Protein AF-A0A0U4ELA3-F1 (afdb_monomer_lite)

Foldseek 3Di:
DDDDDYDDDDDDDDDDDDPDDDDDDDDDDDPVVPQQCQQVVLLVVLLVVAQQADPVRDGDDPVSSVVLSVLVVVLVCCCVPVVVNPDSHPLPDALVSLLVSLVVCVVVVNQLVVNQVSLVSVQSSCVSSVNHPRRDQSCVSVVPDPVVSSDDDLFDPAAQALVSLVHDLVVLLVVLCVLPVLLSLLSLCCQLQVDDLLLQQLDQLLVQDPPQWRWRALVSDDDPSQIATQGPPDPSSVVSSVVSNVVGPNVDGSFDQADPVRHGDDSVRRSVVSQVSCVVSQADCVRRVHHSSNSSLNNLQVLCVVQQHHFVSNVGACPSDPVVSLQVSLCSSCRSNPHRDSCSSSSRRPDHHHPPPDPPPDAAEDEDPPDDPVVQVVVVVVVVVVVVVVPDDDDPPDWYWYDYDDPDDDDAIDIPVDDRPVVVVVVVVLVCLQSVLVVVVVVQVVDPHDPLVVVCVVVVHDSVVNVVSNVSNVVSVVVVVVVVVVVVPDPPPVPPPPPPDDD

Secondary structure (DSSP, 8-state):
-------------------------PPPPPGGGTTSSHHHHHHHHHHHHHTTB-TTSSBPPHHHHHHHHHHHHHHHHIIIIIS----SSGGG--HHHHHHHHHHHHHTT--HHHHHHHHHHHHHHHHHTT-TT-S--HHHH-TTS-TTTT----S-SS--SSGGGT--HHHHHHHHHHH-HHHHHHHHHHHHS---HHHHHH--HHHHB-SSBB-B-GGG--TTS--B--B--SHHHHHHHHHHHHTS-TT--SS-SB-TTSSBPPHHHHHHHHHHHHHHTT-STTTTS--TTTHHHHHHHHHHHTTT---GGGT--SSSS-HHHHHHHHHHHHHHTT-S-GGGTHHHH---PPP---------EE---S--HHHHHHHHHHHHHHHHTTS---TT-PPPEEEE--TTS--PPEETTS-BTTHHHHHHHHHHHHHHHHHHHHHHTTSSS--HHHHHHHHT--HHHHHHHHHHHHHHHHHHHHHHHHSS--SSHHHHTTS----

Radius of gyration: 32.86 Å; chains: 1; bounding box: 96×108×58 Å

InterPro domains:
  IPR002104 Integrase, catalytic domain [PS51898] (157-365)
  IPR011010 DNA breaking-rejoining enzyme, catalytic core [SSF56349] (88-357)
  IPR013762 Integrase-like, catalytic domain superfamily [G3DSA:1.10.443.10] (168-373)
  IPR024456 Integrase catalytic domain, putative [PF12835] (173-301)

pLDDT: mean 73.86, std 25.5, range [23.31, 98.56]

Sequence (503 aa):
MPLQLKGQAIMDRANQRDVGVGAGKQRGLSQSGLEGDGWRNQLQALIDAHAGVRVNGKVASFRTRDVAATEVFAAFNTLRESLGFKLQSPRNLSEKHIQALVNHWYRNGRAVSTIRQNLSILRKFSGWIGKRGMVKSLPVYLPGVDPKDLRTSAIAERSRSWSENGVNVEAKIAEADALDEKLGLMLRMAVIFGLRRKELVLLKPWKADHGDALMIYANGGPKGGRPRAIPITTELQRATLDFVKARTPKTHHLGWYVTRLGKPTSLEYNVKEYLRWLEQLGITRKVAGVTGHGLRAEYAENEALLRGLIPATLGGSADQMLKEDIAVVQAQVSENMGHSRLAVTNSYYGSFKRLRREKLTSSATIRAKDTSRAEAEEQVHNFADSADGNGSAWSNGDPVRVAASIKNGPLGLLAIDGVQVDQSAQLASNSDEVQFPRLLAEIAATQESLDLSKLAQAMDLTIDEVNSLFERAREAWEAKKQGAARTEADPENWAEQKWKNPA

Structure (mmCIF, N/CA/C/O backbone):
data_AF-A0A0U4ELA3-F1
#
_entry.id   AF-A0A0U4ELA3-F1
#
loop_
_atom_site.group_PDB
_atom_site.id
_atom_site.type_symbol
_atom_site.label_atom_id
_atom_site.label_alt_id
_atom_site.label_comp_id
_atom_site.label_asym_id
_atom_site.label_entity_id
_atom_site.label_seq_id
_atom_site.pdbx_PDB_ins_code
_atom_site.Cartn_x
_atom_site.Cartn_y
_atom_site.Cartn_z
_atom_site.occupancy
_atom_site.B_iso_or_equiv
_atom_site.auth_seq_id
_atom_site.auth_comp_id
_atom_site.auth_asym_id
_atom_site.auth_atom_id
_atom_site.pdbx_PDB_model_num
ATOM 1 N N . MET A 1 1 ? 55.709 33.657 20.453 1.00 23.62 1 MET A N 1
ATOM 2 C CA . MET A 1 1 ? 55.464 34.849 21.304 1.00 23.62 1 MET A CA 1
ATOM 3 C C . MET A 1 1 ? 55.185 36.041 20.390 1.00 23.62 1 MET A C 1
ATOM 5 O O . MET A 1 1 ? 55.763 36.030 19.310 1.00 23.62 1 MET A O 1
ATOM 9 N N . PRO A 1 2 ? 54.418 37.068 20.809 1.00 45.34 2 PRO A N 1
ATOM 10 C CA . PRO A 1 2 ? 52.976 37.085 21.148 1.00 45.34 2 PRO A CA 1
ATOM 11 C C . PRO A 1 2 ? 52.232 38.110 20.226 1.00 45.34 2 PRO A C 1
ATOM 13 O O . PRO A 1 2 ? 52.842 38.587 19.280 1.00 45.34 2 PRO A O 1
ATOM 16 N N . LEU A 1 3 ? 50.962 38.534 20.347 1.00 24.39 3 LEU A N 1
ATOM 17 C CA . LEU A 1 3 ? 49.807 38.295 21.245 1.00 24.39 3 LEU A CA 1
ATOM 18 C C . LEU A 1 3 ? 48.696 37.506 20.451 1.00 24.39 3 LEU A C 1
ATOM 20 O O . LEU A 1 3 ? 49.068 36.812 19.512 1.00 24.39 3 LEU A O 1
ATOM 24 N N . GLN A 1 4 ? 47.384 37.357 20.743 1.00 27.83 4 GLN A N 1
ATOM 25 C CA . GLN A 1 4 ? 46.373 38.021 21.608 1.00 27.83 4 GLN A CA 1
ATOM 26 C C . GLN A 1 4 ? 45.893 39.422 21.098 1.00 27.83 4 GLN A C 1
ATOM 28 O O . GLN A 1 4 ? 46.660 40.090 20.420 1.00 27.83 4 GLN A O 1
ATOM 33 N N . LEU A 1 5 ? 44.658 39.943 21.289 1.00 30.69 5 LEU A N 1
ATOM 34 C CA . LEU A 1 5 ? 43.427 39.561 22.033 1.00 30.69 5 LEU A CA 1
ATOM 35 C C . LEU A 1 5 ? 42.141 40.164 21.377 1.00 30.69 5 LEU A C 1
ATOM 37 O O . LEU A 1 5 ? 42.199 41.302 20.936 1.00 30.69 5 LEU A O 1
ATOM 41 N N . LYS A 1 6 ? 40.980 39.480 21.526 1.00 28.00 6 LYS A N 1
ATOM 42 C CA . LYS A 1 6 ? 39.566 39.992 21.559 1.00 28.00 6 LYS A CA 1
ATOM 43 C C . LYS A 1 6 ? 38.984 40.743 20.324 1.00 28.00 6 LYS A C 1
ATOM 45 O O . LYS A 1 6 ? 39.694 41.414 19.598 1.00 28.00 6 LYS A O 1
ATOM 50 N N . GLY A 1 7 ? 37.667 40.702 20.064 1.00 24.14 7 GLY A N 1
ATOM 51 C CA . GLY A 1 7 ? 36.586 39.930 20.711 1.00 24.14 7 GLY A CA 1
ATOM 52 C C . GLY A 1 7 ? 35.166 40.281 20.204 1.00 24.14 7 GLY A C 1
ATOM 53 O O . GLY A 1 7 ? 35.005 41.239 19.464 1.00 24.14 7 GLY A O 1
ATOM 54 N N . GLN A 1 8 ? 34.167 39.496 20.637 1.00 25.52 8 GLN A N 1
ATOM 55 C CA . GLN A 1 8 ? 32.702 39.722 20.607 1.00 25.52 8 GLN A CA 1
ATOM 56 C C . GLN A 1 8 ? 32.012 40.315 19.349 1.00 25.52 8 GLN A C 1
ATOM 58 O O . GLN A 1 8 ? 32.057 41.519 19.131 1.00 25.52 8 GLN A O 1
ATOM 63 N N . ALA A 1 9 ? 31.213 39.484 18.647 1.00 24.66 9 ALA A N 1
ATOM 64 C CA . ALA A 1 9 ? 29.759 39.677 18.400 1.00 24.66 9 ALA A CA 1
ATOM 65 C C . ALA A 1 9 ? 29.244 38.920 17.147 1.00 24.66 9 ALA A C 1
ATOM 67 O O . ALA A 1 9 ? 29.121 39.502 16.073 1.00 24.66 9 ALA A O 1
ATOM 68 N N . ILE A 1 10 ? 28.873 37.635 17.281 1.00 27.88 10 ILE A N 1
ATOM 69 C CA . ILE A 1 10 ? 28.032 36.931 16.287 1.00 27.88 10 ILE A CA 1
ATOM 70 C C . ILE A 1 10 ? 26.923 36.147 17.007 1.00 27.88 10 ILE A C 1
ATOM 72 O O . ILE A 1 10 ? 27.040 34.956 17.284 1.00 27.88 10 ILE A O 1
ATOM 76 N N . MET A 1 11 ? 25.842 36.863 17.298 1.00 28.69 11 MET A N 1
ATOM 77 C CA . MET A 1 11 ? 24.470 36.371 17.464 1.00 28.69 11 MET A CA 1
ATOM 78 C C . MET A 1 11 ? 23.555 37.377 16.735 1.00 28.69 11 MET A C 1
ATOM 80 O O . MET A 1 11 ? 24.008 38.461 16.372 1.00 28.69 11 MET A O 1
ATOM 84 N N . ASP A 1 12 ? 22.297 37.011 16.492 1.00 29.25 12 ASP A N 1
ATOM 85 C CA . ASP A 1 12 ? 21.257 37.862 15.888 1.00 29.25 12 ASP A CA 1
ATOM 86 C C . ASP A 1 12 ? 21.533 38.444 14.487 1.00 29.25 12 ASP A C 1
ATOM 88 O O . ASP A 1 12 ? 21.719 39.647 14.306 1.00 29.25 12 ASP A O 1
ATOM 92 N N . ARG A 1 13 ? 21.402 37.592 13.453 1.00 28.23 13 ARG A N 1
ATOM 93 C CA . ARG A 1 13 ? 20.889 37.997 12.118 1.00 28.23 13 ARG A CA 1
ATOM 94 C C . ARG A 1 13 ? 20.422 36.808 11.261 1.00 28.23 13 ARG A C 1
ATOM 96 O O . ARG A 1 13 ? 20.988 36.509 10.216 1.00 28.23 13 ARG A O 1
ATOM 103 N N . ALA A 1 14 ? 19.363 36.123 11.705 1.00 26.38 14 ALA A N 1
ATOM 104 C CA . ALA A 1 14 ? 18.801 34.968 10.987 1.00 26.38 14 ALA A CA 1
ATOM 105 C C . ALA A 1 14 ? 17.263 34.821 11.084 1.00 26.38 14 ALA A C 1
ATOM 107 O O . ALA A 1 14 ? 16.757 33.703 11.089 1.00 26.38 14 ALA A O 1
ATOM 108 N N . ASN A 1 15 ? 16.499 35.922 11.158 1.00 26.95 15 ASN A N 1
ATOM 109 C CA . ASN A 1 15 ? 15.029 35.847 11.113 1.00 26.95 15 ASN A CA 1
ATOM 110 C C . ASN A 1 15 ? 14.356 37.075 10.465 1.00 26.95 15 ASN A C 1
ATOM 112 O O . ASN A 1 15 ? 13.690 37.855 11.139 1.00 26.95 15 ASN A O 1
ATOM 116 N N . GLN A 1 16 ? 14.544 37.254 9.152 1.00 29.70 16 GLN A N 1
ATOM 117 C CA . GLN A 1 16 ? 13.738 38.162 8.320 1.00 29.70 16 GLN A CA 1
ATOM 118 C C . GLN A 1 16 ? 13.895 37.807 6.831 1.00 29.70 16 GLN A C 1
ATOM 120 O O . GLN A 1 16 ? 14.953 38.063 6.258 1.00 29.70 16 GLN A O 1
ATOM 125 N N . ARG A 1 17 ? 12.846 37.222 6.224 1.00 26.58 17 ARG A N 1
ATOM 126 C CA . ARG A 1 17 ? 12.438 37.376 4.806 1.00 26.58 17 ARG A CA 1
ATOM 127 C C . ARG A 1 17 ? 11.135 36.614 4.505 1.00 26.58 17 ARG A C 1
ATOM 129 O O . ARG A 1 17 ? 11.029 35.421 4.763 1.00 26.58 17 ARG A O 1
ATOM 136 N N . ASP A 1 18 ? 10.182 37.352 3.945 1.00 25.94 18 ASP A N 1
ATOM 137 C CA . ASP A 1 18 ? 9.180 36.946 2.949 1.00 25.94 18 ASP A CA 1
ATOM 138 C C . ASP A 1 18 ? 8.274 35.728 3.224 1.00 25.94 18 ASP A C 1
ATOM 140 O O . ASP A 1 18 ? 8.450 34.637 2.683 1.00 25.94 18 ASP A O 1
ATOM 144 N N . VAL A 1 19 ? 7.169 35.980 3.938 1.00 26.22 19 VAL A N 1
ATOM 145 C CA . VAL A 1 19 ? 5.961 35.128 3.925 1.00 26.22 19 VAL A CA 1
ATOM 146 C C . VAL A 1 19 ? 4.912 35.747 2.988 1.00 26.22 19 VAL A C 1
ATOM 148 O O . VAL A 1 19 ? 3.907 36.314 3.413 1.00 26.22 19 VAL A O 1
ATOM 151 N N . GLY A 1 20 ? 5.165 35.667 1.679 1.00 23.31 20 GLY A N 1
ATOM 152 C CA . GLY A 1 20 ? 4.272 36.188 0.636 1.00 23.31 20 GLY A CA 1
ATOM 153 C C . GLY A 1 20 ? 3.060 35.287 0.368 1.00 23.31 20 GLY A C 1
ATOM 154 O O . GLY A 1 20 ? 3.051 34.541 -0.610 1.00 23.31 20 GLY A O 1
ATOM 155 N N . VAL A 1 21 ? 2.027 35.346 1.214 1.00 30.42 21 VAL A N 1
ATOM 156 C CA . VAL A 1 21 ? 0.755 34.628 0.990 1.00 30.42 21 VAL A CA 1
ATOM 157 C C . VAL A 1 21 ? -0.219 35.505 0.199 1.00 30.42 21 VAL A C 1
ATOM 159 O O . VAL A 1 21 ? -0.601 36.585 0.640 1.00 30.42 21 VAL A O 1
ATOM 162 N N . GLY A 1 22 ? -0.640 35.032 -0.978 1.00 25.27 22 GLY A N 1
ATOM 163 C CA . GLY A 1 22 ? -1.545 35.768 -1.865 1.00 25.27 22 GLY A CA 1
ATOM 164 C C . GLY A 1 22 ? -2.943 35.982 -1.272 1.00 25.27 22 GLY A C 1
ATOM 165 O O . GLY A 1 22 ? -3.564 35.048 -0.763 1.00 25.27 22 GLY A O 1
ATOM 166 N N . ALA A 1 23 ? -3.459 37.210 -1.378 1.00 29.41 23 ALA A N 1
ATOM 167 C CA . ALA A 1 23 ? -4.746 37.614 -0.813 1.00 29.41 23 ALA A CA 1
ATOM 168 C C . ALA A 1 23 ? -5.948 36.974 -1.543 1.00 29.41 23 ALA A C 1
ATOM 170 O O . ALA A 1 23 ? -6.477 37.503 -2.523 1.00 29.41 23 ALA A O 1
ATOM 171 N N . GLY A 1 24 ? -6.410 35.828 -1.035 1.00 27.56 24 GLY A N 1
ATOM 172 C CA . GLY A 1 24 ? -7.645 35.175 -1.468 1.00 27.56 24 GLY A CA 1
ATOM 173 C C . GLY A 1 24 ? -8.885 35.986 -1.078 1.00 27.56 24 GLY A C 1
ATOM 174 O O . GLY A 1 24 ? -9.320 35.943 0.068 1.00 27.56 24 GLY A O 1
ATOM 175 N N . LYS A 1 25 ? -9.443 36.712 -2.053 1.00 27.78 25 LYS A N 1
ATOM 176 C CA . LYS A 1 25 ? -10.607 37.617 -1.975 1.00 27.78 25 LYS A CA 1
ATOM 177 C C . LYS A 1 25 ? -11.752 37.091 -1.083 1.00 27.78 25 LYS A C 1
ATOM 179 O O . LYS A 1 25 ? -12.602 36.330 -1.544 1.00 27.78 25 LYS A O 1
ATOM 184 N N . GLN A 1 26 ? -11.810 37.542 0.173 1.00 28.80 26 GLN A N 1
ATOM 185 C CA . GLN A 1 26 ? -12.944 37.273 1.063 1.00 28.80 26 GLN A CA 1
ATOM 186 C C . GLN A 1 26 ? -14.201 37.976 0.527 1.00 28.80 26 GLN A C 1
ATOM 188 O O . GLN A 1 26 ? -14.213 39.193 0.346 1.00 28.80 26 GLN A O 1
ATOM 193 N N . ARG A 1 27 ? -15.272 37.213 0.283 1.00 32.44 27 ARG A N 1
ATOM 194 C CA . ARG A 1 27 ? -16.631 37.764 0.182 1.00 32.44 27 ARG A CA 1
ATOM 195 C C . ARG A 1 27 ? -17.207 37.840 1.594 1.00 32.44 27 ARG A C 1
ATOM 197 O O . ARG A 1 27 ? -17.069 36.880 2.348 1.00 32.44 27 ARG A O 1
ATOM 204 N N . GLY A 1 28 ? -17.829 38.965 1.941 1.00 33.06 28 GLY A N 1
ATOM 205 C CA . GLY A 1 28 ? -18.425 39.157 3.263 1.00 33.06 28 GLY A CA 1
ATOM 206 C C . GLY A 1 28 ? -19.523 38.130 3.542 1.00 33.06 28 GLY A C 1
ATOM 207 O O . GLY A 1 28 ? -20.433 37.961 2.732 1.00 33.06 28 GLY A O 1
ATOM 208 N N . LEU A 1 29 ? -19.432 37.460 4.690 1.00 30.80 29 LEU A N 1
ATOM 209 C CA . LEU A 1 29 ? -20.498 36.637 5.258 1.00 30.80 29 LEU A CA 1
ATOM 210 C C . LEU A 1 29 ? -21.207 37.445 6.349 1.00 30.80 29 LEU A C 1
ATOM 212 O O . LEU A 1 29 ? -20.555 38.143 7.127 1.00 30.80 29 LEU A O 1
ATOM 216 N N . SER A 1 30 ? -22.537 37.369 6.402 1.00 33.09 30 SER A N 1
ATOM 217 C CA . SER A 1 30 ? -23.333 38.066 7.416 1.00 33.09 30 SER A CA 1
ATOM 218 C C . SER A 1 30 ? -23.048 37.530 8.822 1.00 33.09 30 SER A C 1
ATOM 220 O O . SER A 1 30 ? -22.783 36.340 9.009 1.00 33.09 30 SER A O 1
ATOM 222 N N . GLN A 1 31 ? -23.163 38.399 9.831 1.00 35.50 31 GLN A N 1
ATOM 223 C CA . GLN A 1 31 ? -22.861 38.068 11.233 1.00 35.50 31 GLN A CA 1
ATOM 224 C C . GLN A 1 31 ? -23.683 36.883 11.782 1.00 35.50 31 GLN A C 1
ATOM 226 O O . GLN A 1 31 ? -23.223 36.193 12.687 1.00 35.50 31 GLN A O 1
ATOM 231 N N . SER A 1 32 ? -24.834 36.575 11.173 1.00 35.34 32 SER A N 1
ATOM 232 C CA . SER A 1 32 ? -25.663 35.397 11.469 1.00 35.34 32 SER A CA 1
ATOM 233 C C . SER A 1 32 ? -24.991 34.035 11.222 1.00 35.34 32 SER A C 1
ATOM 235 O O . SER A 1 32 ? -25.508 33.020 11.678 1.00 35.34 32 SER A O 1
ATOM 237 N N . GLY A 1 33 ? -23.852 33.971 10.520 1.00 33.91 33 GLY A N 1
ATOM 238 C CA . GLY A 1 33 ? -23.140 32.710 10.266 1.00 33.91 33 GLY A CA 1
ATOM 239 C C . GLY A 1 33 ? -22.230 32.224 11.404 1.00 33.91 33 GLY A C 1
ATOM 240 O O . GLY A 1 33 ? -21.846 31.055 11.422 1.00 33.91 33 GLY A O 1
ATOM 241 N N . LEU A 1 34 ? -21.854 33.093 12.350 1.00 36.28 34 LEU A N 1
ATOM 242 C CA . LEU A 1 34 ? -20.717 32.838 13.251 1.00 36.28 34 LEU A CA 1
ATOM 243 C C . LEU A 1 34 ? -21.004 31.845 14.392 1.00 36.28 34 LEU A C 1
ATOM 245 O O . LEU A 1 34 ? -20.076 31.211 14.896 1.00 36.28 34 LEU A O 1
ATOM 249 N N . GLU A 1 35 ? -22.267 31.654 14.776 1.00 41.97 35 GLU A N 1
ATOM 250 C CA . GLU A 1 35 ? -22.640 30.762 15.888 1.00 41.97 35 GLU A CA 1
ATOM 251 C C . GLU A 1 35 ? -22.625 29.265 15.510 1.00 41.97 35 GLU A C 1
ATOM 253 O O . GLU A 1 35 ? -22.517 28.398 16.380 1.00 41.97 35 GLU A O 1
ATOM 258 N N . GLY A 1 36 ? -22.697 28.932 14.214 1.00 49.91 36 GLY A N 1
ATOM 259 C CA . GLY A 1 36 ? -22.832 27.546 13.744 1.00 49.91 36 GLY A CA 1
ATOM 260 C C . GLY A 1 36 ? -21.559 26.693 13.847 1.00 49.91 36 GLY A C 1
ATOM 261 O O . GLY A 1 36 ? -21.635 25.497 14.149 1.00 49.91 36 GLY A O 1
ATOM 262 N N . ASP A 1 37 ? -20.388 27.300 13.626 1.00 63.06 37 ASP A N 1
ATOM 263 C CA . ASP A 1 37 ? -19.118 26.588 13.401 1.00 63.06 37 ASP A CA 1
ATOM 264 C C . ASP A 1 37 ? -18.133 26.623 14.584 1.00 63.06 37 ASP A C 1
ATOM 266 O O . ASP A 1 37 ? -17.031 26.074 14.495 1.00 63.06 37 ASP A O 1
ATOM 270 N N . GLY A 1 38 ? -18.532 27.162 15.743 1.00 86.25 38 GLY A N 1
ATOM 271 C CA . GLY A 1 38 ? -17.688 27.183 16.949 1.00 86.25 38 GLY A CA 1
ATOM 272 C C . GLY A 1 38 ? -17.139 25.801 17.347 1.00 86.25 38 GLY A C 1
ATOM 273 O O . GLY A 1 38 ? -15.988 25.680 17.775 1.00 86.25 38 GLY A O 1
ATOM 274 N N . TRP A 1 39 ? -17.911 24.732 17.119 1.00 89.94 39 TRP A N 1
ATOM 275 C CA . TRP A 1 39 ? -17.464 23.355 17.350 1.00 89.94 39 TRP A CA 1
ATOM 276 C C . TRP A 1 39 ? -16.421 22.875 16.321 1.00 89.94 39 TRP A C 1
ATOM 278 O O . TRP A 1 39 ? -15.528 22.112 16.696 1.00 89.94 39 TRP A O 1
ATOM 288 N N . ARG A 1 40 ? -16.490 23.325 15.053 1.00 93.19 40 ARG A N 1
ATOM 289 C CA . ARG A 1 40 ? -15.504 22.992 14.005 1.00 93.19 40 ARG A CA 1
ATOM 290 C C . ARG A 1 40 ? -14.158 23.632 14.322 1.00 93.19 40 ARG A C 1
ATOM 292 O O . ARG A 1 40 ? -13.137 22.952 14.270 1.00 93.19 40 ARG A O 1
ATOM 299 N N . ASN A 1 41 ? -14.171 24.896 14.740 1.00 93.50 41 ASN A N 1
ATOM 300 C CA . ASN A 1 41 ? -12.967 25.634 15.125 1.00 93.50 41 ASN A CA 1
ATOM 301 C C . ASN A 1 41 ? -12.299 25.015 16.366 1.00 93.50 41 ASN A C 1
ATOM 303 O O . ASN A 1 41 ? -11.093 24.767 16.361 1.00 93.50 41 ASN A O 1
ATOM 307 N N . GLN A 1 42 ? -13.083 24.651 17.392 1.00 94.50 42 GLN A N 1
ATOM 308 C CA . GLN A 1 42 ? -12.576 23.884 18.541 1.00 94.50 42 GLN A CA 1
ATOM 309 C C . GLN A 1 42 ? -12.001 22.517 18.133 1.00 94.50 42 GLN A C 1
ATOM 311 O O . GLN A 1 42 ? -11.016 22.065 18.718 1.00 94.50 42 GLN A O 1
ATOM 316 N N . LEU A 1 43 ? -12.601 21.843 17.144 1.00 94.56 43 LEU A N 1
ATOM 317 C CA . LEU A 1 43 ? -12.123 20.545 16.672 1.00 94.56 43 LEU A CA 1
ATOM 318 C C . LEU A 1 43 ? -10.804 20.674 15.899 1.00 94.56 43 LEU A C 1
ATOM 320 O O . LEU A 1 43 ? -9.882 19.900 16.155 1.00 94.56 43 LEU A O 1
ATOM 324 N N . GLN A 1 44 ? -10.683 21.671 15.021 1.00 94.56 44 GLN A N 1
ATOM 325 C CA . GLN A 1 44 ? -9.443 21.949 14.297 1.00 94.56 44 GLN A CA 1
ATOM 326 C C . GLN A 1 44 ? -8.299 22.286 15.266 1.00 94.56 44 GLN A C 1
ATOM 328 O O . GLN A 1 44 ? -7.227 21.694 15.169 1.00 94.56 44 GLN A O 1
ATOM 333 N N . ALA A 1 45 ? -8.548 23.132 16.272 1.00 94.25 45 ALA A N 1
ATOM 334 C CA . ALA A 1 45 ? -7.557 23.456 17.300 1.00 94.25 45 ALA A CA 1
ATOM 335 C C . ALA A 1 45 ? -7.069 22.211 18.076 1.00 94.25 45 ALA A C 1
ATOM 337 O O . ALA A 1 45 ? -5.871 22.054 18.308 1.00 94.25 45 ALA A O 1
ATOM 338 N N . LEU A 1 46 ? -7.973 21.282 18.425 1.00 94.69 46 LEU A N 1
ATOM 339 C CA . LEU A 1 46 ? -7.611 19.996 19.043 1.00 94.69 46 LEU A CA 1
ATOM 340 C C . LEU A 1 46 ? -6.800 19.089 18.103 1.00 94.69 46 LEU A C 1
ATOM 342 O O . LEU A 1 46 ? -5.922 18.356 18.559 1.00 94.69 46 LEU A O 1
ATOM 346 N N . ILE A 1 47 ? -7.092 19.116 16.801 1.00 93.62 47 ILE A N 1
ATOM 347 C CA . ILE A 1 47 ? -6.352 18.358 15.788 1.00 93.62 47 ILE A CA 1
ATOM 348 C C . ILE A 1 47 ? -4.935 18.918 15.638 1.00 93.62 47 ILE A C 1
ATOM 350 O O . ILE A 1 47 ? -3.982 18.144 15.685 1.00 93.62 47 ILE A O 1
ATOM 354 N N . ASP A 1 48 ? -4.757 20.231 15.515 1.00 92.25 48 ASP A N 1
ATOM 355 C CA . ASP A 1 48 ? -3.424 20.809 15.322 1.00 92.25 48 ASP A CA 1
ATOM 356 C C . ASP A 1 48 ? -2.547 20.739 16.575 1.00 92.25 48 ASP A C 1
ATOM 358 O O . ASP A 1 48 ? -1.358 20.433 16.460 1.00 92.25 48 ASP A O 1
ATOM 362 N N . ALA A 1 49 ? -3.131 20.885 17.769 1.00 92.44 49 ALA A N 1
ATOM 363 C CA . ALA A 1 49 ? -2.412 20.732 19.034 1.00 92.44 49 ALA A CA 1
ATOM 364 C C . ALA A 1 49 ? -1.911 19.297 19.303 1.00 92.44 49 ALA A C 1
ATOM 366 O O . ALA A 1 49 ? -0.956 19.114 20.061 1.00 92.44 49 ALA A O 1
ATOM 367 N N . HIS A 1 50 ? -2.545 18.262 18.730 1.00 92.44 50 HIS A N 1
ATOM 368 C CA . HIS A 1 50 ? -2.307 16.874 19.157 1.00 92.44 50 HIS A CA 1
ATOM 369 C C . HIS A 1 50 ? -2.050 15.851 18.040 1.00 92.44 50 HIS A C 1
ATOM 371 O O . HIS A 1 50 ? -1.336 14.873 18.270 1.00 92.44 50 HIS A O 1
ATOM 377 N N . ALA A 1 51 ? -2.570 16.036 16.823 1.00 89.56 51 ALA A N 1
ATOM 378 C CA . ALA A 1 51 ? -2.415 15.054 15.744 1.00 89.56 51 ALA A CA 1
ATOM 379 C C . ALA A 1 51 ? -0.969 14.943 15.230 1.00 89.56 51 ALA A C 1
ATOM 381 O O . ALA A 1 51 ? -0.616 13.928 14.626 1.00 89.56 51 ALA A O 1
ATOM 382 N N . GLY A 1 52 ? -0.132 15.960 15.474 1.00 88.06 52 GLY A N 1
ATOM 383 C CA . GLY A 1 52 ? 1.290 15.975 15.120 1.00 88.06 52 GLY A CA 1
ATOM 384 C C . GLY A 1 52 ? 2.160 14.971 15.891 1.00 88.06 52 GLY A C 1
ATOM 385 O O . GLY A 1 52 ? 3.252 14.645 15.424 1.00 88.06 52 GLY A O 1
ATOM 386 N N . VAL A 1 53 ? 1.684 1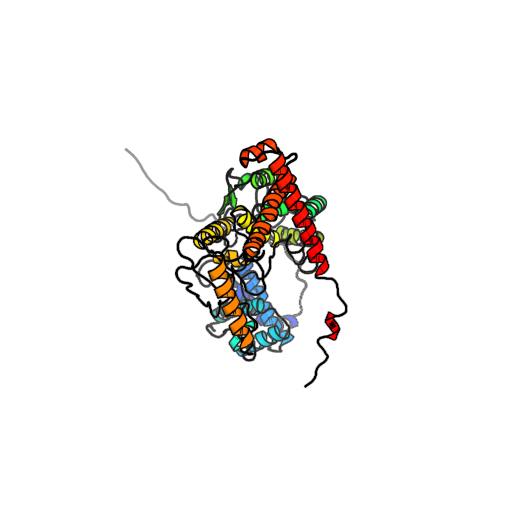4.429 17.018 1.00 86.19 53 VAL A N 1
ATOM 387 C CA . VAL A 1 53 ? 2.446 13.516 17.888 1.00 86.19 53 VAL A CA 1
ATOM 388 C C . VAL A 1 53 ? 1.786 12.134 17.924 1.00 86.19 53 VAL A C 1
ATOM 390 O O . VAL A 1 53 ? 0.571 11.996 18.071 1.00 86.19 53 VAL A O 1
ATOM 393 N N . ARG A 1 54 ? 2.581 11.068 17.771 1.00 83.31 54 ARG A N 1
ATOM 394 C CA . ARG A 1 54 ? 2.101 9.681 17.905 1.00 83.31 54 ARG A CA 1
ATOM 395 C C . ARG A 1 54 ? 2.083 9.241 19.368 1.00 83.31 54 ARG A C 1
ATOM 397 O O . ARG A 1 54 ? 2.807 9.766 20.202 1.00 83.31 54 ARG A O 1
ATOM 404 N N . VAL A 1 55 ? 1.350 8.161 19.643 1.00 78.12 55 VAL A N 1
ATOM 405 C CA . VAL A 1 55 ? 1.300 7.500 20.964 1.00 78.12 55 VAL A CA 1
ATOM 406 C C . VAL A 1 55 ? 2.695 7.097 21.483 1.00 78.12 55 VAL A C 1
ATOM 408 O O . VAL A 1 55 ? 2.901 7.057 22.686 1.00 78.12 55 VAL A O 1
ATOM 411 N N . ASN A 1 56 ? 3.667 6.853 20.595 1.00 80.06 56 ASN A N 1
ATOM 412 C CA . ASN A 1 56 ? 5.061 6.555 20.944 1.00 80.06 56 ASN A CA 1
ATOM 413 C C . ASN A 1 56 ? 6.004 7.777 20.861 1.00 80.06 56 ASN A C 1
ATOM 415 O O . ASN A 1 56 ? 7.173 7.619 20.512 1.00 80.06 56 ASN A O 1
ATOM 419 N N . GLY A 1 57 ? 5.491 8.995 21.067 1.00 82.62 57 GLY A N 1
ATOM 420 C CA . GLY A 1 57 ? 6.245 10.260 21.072 1.00 82.62 57 GLY A CA 1
ATOM 421 C C . GLY A 1 57 ? 6.764 10.742 19.709 1.00 82.62 57 GLY A C 1
ATOM 422 O O . GLY A 1 57 ? 6.955 11.936 19.508 1.00 82.62 57 GLY A O 1
ATOM 423 N N . LYS A 1 58 ? 6.962 9.845 18.734 1.00 84.94 58 LYS A N 1
ATOM 424 C CA . LYS A 1 58 ? 7.507 10.195 17.412 1.00 84.94 58 LYS A CA 1
ATOM 425 C C . LYS A 1 58 ? 6.531 11.052 16.597 1.00 84.94 58 LYS A C 1
ATOM 427 O O . LYS A 1 58 ? 5.318 10.859 16.657 1.00 84.94 58 LYS A O 1
ATOM 432 N N . VAL A 1 59 ? 7.068 11.934 15.754 1.00 85.75 59 VAL A N 1
ATOM 433 C CA . VAL A 1 59 ? 6.286 12.831 14.886 1.00 85.75 59 VAL A CA 1
ATOM 434 C C . VAL A 1 59 ? 5.370 12.044 13.933 1.00 85.75 59 VAL A C 1
ATOM 436 O O . VAL A 1 59 ? 5.763 11.056 13.292 1.00 85.75 59 VAL A O 1
ATOM 439 N N . ALA A 1 60 ? 4.110 12.459 13.841 1.00 84.56 60 ALA A N 1
ATOM 440 C CA . ALA A 1 60 ? 3.141 11.953 12.878 1.00 84.56 60 ALA A CA 1
ATOM 441 C C . ALA A 1 60 ? 3.449 12.505 11.476 1.00 84.56 60 ALA A C 1
ATOM 443 O O . ALA A 1 60 ? 3.718 13.690 11.311 1.00 84.56 60 ALA A O 1
ATOM 444 N N . SER A 1 61 ? 3.400 11.661 10.438 1.00 83.06 61 SER A N 1
ATOM 445 C CA . SER A 1 61 ? 3.477 12.175 9.061 1.00 83.06 61 SER A CA 1
ATOM 446 C C . SER A 1 61 ? 2.227 12.992 8.731 1.00 83.06 61 SER A C 1
ATOM 448 O O . SER A 1 61 ? 1.171 12.702 9.292 1.00 83.06 61 SER A O 1
ATOM 450 N N . PHE A 1 62 ? 2.312 13.929 7.778 1.00 84.25 62 PHE A N 1
ATOM 451 C CA . PHE A 1 62 ? 1.162 14.721 7.310 1.00 84.25 62 PHE A CA 1
ATOM 452 C C . PHE A 1 62 ? -0.064 13.836 7.034 1.00 84.25 62 PHE A C 1
ATOM 454 O O . PHE A 1 62 ? -1.022 13.915 7.786 1.00 84.25 62 PHE A O 1
ATOM 461 N N . ARG A 1 63 ? 0.055 12.806 6.179 1.00 83.44 63 ARG A N 1
ATOM 462 C CA . ARG A 1 63 ? -1.005 11.793 5.952 1.00 83.44 63 ARG A CA 1
ATOM 463 C C . ARG A 1 63 ? -1.622 11.179 7.225 1.00 83.44 63 ARG A C 1
ATOM 465 O O . ARG A 1 63 ? -2.775 10.761 7.200 1.00 83.44 63 ARG A O 1
ATOM 472 N N . THR A 1 64 ? -0.873 11.069 8.323 1.00 85.31 64 THR A N 1
ATOM 473 C CA . THR A 1 64 ? -1.389 10.580 9.618 1.00 85.31 64 THR A CA 1
ATOM 474 C C . THR A 1 64 ? -2.197 11.647 10.366 1.00 85.31 64 THR A C 1
ATOM 476 O O . THR A 1 64 ? -3.157 11.284 11.047 1.00 85.31 64 THR A O 1
ATOM 479 N N . ARG A 1 65 ? -1.832 12.932 10.231 1.00 88.81 65 ARG A N 1
ATOM 480 C CA . ARG A 1 65 ? -2.634 14.087 10.670 1.00 88.81 65 ARG A CA 1
ATOM 481 C C . ARG A 1 65 ? -3.897 14.191 9.821 1.00 88.81 65 ARG A C 1
ATOM 483 O O . ARG A 1 65 ? -4.981 14.141 10.384 1.00 88.81 65 ARG A O 1
ATOM 490 N N . ASP A 1 66 ? -3.755 14.206 8.496 1.00 87.81 66 ASP A N 1
ATOM 491 C CA . ASP A 1 66 ? -4.848 14.361 7.528 1.00 87.81 66 ASP A CA 1
ATOM 492 C C . ASP A 1 66 ? -5.942 13.306 7.756 1.00 87.81 66 ASP A C 1
ATOM 494 O O . ASP A 1 66 ? -7.095 13.643 7.992 1.00 87.81 66 ASP A O 1
ATOM 498 N N . VAL A 1 67 ? -5.576 12.017 7.812 1.00 88.06 67 VAL A N 1
ATOM 499 C CA . VAL A 1 67 ? -6.529 10.918 8.073 1.00 88.06 67 VAL A CA 1
ATOM 500 C C . VAL A 1 67 ? -7.158 11.012 9.469 1.00 88.06 67 VAL A C 1
ATOM 502 O O . VAL A 1 67 ? -8.309 10.619 9.645 1.00 88.06 67 VAL A O 1
ATOM 505 N N . ALA A 1 68 ? -6.440 11.528 10.473 1.00 89.44 68 ALA A N 1
ATOM 506 C CA . ALA A 1 68 ? -7.032 11.767 11.788 1.00 89.44 68 ALA A CA 1
ATOM 507 C C . ALA A 1 68 ? -8.023 12.942 11.762 1.00 89.44 68 ALA A C 1
ATOM 509 O O . ALA A 1 68 ? -9.060 12.852 12.408 1.00 89.44 68 ALA A O 1
ATOM 510 N N . ALA A 1 69 ? -7.740 14.000 10.999 1.00 92.69 69 ALA A N 1
ATOM 511 C CA . ALA A 1 69 ? -8.651 15.120 10.812 1.00 92.69 69 ALA A CA 1
ATOM 512 C C . ALA A 1 69 ? -9.917 14.677 10.065 1.00 92.69 69 ALA A C 1
ATOM 514 O O . ALA A 1 69 ? -11.013 14.802 10.606 1.00 92.69 69 ALA A O 1
ATOM 515 N N . THR A 1 70 ? -9.769 14.082 8.876 1.00 94.25 70 THR A N 1
ATOM 516 C CA . THR A 1 70 ? -10.886 13.650 8.022 1.00 94.25 70 THR A CA 1
ATOM 517 C C . THR A 1 70 ? -11.850 12.717 8.753 1.00 94.25 70 THR A C 1
ATOM 519 O O . THR A 1 70 ? -13.048 12.981 8.759 1.00 94.25 70 THR A O 1
ATOM 522 N N . GLU A 1 71 ? -11.363 11.657 9.409 1.00 94.75 71 GLU A N 1
ATOM 523 C CA . GLU A 1 71 ? -12.256 10.687 10.064 1.00 94.75 71 GLU A CA 1
ATOM 524 C C . GLU A 1 71 ? -12.897 11.230 11.353 1.00 94.75 71 GLU A C 1
ATOM 526 O O . GLU A 1 71 ? -14.007 10.820 11.691 1.00 94.75 71 GLU A O 1
ATOM 531 N N . VAL A 1 72 ? -12.257 12.167 12.072 1.00 95.94 72 VAL A N 1
ATOM 532 C CA . VAL A 1 72 ? -12.891 12.802 13.244 1.00 95.94 72 VAL A CA 1
ATOM 533 C C . VAL A 1 72 ? -13.916 13.851 12.809 1.00 95.94 72 VAL A C 1
ATOM 535 O O . VAL A 1 72 ? -15.024 13.842 13.339 1.00 95.94 72 VAL A O 1
ATOM 538 N N . PHE A 1 73 ? -13.621 14.694 11.812 1.00 96.69 73 PHE A N 1
ATOM 539 C CA . PHE A 1 73 ? -14.623 15.603 11.240 1.00 96.69 73 PHE A CA 1
ATOM 540 C C . PHE A 1 73 ? -15.813 14.835 10.656 1.00 96.69 73 PHE A C 1
ATOM 542 O O . PHE A 1 73 ? -16.952 15.183 10.956 1.00 96.69 73 PHE A O 1
ATOM 549 N N . ALA A 1 74 ? -15.575 13.747 9.916 1.00 96.31 74 ALA A N 1
ATOM 550 C CA . ALA A 1 74 ? -16.641 12.881 9.417 1.00 96.31 74 ALA A CA 1
ATOM 551 C C . ALA A 1 74 ? -17.486 12.297 10.562 1.00 96.31 74 ALA A C 1
ATOM 553 O O . ALA A 1 74 ? -18.710 12.352 10.501 1.00 96.31 74 ALA A O 1
ATOM 554 N N . ALA A 1 75 ? -16.861 11.809 11.640 1.00 96.88 75 ALA A N 1
ATOM 555 C CA . ALA A 1 75 ? -17.578 11.302 12.811 1.00 96.88 75 ALA A CA 1
ATOM 556 C C . ALA A 1 75 ? -18.435 12.377 13.511 1.00 96.88 75 ALA A C 1
ATOM 558 O O . ALA A 1 75 ? -19.557 12.087 13.926 1.00 96.88 75 ALA A O 1
ATOM 559 N N . PHE A 1 76 ? -17.953 13.618 13.631 1.00 96.62 76 PHE A N 1
ATOM 560 C CA . PHE A 1 76 ? -18.741 14.709 14.219 1.00 96.62 76 PHE A CA 1
ATOM 561 C C . PHE A 1 76 ? -19.855 15.221 13.294 1.00 96.62 76 PHE A C 1
ATOM 563 O O . PHE A 1 76 ? -20.948 15.497 13.791 1.00 96.62 76 PHE A O 1
ATOM 570 N N . ASN A 1 77 ? -19.624 15.280 11.978 1.00 95.69 77 ASN A N 1
ATOM 571 C CA . ASN A 1 77 ? -20.672 15.533 10.986 1.00 95.69 77 ASN A CA 1
ATOM 572 C C . ASN A 1 77 ? -21.770 14.462 11.105 1.00 95.69 77 ASN A C 1
ATOM 574 O O . ASN A 1 77 ? -22.911 14.804 11.386 1.00 95.69 77 ASN A O 1
ATOM 578 N N . THR A 1 78 ? -21.432 13.164 11.040 1.00 96.81 78 THR A N 1
ATOM 579 C CA . THR A 1 78 ? -22.401 12.061 11.218 1.00 96.81 78 THR A CA 1
ATOM 580 C C . THR A 1 78 ? -23.180 12.172 12.536 1.00 96.81 78 THR A C 1
ATOM 582 O O . THR A 1 78 ? -24.389 11.950 12.550 1.00 96.81 78 THR A O 1
ATOM 585 N N . LEU A 1 79 ? -22.526 12.550 13.642 1.00 97.38 79 LEU A N 1
ATOM 586 C CA . LEU A 1 79 ? -23.203 12.760 14.927 1.00 97.38 79 LEU A CA 1
ATOM 587 C C . LEU A 1 79 ? -24.232 13.897 14.885 1.00 97.38 79 LEU A C 1
ATOM 589 O O . LEU A 1 79 ? -25.341 13.711 15.382 1.00 97.38 79 LEU A O 1
ATOM 593 N N . ARG A 1 80 ? -23.883 15.055 14.311 1.00 94.75 80 ARG A N 1
ATOM 594 C CA . ARG A 1 80 ? -24.759 16.240 14.270 1.00 94.75 80 ARG A CA 1
ATOM 595 C C . ARG A 1 80 ? -25.841 16.136 13.193 1.00 94.75 80 ARG A C 1
ATOM 597 O O . ARG A 1 80 ? -27.002 16.409 13.479 1.00 94.75 80 ARG A O 1
ATOM 604 N N . GLU A 1 81 ? -25.451 15.750 11.984 1.00 93.62 81 GLU A N 1
ATOM 605 C CA . GLU A 1 81 ? -26.246 15.822 10.752 1.00 93.62 81 GLU A CA 1
ATOM 606 C C . GLU A 1 81 ? -27.092 14.554 10.544 1.00 93.62 81 GLU A C 1
ATOM 608 O O . GLU A 1 81 ? -28.258 14.651 10.179 1.00 93.62 81 GLU A O 1
ATOM 613 N N . SER A 1 82 ? -26.541 13.363 10.821 1.00 94.44 82 SER A N 1
ATOM 614 C CA . SER A 1 82 ? -27.218 12.074 10.570 1.00 94.44 82 SER A CA 1
ATOM 615 C C . SER A 1 82 ? -27.821 11.416 11.816 1.00 94.44 82 SER A C 1
ATOM 617 O O . SER A 1 82 ? -28.567 10.448 11.690 1.00 94.44 82 SER A O 1
ATOM 619 N N . LEU A 1 83 ? -27.458 11.880 13.018 1.00 96.25 83 LEU A N 1
ATOM 620 C CA . LEU A 1 83 ? -27.846 11.272 14.301 1.00 96.25 83 LEU A CA 1
ATOM 621 C C . LEU A 1 83 ? -28.385 12.284 15.332 1.00 96.25 83 LEU A C 1
ATOM 623 O O . LEU A 1 83 ? -28.651 11.909 16.471 1.00 96.25 83 LEU A O 1
ATOM 627 N N . GLY A 1 84 ? -28.545 13.559 14.961 1.00 94.12 84 GLY A N 1
ATOM 628 C CA . GLY A 1 84 ? -29.197 14.589 15.783 1.00 94.12 84 GLY A CA 1
ATOM 629 C C . GLY A 1 84 ? -28.448 15.045 17.047 1.00 94.12 84 GLY A C 1
ATOM 630 O O . GLY A 1 84 ? -28.947 15.907 17.774 1.00 94.12 84 GLY A O 1
ATOM 631 N N . PHE A 1 85 ? -27.247 14.532 17.333 1.00 93.62 85 PHE A N 1
ATOM 632 C CA . PHE A 1 85 ? -26.459 14.916 18.507 1.00 93.62 85 PHE A CA 1
ATOM 633 C C . PHE A 1 85 ? -25.828 16.303 18.314 1.00 93.62 85 PHE A C 1
ATOM 635 O O . PHE A 1 85 ? -24.695 16.426 17.847 1.00 93.62 85 PHE A O 1
ATOM 642 N N . LYS A 1 86 ? -26.548 17.360 18.717 1.00 88.50 86 LYS A N 1
ATOM 643 C CA . LYS A 1 86 ? -26.126 18.778 18.678 1.00 88.50 86 LYS A CA 1
ATOM 644 C C . LYS A 1 86 ? -24.972 19.092 19.656 1.00 88.50 86 LYS A C 1
ATOM 646 O O . LYS A 1 86 ? -25.129 19.810 20.640 1.00 88.50 86 LYS A O 1
ATOM 651 N N . LEU A 1 87 ? -23.790 18.524 19.406 1.00 88.38 87 LEU A N 1
ATOM 652 C CA . LEU A 1 87 ? -22.596 18.675 20.245 1.00 88.38 87 LEU A CA 1
ATOM 653 C C . LEU A 1 87 ? -21.965 20.062 20.080 1.00 88.38 87 LEU A C 1
ATOM 655 O O . LEU A 1 87 ? -21.270 20.310 19.097 1.00 88.38 87 LEU A O 1
ATOM 659 N N . GLN A 1 88 ? -22.191 20.944 21.057 1.00 87.38 88 GLN A N 1
ATOM 660 C CA . GLN A 1 88 ? -21.686 22.327 21.042 1.00 87.38 88 GLN A CA 1
ATOM 661 C C . GLN A 1 88 ? -20.169 22.440 21.271 1.00 87.38 88 GLN A C 1
ATOM 663 O O . GLN A 1 88 ? -19.549 23.401 20.827 1.00 87.38 88 GLN A O 1
ATOM 668 N N . SER A 1 89 ? -19.550 21.442 21.909 1.00 92.88 89 SER A N 1
ATOM 669 C CA . SER A 1 89 ? -18.092 21.304 21.982 1.00 92.88 89 SER A CA 1
ATOM 670 C C . SER A 1 89 ? -17.671 19.876 21.630 1.00 92.88 89 SER A C 1
ATOM 672 O O . SER A 1 89 ? -18.313 18.927 22.097 1.00 92.88 89 SER A O 1
ATOM 674 N N . PRO A 1 90 ? -16.551 19.673 20.911 1.00 94.31 90 PRO A N 1
ATOM 675 C CA . PRO A 1 90 ? -15.962 18.350 20.714 1.00 94.31 90 PRO A CA 1
ATOM 676 C C . PRO A 1 90 ? -15.587 17.643 22.027 1.00 94.31 90 PRO A C 1
ATOM 678 O O . PRO A 1 90 ? -15.563 16.412 22.085 1.00 94.31 90 PRO A O 1
ATOM 681 N N . ARG A 1 91 ? -15.362 18.397 23.115 1.00 95.81 91 ARG A N 1
ATOM 682 C CA . ARG A 1 91 ? -15.131 17.838 24.459 1.00 95.81 91 ARG A CA 1
ATOM 683 C C . ARG A 1 91 ? -16.367 17.133 25.034 1.00 95.81 91 ARG A C 1
ATOM 685 O O . ARG A 1 91 ? -16.216 16.284 25.913 1.00 95.81 91 ARG A O 1
ATOM 692 N N . ASN A 1 92 ? -17.563 17.385 24.496 1.00 95.31 92 ASN A N 1
ATOM 693 C CA . ASN A 1 92 ? -18.814 16.739 24.915 1.00 95.31 92 ASN A CA 1
ATOM 694 C C . ASN A 1 92 ? -19.003 15.339 24.294 1.00 95.31 92 ASN A C 1
ATOM 696 O O . ASN A 1 92 ? -20.019 14.683 24.534 1.00 95.31 92 ASN A O 1
ATOM 700 N N . LEU A 1 93 ? -18.021 14.832 23.533 1.00 97.38 93 LEU A N 1
ATOM 701 C CA . LEU A 1 93 ? -17.990 13.427 23.126 1.00 97.38 93 LEU A CA 1
ATOM 702 C C . LEU A 1 93 ? -18.041 12.507 24.367 1.00 97.38 93 LEU A C 1
ATOM 704 O O . LEU A 1 93 ? -17.456 12.800 25.414 1.00 97.38 93 LEU A O 1
ATOM 708 N N . SER A 1 94 ? -18.800 11.419 24.261 1.00 96.94 94 SER A N 1
ATOM 709 C CA . SER A 1 94 ? -19.096 10.480 25.349 1.00 96.94 94 SER A CA 1
ATOM 710 C C . SER A 1 94 ? -19.377 9.096 24.761 1.00 96.94 94 SER A C 1
ATOM 712 O O . SER A 1 94 ? -19.595 8.984 23.552 1.00 96.94 94 SER A O 1
ATOM 714 N N . GLU A 1 95 ? -19.388 8.042 25.579 1.00 97.44 95 GLU A N 1
ATOM 715 C CA . GLU A 1 95 ? -19.513 6.669 25.073 1.00 97.44 95 GLU A CA 1
ATOM 716 C C . GLU A 1 95 ? -20.805 6.431 24.268 1.00 97.44 95 GLU A C 1
ATOM 718 O O . GLU A 1 95 ? -20.744 5.812 23.207 1.00 97.44 95 GLU A O 1
ATOM 723 N N . LYS A 1 96 ? -21.947 7.014 24.672 1.00 97.69 96 LYS A N 1
ATOM 724 C CA . LYS A 1 96 ? -23.211 6.905 23.914 1.00 97.69 96 LYS A CA 1
ATOM 725 C C . LYS A 1 96 ? -23.108 7.435 22.475 1.00 97.69 96 LYS A C 1
ATOM 727 O O . LYS A 1 96 ? -23.767 6.917 21.580 1.00 97.69 96 LYS A O 1
ATOM 732 N N . HIS A 1 97 ? -22.237 8.417 22.225 1.00 98.25 97 HIS A N 1
ATOM 733 C CA . HIS A 1 97 ? -21.976 8.939 20.879 1.00 98.25 97 HIS A CA 1
ATOM 734 C C . HIS A 1 97 ? -21.122 7.957 20.052 1.00 98.25 97 HIS A C 1
ATOM 736 O O . HIS A 1 97 ? -21.328 7.823 18.849 1.00 98.25 97 HIS A O 1
ATOM 742 N N . ILE A 1 98 ? -20.211 7.215 20.693 1.00 98.44 98 ILE A N 1
ATOM 743 C CA . ILE A 1 98 ? -19.442 6.136 20.048 1.00 98.44 98 ILE A CA 1
ATOM 744 C C . ILE A 1 98 ? -20.365 4.965 19.685 1.00 98.44 98 ILE A C 1
ATOM 746 O O . ILE A 1 98 ? -20.323 4.486 18.555 1.00 98.44 98 ILE A O 1
ATOM 750 N N . GLN A 1 99 ? -21.239 4.555 20.609 1.00 98.44 99 GLN A N 1
ATOM 751 C CA . GLN A 1 99 ? -22.251 3.518 20.384 1.00 98.44 99 GLN A CA 1
ATOM 752 C C . GLN A 1 99 ? -23.174 3.873 19.206 1.00 98.44 99 GLN A C 1
ATOM 754 O O . GLN A 1 99 ? -23.416 3.036 18.336 1.00 98.44 99 GLN A O 1
ATOM 759 N N . ALA A 1 100 ? -23.654 5.121 19.144 1.00 98.25 100 ALA A N 1
ATOM 760 C CA . ALA A 1 100 ? -24.488 5.600 18.044 1.00 98.25 100 ALA A CA 1
ATOM 761 C C . ALA A 1 100 ? -23.743 5.598 16.695 1.00 98.25 100 ALA A C 1
ATOM 763 O O . ALA A 1 100 ? -24.297 5.135 15.699 1.00 98.25 100 ALA A O 1
ATOM 764 N N . LEU A 1 101 ? -22.479 6.042 16.665 1.00 98.50 101 LEU A N 1
ATOM 765 C CA . LEU A 1 101 ? -21.640 5.998 15.461 1.00 98.50 101 LEU A CA 1
ATOM 766 C C . LEU A 1 101 ? -21.387 4.573 14.967 1.00 98.50 101 LEU A C 1
ATOM 768 O O . LEU A 1 101 ? -21.523 4.320 13.773 1.00 98.50 101 LEU A O 1
ATOM 772 N N . VAL A 1 102 ? -21.052 3.637 15.860 1.00 98.38 102 VAL A N 1
ATOM 773 C CA . VAL A 1 102 ? -20.836 2.232 15.483 1.00 98.38 102 VAL A CA 1
ATOM 774 C C . VAL A 1 102 ? -22.119 1.617 14.929 1.00 98.38 102 VAL A C 1
ATOM 776 O O . VAL A 1 102 ? -22.071 1.009 13.862 1.00 98.38 102 VAL A O 1
ATOM 779 N N . ASN A 1 103 ? -23.264 1.838 15.582 1.00 97.75 103 ASN A N 1
ATOM 780 C CA . ASN A 1 103 ? -24.557 1.339 15.108 1.00 97.75 103 ASN A CA 1
ATOM 781 C C . ASN A 1 103 ? -24.920 1.911 13.733 1.00 97.75 103 ASN A C 1
ATOM 783 O O . ASN A 1 103 ? -25.347 1.168 12.855 1.00 97.75 103 ASN A O 1
ATOM 787 N N . HIS A 1 104 ? -24.717 3.214 13.524 1.00 98.00 104 HIS A N 1
ATOM 788 C CA . HIS A 1 104 ? -24.945 3.876 12.240 1.00 98.00 104 HIS A CA 1
ATOM 789 C C . HIS A 1 104 ? -24.025 3.328 11.141 1.00 98.00 104 HIS A C 1
ATOM 791 O O . HIS A 1 104 ? -24.493 2.963 10.066 1.00 98.00 104 HIS A O 1
ATOM 797 N N . TRP A 1 105 ? -22.718 3.228 11.402 1.00 97.94 105 TRP A N 1
ATOM 798 C CA . TRP A 1 105 ? -21.755 2.703 10.433 1.00 97.94 105 TRP A CA 1
ATOM 799 C C . TRP A 1 105 ? -22.025 1.238 10.076 1.00 97.94 105 TRP A C 1
ATOM 801 O O . TRP A 1 105 ? -21.942 0.890 8.902 1.00 97.94 105 TRP A O 1
ATOM 811 N N . TYR A 1 106 ? -22.365 0.401 11.060 1.00 96.50 106 TYR A N 1
ATOM 812 C CA . TYR A 1 106 ? -22.663 -1.014 10.843 1.00 96.50 106 TYR A CA 1
ATOM 813 C C . TYR A 1 106 ? -23.952 -1.209 10.032 1.00 96.50 106 TYR A C 1
ATOM 815 O O . TYR A 1 106 ? -23.936 -1.915 9.028 1.00 96.50 106 TYR A O 1
ATOM 823 N N . ARG A 1 107 ? -25.040 -0.508 10.394 1.00 96.19 107 ARG A N 1
ATOM 824 C CA . ARG A 1 107 ? -26.311 -0.523 9.641 1.00 96.19 107 ARG A CA 1
ATOM 825 C C . ARG A 1 107 ? -26.143 -0.038 8.198 1.00 96.19 107 ARG A C 1
ATOM 827 O O . ARG A 1 107 ? -26.741 -0.608 7.299 1.00 96.19 107 ARG A O 1
ATOM 834 N N . ASN A 1 108 ? -25.275 0.949 7.972 1.00 96.12 108 ASN A N 1
ATOM 835 C CA . ASN A 1 108 ? -24.950 1.471 6.641 1.00 96.12 108 ASN A CA 1
ATOM 836 C C . ASN A 1 108 ? -23.830 0.679 5.928 1.00 96.12 108 ASN A C 1
ATOM 838 O O . ASN A 1 108 ? -23.112 1.238 5.097 1.00 96.12 108 ASN A O 1
ATOM 842 N N . GLY A 1 109 ? -23.626 -0.599 6.274 1.00 95.00 109 GLY A N 1
ATOM 843 C CA . GLY A 1 109 ? -22.730 -1.517 5.561 1.00 95.00 109 GLY A CA 1
ATOM 844 C C . GLY A 1 109 ? -21.243 -1.136 5.564 1.00 95.00 109 GLY A C 1
ATOM 845 O O . GLY A 1 109 ? -20.472 -1.644 4.746 1.00 95.00 109 GLY A O 1
ATOM 846 N N . ARG A 1 110 ? -20.791 -0.229 6.446 1.00 95.44 110 ARG A N 1
ATOM 847 C CA . ARG A 1 110 ? -19.385 0.200 6.475 1.00 95.44 110 ARG A CA 1
ATOM 848 C C . ARG A 1 110 ? -18.504 -0.969 6.912 1.00 95.44 110 ARG A C 1
ATOM 850 O O . ARG A 1 110 ? -18.628 -1.463 8.028 1.00 95.44 110 ARG A O 1
ATOM 857 N N . ALA A 1 111 ? -17.552 -1.341 6.056 1.00 94.06 111 ALA A N 1
ATOM 858 C CA . ALA A 1 111 ? -16.632 -2.449 6.295 1.00 94.06 111 ALA A CA 1
ATOM 859 C C . ALA A 1 111 ? -16.016 -2.433 7.709 1.00 94.06 111 ALA A C 1
ATOM 861 O O . ALA A 1 111 ? -15.504 -1.411 8.182 1.00 94.06 111 ALA A O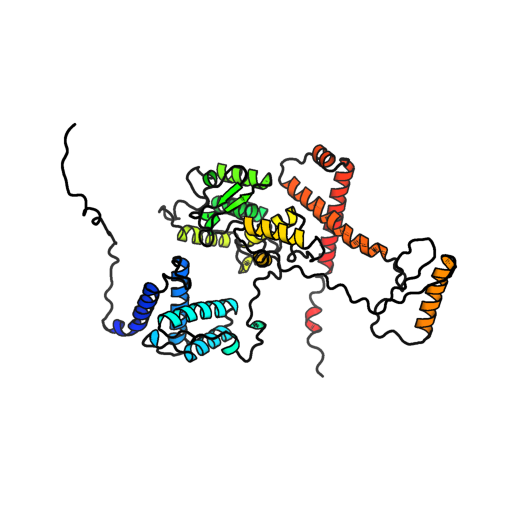 1
ATOM 862 N N . VAL A 1 112 ? -16.011 -3.603 8.354 1.00 94.00 112 VAL A N 1
ATOM 863 C CA . VAL A 1 112 ? -15.561 -3.826 9.739 1.00 94.00 112 VAL A CA 1
ATOM 864 C C . VAL A 1 112 ? -14.138 -3.298 9.987 1.00 94.00 112 VAL A C 1
ATOM 866 O O . VAL A 1 112 ? -13.856 -2.720 11.039 1.00 94.00 112 VAL A O 1
ATOM 869 N N . SER A 1 113 ? -13.244 -3.407 9.001 1.00 92.62 113 SER A N 1
ATOM 870 C CA . SER A 1 113 ? -11.887 -2.840 9.042 1.00 92.62 113 SER A CA 1
ATOM 871 C C . SER A 1 113 ? -11.881 -1.315 9.181 1.00 92.62 113 SER A C 1
ATOM 873 O O . SER A 1 113 ? -11.139 -0.780 10.010 1.00 92.62 113 SER A O 1
ATOM 875 N N . THR A 1 114 ? -12.749 -0.617 8.449 1.00 94.12 114 THR A N 1
ATOM 876 C CA . THR A 1 114 ? -12.944 0.836 8.544 1.00 94.12 114 THR A CA 1
ATOM 877 C C . THR A 1 114 ? -13.557 1.223 9.890 1.00 94.12 114 THR A C 1
ATOM 879 O O . THR A 1 114 ? -13.079 2.161 10.520 1.00 94.12 114 THR A O 1
ATOM 882 N N . ILE A 1 115 ? -14.543 0.476 10.405 1.00 96.56 115 ILE A N 1
ATOM 883 C CA . ILE A 1 115 ? -15.110 0.735 11.745 1.00 96.56 115 ILE A CA 1
ATOM 884 C C . ILE A 1 115 ? -14.028 0.598 12.832 1.00 96.56 115 ILE A C 1
ATOM 886 O O . ILE A 1 115 ? -13.880 1.477 13.684 1.00 96.56 115 ILE A O 1
ATOM 890 N N . ARG A 1 116 ? -13.206 -0.461 12.781 1.00 95.50 116 ARG A N 1
ATOM 891 C CA . ARG A 1 116 ? -12.087 -0.677 13.723 1.00 95.50 116 ARG A CA 1
ATOM 892 C C . ARG A 1 116 ? -11.016 0.415 13.610 1.00 95.50 116 ARG A C 1
ATOM 894 O O . ARG A 1 116 ? -10.491 0.856 14.635 1.00 95.50 116 ARG A O 1
ATOM 901 N N . GLN A 1 117 ? -10.723 0.890 12.398 1.00 94.31 117 GLN A N 1
ATOM 902 C CA . GLN A 1 117 ? -9.820 2.020 12.164 1.00 94.31 117 GLN A CA 1
ATOM 903 C C . GLN A 1 117 ? -10.384 3.329 12.738 1.00 94.31 117 GLN A C 1
ATOM 905 O O . GLN A 1 117 ? -9.662 4.055 13.425 1.00 94.31 117 GLN A O 1
ATOM 910 N N . ASN A 1 118 ? -11.673 3.605 12.546 1.00 96.12 118 ASN A N 1
ATOM 911 C CA . ASN A 1 118 ? -12.310 4.822 13.047 1.00 96.12 118 ASN A CA 1
ATOM 912 C C . ASN A 1 118 ? -12.408 4.815 14.578 1.00 96.12 118 ASN A C 1
ATOM 914 O O . ASN A 1 118 ? -12.087 5.819 15.210 1.00 96.12 118 ASN A O 1
ATOM 918 N N . LEU A 1 119 ? -12.698 3.666 15.202 1.00 97.19 119 LEU A N 1
ATOM 919 C CA . LEU A 1 119 ? -12.573 3.487 16.655 1.00 97.19 119 LEU A CA 1
ATOM 920 C C . LEU A 1 119 ? -11.129 3.684 17.154 1.00 97.19 119 LEU A C 1
ATOM 922 O O . LEU A 1 119 ? -10.922 4.224 18.238 1.00 97.19 119 LEU A O 1
ATOM 926 N N . SER A 1 120 ? -10.113 3.292 16.379 1.00 95.62 120 SER A N 1
ATOM 927 C CA . SER A 1 120 ? -8.703 3.562 16.709 1.00 95.62 120 SER A CA 1
ATOM 928 C C . SER A 1 120 ? -8.378 5.062 16.678 1.00 95.62 120 SER A C 1
ATOM 930 O O . SER A 1 120 ? -7.695 5.576 17.567 1.00 95.62 120 SER A O 1
ATOM 932 N N . ILE A 1 121 ? -8.917 5.797 15.701 1.00 95.12 121 ILE A N 1
ATOM 933 C CA . ILE A 1 121 ? -8.776 7.255 15.613 1.00 95.12 121 ILE A CA 1
ATOM 934 C C . ILE A 1 121 ? -9.526 7.948 16.760 1.00 95.12 121 ILE A C 1
ATOM 936 O O . ILE A 1 121 ? -8.921 8.749 17.474 1.00 95.12 121 ILE A O 1
ATOM 940 N N . LEU A 1 122 ? -10.788 7.582 17.002 1.00 97.06 122 LEU A N 1
ATOM 941 C CA . LEU A 1 122 ? -11.605 8.130 18.088 1.00 97.06 122 LEU A CA 1
ATOM 942 C C . LEU A 1 122 ? -11.014 7.844 19.474 1.00 97.06 122 LEU A C 1
ATOM 944 O O . LEU A 1 122 ? -11.136 8.687 20.354 1.00 97.06 122 LEU A O 1
ATOM 948 N N . ARG A 1 123 ? -10.309 6.722 19.679 1.00 96.88 123 ARG A N 1
ATOM 949 C CA . ARG A 1 123 ? -9.599 6.436 20.941 1.00 96.88 123 ARG A CA 1
ATOM 950 C C . ARG A 1 123 ? -8.391 7.350 21.172 1.00 96.88 123 ARG A C 1
ATOM 952 O O . ARG A 1 123 ? -8.121 7.718 22.312 1.00 96.88 123 ARG A O 1
ATOM 959 N N . LYS A 1 124 ? -7.680 7.764 20.112 1.00 94.19 124 LYS A N 1
ATOM 960 C CA . LYS A 1 124 ? -6.654 8.823 20.226 1.00 94.19 124 LYS A CA 1
ATOM 961 C C . LYS A 1 124 ? -7.309 10.159 20.576 1.00 94.19 124 LYS A C 1
ATOM 963 O O . LYS A 1 124 ? -6.887 10.799 21.533 1.00 94.19 124 LYS A O 1
ATOM 968 N N . PHE A 1 125 ? -8.364 10.528 19.845 1.00 96.19 125 PHE A N 1
ATOM 969 C CA . PHE A 1 125 ? -9.111 11.766 20.070 1.00 96.19 125 PHE A CA 1
ATOM 970 C C . PHE A 1 125 ? -9.697 11.845 21.488 1.00 96.19 125 PHE A C 1
ATOM 972 O O . PHE A 1 125 ? -9.570 12.873 22.149 1.00 96.19 125 PHE A O 1
ATOM 979 N N . SER A 1 126 ? -10.258 10.748 22.009 1.00 96.62 126 SER A N 1
ATOM 980 C CA . SER A 1 126 ? -10.764 10.696 23.382 1.00 96.62 126 SER A CA 1
ATOM 981 C C . SER A 1 126 ? -9.646 10.965 24.395 1.00 96.62 126 SER A C 1
ATOM 983 O O . SER A 1 126 ? -9.858 11.691 25.361 1.00 96.62 126 SER A O 1
ATOM 985 N N . GLY A 1 127 ? -8.426 10.484 24.130 1.00 95.25 127 GLY A N 1
ATOM 986 C CA . GLY A 1 127 ? -7.239 10.811 24.918 1.00 95.25 127 GLY A CA 1
ATOM 987 C C . GLY A 1 127 ? -6.800 12.279 24.849 1.00 95.25 127 GLY A C 1
ATOM 988 O O . GLY A 1 127 ? -6.272 12.776 25.840 1.00 95.25 127 GLY A O 1
ATOM 989 N N . TRP A 1 128 ? -7.038 12.978 23.735 1.00 94.44 128 TRP A N 1
ATOM 990 C CA . TRP A 1 128 ? -6.769 14.418 23.587 1.00 94.44 128 TRP A CA 1
ATOM 991 C C . TRP A 1 128 ? -7.747 15.278 24.405 1.00 94.44 128 TRP A C 1
ATOM 993 O O . TRP A 1 128 ? -7.357 16.275 25.006 1.00 94.44 128 TRP A O 1
ATOM 1003 N N . ILE A 1 129 ? -9.014 14.864 24.503 1.00 95.56 129 ILE A N 1
ATOM 1004 C CA . ILE A 1 129 ? -10.032 15.554 25.317 1.00 95.56 129 ILE A CA 1
ATOM 1005 C C . ILE A 1 129 ? -10.073 15.094 26.789 1.00 95.56 129 ILE A C 1
ATOM 1007 O O . ILE A 1 129 ? -11.045 15.380 27.484 1.00 95.56 129 ILE A O 1
ATOM 1011 N N . GLY A 1 130 ? -9.047 14.379 27.271 1.00 95.88 130 GLY A N 1
ATOM 1012 C CA . GLY A 1 130 ? -8.936 13.893 28.659 1.00 95.88 130 GLY A CA 1
ATOM 1013 C C . GLY A 1 130 ? -9.717 12.608 28.978 1.00 95.88 130 GLY A C 1
ATOM 1014 O O . GLY A 1 130 ? -9.566 12.041 30.054 1.00 95.88 130 GLY A O 1
ATOM 1015 N N . LYS A 1 131 ? -10.500 12.084 28.032 1.00 96.50 131 LYS A N 1
ATOM 1016 C CA . LYS A 1 131 ? -11.374 10.905 28.171 1.00 96.50 131 LYS A CA 1
ATOM 1017 C C . LYS A 1 131 ? -10.693 9.627 27.658 1.00 96.50 131 LYS A C 1
ATOM 1019 O O . LYS A 1 131 ? -11.179 8.950 26.744 1.00 96.50 131 LYS A O 1
ATOM 1024 N N . ARG A 1 132 ? -9.525 9.290 28.219 1.00 94.12 132 ARG A N 1
ATOM 1025 C CA . ARG A 1 132 ? -8.868 7.986 27.974 1.00 94.12 132 ARG A CA 1
ATOM 1026 C C . ARG A 1 132 ? -9.779 6.842 28.458 1.00 94.12 132 ARG A C 1
ATOM 1028 O O . ARG A 1 132 ? -10.614 7.041 29.329 1.00 94.12 132 ARG A O 1
ATOM 1035 N N . GLY A 1 133 ? -9.684 5.664 27.838 1.00 93.38 133 GLY A N 1
ATOM 1036 C CA . GLY A 1 133 ? -10.527 4.495 28.159 1.00 93.38 133 GLY A CA 1
ATOM 1037 C C . GLY A 1 133 ? -11.958 4.509 27.585 1.00 93.38 133 GLY A C 1
ATOM 1038 O O . GLY A 1 133 ? -12.484 3.447 27.280 1.00 93.38 133 GLY A O 1
ATOM 1039 N N . MET A 1 134 ? -12.548 5.685 27.331 1.00 97.25 134 MET A N 1
ATOM 1040 C CA . MET A 1 134 ? -13.941 5.868 26.866 1.00 97.25 134 MET A CA 1
ATOM 1041 C C . MET A 1 134 ? -14.334 5.083 25.591 1.00 97.25 134 MET A C 1
ATOM 1043 O O . MET A 1 134 ? -15.509 4.803 25.372 1.00 97.25 134 MET A O 1
ATOM 1047 N N . VAL A 1 135 ? -13.375 4.762 24.716 1.00 97.81 135 VAL A N 1
ATOM 1048 C CA . VAL A 1 135 ? -13.626 4.081 23.434 1.00 97.81 135 VAL A CA 1
ATOM 1049 C C . VAL A 1 135 ? -13.261 2.599 23.550 1.00 97.81 135 VAL A C 1
ATOM 1051 O O . VAL A 1 135 ? -12.095 2.220 23.389 1.00 97.81 135 VAL A O 1
ATOM 1054 N N . LYS A 1 136 ? -14.269 1.762 23.809 1.00 96.69 136 LYS A N 1
ATOM 1055 C CA . LYS A 1 136 ? -14.166 0.305 24.009 1.00 96.69 136 LYS A CA 1
ATOM 1056 C C . LYS A 1 136 ? -13.849 -0.441 22.698 1.00 96.69 136 LYS A C 1
ATOM 1058 O O . LYS A 1 136 ? -13.531 0.174 21.674 1.00 96.69 136 LYS A O 1
ATOM 1063 N N . SER A 1 137 ? -13.831 -1.773 22.729 1.00 94.94 137 SER A N 1
ATOM 1064 C CA . SER A 1 137 ? -13.635 -2.623 21.544 1.00 94.94 137 SER A CA 1
ATOM 1065 C C . SER A 1 137 ? -14.934 -2.769 20.737 1.00 94.94 137 SER A C 1
ATOM 1067 O O . SER A 1 137 ? -16.023 -2.569 21.265 1.00 94.94 137 SER A O 1
ATOM 1069 N N . LEU A 1 138 ? -14.828 -3.116 19.446 1.00 96.12 138 LEU A N 1
ATOM 1070 C CA . LEU A 1 138 ? -15.993 -3.209 18.552 1.00 96.12 138 LEU A CA 1
ATOM 1071 C C . LEU A 1 138 ? -17.090 -4.188 19.041 1.00 96.12 138 LEU A C 1
ATOM 1073 O O . LEU A 1 138 ? -18.246 -3.778 19.016 1.00 96.12 138 LEU A O 1
ATOM 1077 N N . PRO A 1 139 ? -16.784 -5.402 19.553 1.00 96.25 139 PRO A N 1
ATOM 1078 C CA . PRO A 1 139 ? -17.822 -6.321 20.036 1.00 96.25 139 PRO A CA 1
ATOM 1079 C C . PRO A 1 139 ? -18.672 -5.782 21.192 1.00 96.25 139 PRO A C 1
ATOM 1081 O O . PRO A 1 139 ? -19.842 -6.123 21.282 1.00 96.25 139 PRO A O 1
ATOM 1084 N N . VAL A 1 140 ? -18.137 -4.889 22.036 1.00 96.25 140 VAL A N 1
ATOM 1085 C CA . VAL A 1 140 ? -18.922 -4.279 23.129 1.00 96.25 140 VAL A CA 1
ATOM 1086 C C . VAL A 1 140 ? -20.034 -3.374 22.588 1.00 96.25 140 VAL A C 1
ATOM 1088 O O . VAL A 1 140 ? -21.081 -3.249 23.211 1.00 96.25 140 VAL A O 1
ATOM 1091 N N . TYR A 1 141 ? -19.826 -2.771 21.415 1.00 97.31 141 TYR A N 1
ATOM 1092 C CA . TYR A 1 141 ? -20.819 -1.927 20.751 1.00 97.31 141 TYR A CA 1
ATOM 1093 C C . TYR A 1 141 ? -21.768 -2.713 19.829 1.00 97.31 141 TYR A C 1
ATOM 1095 O O . TYR A 1 141 ? -22.765 -2.151 19.387 1.00 97.31 141 TYR A O 1
ATOM 1103 N N . LEU A 1 142 ? -21.476 -3.983 19.526 1.00 96.38 142 LEU A N 1
ATOM 1104 C CA . LEU A 1 142 ? -22.277 -4.856 18.655 1.00 96.38 142 LEU A CA 1
ATOM 1105 C C . LEU A 1 142 ? -22.423 -6.262 19.283 1.00 96.38 142 LEU A C 1
ATOM 1107 O O . LEU A 1 142 ? -21.939 -7.235 18.709 1.00 96.38 142 LEU A O 1
ATOM 1111 N N . PRO A 1 143 ? -23.067 -6.393 20.461 1.00 94.38 143 PRO A N 1
ATOM 1112 C CA . PRO A 1 143 ? -23.117 -7.657 21.206 1.00 94.38 143 PRO A CA 1
ATOM 1113 C C . PRO A 1 143 ? -23.947 -8.762 20.527 1.00 94.38 143 PRO A C 1
ATOM 1115 O O . PRO A 1 143 ? -23.774 -9.929 20.854 1.00 94.38 143 PRO A O 1
ATOM 1118 N N . GLY A 1 144 ? -24.832 -8.409 19.588 1.00 92.50 144 GLY A N 1
ATOM 1119 C CA . GLY A 1 144 ? -25.655 -9.349 18.811 1.00 92.50 144 GLY A CA 1
ATOM 1120 C C . GLY A 1 144 ? -25.033 -9.807 17.484 1.00 92.50 144 GLY A C 1
ATOM 1121 O O . GLY A 1 144 ? -25.769 -10.177 16.577 1.00 92.50 144 GLY A O 1
ATOM 1122 N N . VAL A 1 145 ? -23.709 -9.715 17.329 1.00 93.75 145 VAL A N 1
ATOM 1123 C CA . VAL A 1 145 ? -22.960 -10.137 16.130 1.00 93.75 145 VAL A CA 1
ATOM 1124 C C . VAL A 1 145 ? -21.820 -11.051 16.578 1.00 93.75 145 VAL A C 1
ATOM 1126 O O . VAL A 1 145 ? -21.179 -10.752 17.589 1.00 93.75 145 VAL A O 1
ATOM 1129 N N . ASP A 1 146 ? -21.535 -12.141 15.854 1.00 91.88 146 ASP A N 1
ATOM 1130 C CA . ASP A 1 146 ? -20.456 -13.058 16.242 1.00 91.88 146 ASP A CA 1
ATOM 1131 C C . ASP A 1 146 ? -19.113 -12.290 16.317 1.00 91.88 146 ASP A C 1
ATOM 1133 O O . ASP A 1 146 ? -18.701 -11.628 15.355 1.00 91.88 146 ASP A O 1
ATOM 1137 N N . PRO A 1 147 ? -18.370 -12.371 17.439 1.00 89.56 147 PRO A N 1
ATOM 1138 C CA . PRO A 1 147 ? -17.030 -11.808 17.552 1.00 89.56 147 PRO A CA 1
ATOM 1139 C C . PRO A 1 147 ? -16.005 -12.317 16.521 1.00 89.56 147 PRO A C 1
ATOM 1141 O O . PRO A 1 147 ? -14.881 -11.807 16.524 1.00 89.56 147 PRO A O 1
ATOM 1144 N N . LYS A 1 148 ? -16.330 -13.312 15.682 1.00 87.75 148 LYS A N 1
ATOM 1145 C CA . LYS A 1 148 ? -15.602 -13.701 14.461 1.00 87.75 148 LYS A CA 1
ATOM 1146 C C . LYS A 1 148 ? -15.794 -12.679 13.338 1.00 87.75 148 LYS A C 1
ATOM 1148 O O . LYS A 1 148 ? -14.796 -12.178 12.829 1.00 87.75 148 LYS A O 1
ATOM 1153 N N . ASP A 1 149 ? -17.029 -12.292 13.029 1.00 87.38 149 ASP A N 1
ATOM 1154 C CA . ASP A 1 149 ? -17.364 -11.363 11.934 1.00 87.38 149 ASP A CA 1
ATOM 1155 C C . ASP A 1 149 ? -16.862 -9.938 12.222 1.00 87.38 149 ASP A C 1
ATOM 1157 O O . ASP A 1 149 ? -16.546 -9.157 11.326 1.00 87.38 149 ASP A O 1
ATOM 1161 N N . LEU A 1 150 ? -16.699 -9.612 13.510 1.00 89.81 150 LEU A N 1
ATOM 1162 C CA . LEU A 1 150 ? -16.093 -8.365 13.990 1.00 89.81 150 LEU A CA 1
ATOM 1163 C C . LEU A 1 150 ? -14.544 -8.391 14.023 1.00 89.81 150 LEU A C 1
ATOM 1165 O O . LEU A 1 150 ? -13.899 -7.419 14.461 1.00 89.81 150 LEU A O 1
ATOM 1169 N N . ARG A 1 151 ? -13.916 -9.488 13.573 1.00 86.19 151 ARG A N 1
ATOM 1170 C CA . ARG A 1 151 ? -12.470 -9.578 13.299 1.00 86.19 151 ARG A CA 1
ATOM 1171 C C . ARG A 1 151 ? -12.195 -9.256 11.834 1.00 86.19 151 ARG A C 1
ATOM 1173 O O . ARG A 1 151 ? -13.072 -9.185 10.990 1.00 86.19 151 ARG A O 1
ATOM 1180 N N . THR A 1 152 ? -10.925 -9.010 11.546 1.00 82.31 152 THR A N 1
ATOM 1181 C CA . THR A 1 152 ? -10.445 -8.725 10.195 1.00 82.31 152 THR A CA 1
ATOM 1182 C C . THR A 1 152 ? -9.130 -9.454 10.015 1.00 82.31 152 THR A C 1
ATOM 1184 O O . THR A 1 152 ? -8.144 -9.083 10.662 1.00 82.31 152 THR A O 1
ATOM 1187 N N . SER A 1 153 ? -9.114 -10.486 9.176 1.00 82.31 153 SER A N 1
ATOM 1188 C CA . SER A 1 153 ? -7.866 -11.148 8.808 1.00 82.31 153 SER A CA 1
ATOM 1189 C C . SER A 1 153 ? -6.985 -10.196 7.994 1.00 82.31 153 SER A C 1
ATOM 1191 O O . SER A 1 153 ? -7.480 -9.380 7.216 1.00 82.31 153 SER A O 1
ATOM 1193 N N . ALA A 1 154 ? -5.671 -10.285 8.192 1.00 82.81 154 ALA A N 1
ATOM 1194 C CA . ALA A 1 154 ? -4.686 -9.674 7.297 1.00 82.81 154 ALA A CA 1
ATOM 1195 C C . ALA A 1 154 ? -4.175 -10.670 6.241 1.00 82.81 154 ALA A C 1
ATOM 1197 O O . ALA A 1 154 ? -3.456 -10.269 5.330 1.00 82.81 154 ALA A O 1
ATOM 1198 N N . ILE A 1 155 ? -4.539 -11.947 6.379 1.00 87.62 155 ILE A N 1
ATOM 1199 C CA . ILE A 1 155 ? -4.145 -13.048 5.503 1.00 87.62 155 ILE A CA 1
ATOM 1200 C C . ILE A 1 155 ? -4.863 -12.888 4.147 1.00 87.62 155 ILE A C 1
ATOM 1202 O O . ILE A 1 155 ? -5.965 -12.337 4.069 1.00 87.62 155 ILE A O 1
ATOM 1206 N N . ALA A 1 156 ? -4.226 -13.295 3.052 1.00 86.62 156 ALA A N 1
ATOM 1207 C CA . ALA A 1 156 ? -4.888 -13.446 1.760 1.00 86.62 156 ALA A CA 1
ATOM 1208 C C . ALA A 1 156 ? -5.627 -14.795 1.673 1.00 86.62 156 ALA A C 1
ATOM 1210 O O . ALA A 1 156 ? -5.085 -15.835 2.024 1.00 86.62 156 ALA A O 1
ATOM 1211 N N . GLU A 1 157 ? -6.879 -14.770 1.225 1.00 86.88 157 GLU A N 1
ATOM 1212 C CA . GLU A 1 157 ? -7.696 -15.979 1.001 1.00 86.88 157 GLU A CA 1
ATOM 1213 C C . GLU A 1 157 ? -7.752 -16.363 -0.487 1.00 86.88 157 GLU A C 1
ATOM 1215 O O . GLU A 1 157 ? -8.094 -17.488 -0.822 1.00 86.88 157 GLU A O 1
ATOM 1220 N N . ARG A 1 158 ? -7.376 -15.420 -1.358 1.00 89.06 158 ARG A N 1
ATOM 1221 C CA . ARG A 1 158 ? -7.152 -15.548 -2.801 1.00 89.06 158 ARG A CA 1
ATOM 1222 C C . ARG A 1 158 ? -6.070 -14.545 -3.207 1.00 89.06 158 ARG A C 1
ATOM 1224 O O . ARG A 1 158 ? -5.891 -13.552 -2.483 1.00 89.06 158 ARG A O 1
ATOM 1231 N N . SER A 1 159 ? -5.384 -14.767 -4.329 1.00 91.12 159 SER A N 1
ATOM 1232 C CA . SER A 1 159 ? -4.373 -13.815 -4.800 1.00 91.12 159 SER A CA 1
ATOM 1233 C C . SER A 1 159 ? -4.970 -12.424 -5.084 1.00 91.12 159 SER A C 1
ATOM 1235 O O . SER A 1 159 ? -6.173 -12.223 -5.288 1.00 91.12 159 SER A O 1
ATOM 1237 N N . ARG A 1 160 ? -4.091 -11.424 -5.019 1.00 92.00 160 ARG A N 1
ATOM 1238 C CA . ARG A 1 160 ? -4.356 -10.013 -5.319 1.00 92.00 160 ARG A CA 1
ATOM 1239 C C . ARG A 1 160 ? -3.461 -9.502 -6.454 1.00 92.00 160 ARG A C 1
ATOM 1241 O O . ARG A 1 160 ? -3.437 -8.288 -6.671 1.00 92.00 160 ARG A O 1
ATOM 1248 N N . SER A 1 161 ? -2.714 -10.395 -7.107 1.00 93.06 161 SER A N 1
ATOM 1249 C CA . SER A 1 161 ? -1.958 -10.131 -8.330 1.00 93.06 161 SER A CA 1
ATOM 1250 C C . SER A 1 161 ? -2.908 -9.815 -9.493 1.00 93.06 161 SER A C 1
ATOM 1252 O O . SER A 1 161 ? -4.131 -9.899 -9.354 1.00 93.06 161 SER A O 1
ATOM 1254 N N . TRP A 1 162 ? -2.369 -9.346 -10.610 1.00 92.56 162 TRP A N 1
ATOM 1255 C CA . TRP A 1 162 ? -3.127 -9.069 -11.827 1.00 92.56 162 TRP A CA 1
ATOM 1256 C C . TRP A 1 162 ? -3.410 -10.364 -12.592 1.00 92.56 162 TRP A C 1
ATOM 1258 O O . TRP A 1 162 ? -4.576 -10.603 -12.915 1.00 92.56 162 TRP A O 1
ATOM 1268 N N . SER A 1 163 ? -2.405 -11.224 -12.780 1.00 88.25 163 SER A N 1
ATOM 1269 C CA . SER A 1 163 ? -2.547 -12.484 -13.528 1.00 88.25 163 SER A CA 1
ATOM 1270 C C . SER A 1 163 ? -3.657 -13.373 -12.951 1.00 88.25 163 SER A C 1
ATOM 1272 O O . SER A 1 163 ? -4.590 -13.746 -13.660 1.00 88.25 163 SER A O 1
ATOM 1274 N N . GLU A 1 164 ? -3.664 -13.572 -11.630 1.00 90.38 164 GLU A N 1
ATOM 1275 C CA . GLU A 1 164 ? -4.655 -14.391 -10.901 1.00 90.38 164 GLU A CA 1
ATOM 1276 C C . GLU A 1 164 ? -6.043 -13.739 -10.762 1.00 90.38 164 GLU A C 1
ATOM 1278 O O . GLU A 1 164 ? -6.938 -14.258 -10.097 1.00 90.38 164 GLU A O 1
ATOM 1283 N N . ASN A 1 165 ? -6.232 -12.555 -11.345 1.00 89.31 165 ASN A N 1
ATOM 1284 C CA . ASN A 1 165 ? -7.535 -11.905 -11.483 1.00 89.31 165 ASN A CA 1
ATOM 1285 C C . ASN A 1 165 ? -7.866 -11.665 -12.976 1.00 89.31 165 ASN A C 1
ATOM 1287 O O . ASN A 1 165 ? -8.664 -10.785 -13.293 1.00 89.31 165 ASN A O 1
ATOM 1291 N N . GLY A 1 166 ? -7.255 -12.437 -13.887 1.00 84.31 166 GLY A N 1
ATOM 1292 C CA . GLY A 1 166 ? -7.535 -12.424 -15.328 1.00 84.31 166 GLY A CA 1
ATOM 1293 C C . GLY A 1 166 ? -6.928 -11.246 -16.097 1.00 84.31 166 GLY A C 1
ATOM 1294 O O . GLY A 1 166 ? -7.288 -11.012 -17.249 1.00 84.31 166 GLY A O 1
ATOM 1295 N N . VAL A 1 167 ? -6.026 -10.477 -15.482 1.00 88.00 167 VAL A N 1
ATOM 1296 C CA . VAL A 1 167 ? -5.417 -9.290 -16.093 1.00 88.00 167 VAL A CA 1
ATOM 1297 C C . VAL A 1 167 ? -4.027 -9.640 -16.619 1.00 88.00 167 VAL A C 1
ATOM 1299 O O . VAL A 1 167 ? -3.071 -9.702 -15.849 1.00 88.00 167 VAL A O 1
ATOM 1302 N N . ASN A 1 168 ? -3.901 -9.811 -17.939 1.00 90.44 168 ASN A N 1
ATOM 1303 C CA . ASN A 1 168 ? -2.597 -9.950 -18.595 1.00 90.44 168 ASN A CA 1
ATOM 1304 C C . ASN A 1 168 ? -1.737 -8.698 -18.318 1.00 90.44 168 ASN A C 1
ATOM 1306 O O . ASN A 1 168 ? -2.078 -7.584 -18.729 1.00 90.44 168 ASN A O 1
ATOM 1310 N N . VAL A 1 169 ? -0.635 -8.894 -17.587 1.00 85.88 169 VAL A N 1
ATOM 1311 C CA . VAL A 1 169 ? 0.260 -7.822 -17.129 1.00 85.88 169 VAL A CA 1
ATOM 1312 C C . VAL A 1 169 ? 1.003 -7.164 -18.287 1.00 85.88 169 VAL A C 1
ATOM 1314 O O . VAL A 1 169 ? 1.098 -5.940 -18.319 1.00 85.88 169 VAL A O 1
ATOM 1317 N N . GLU A 1 170 ? 1.500 -7.949 -19.241 1.00 85.06 170 GLU A N 1
ATOM 1318 C CA . GLU A 1 170 ? 2.253 -7.451 -20.393 1.00 85.06 170 GLU A CA 1
ATOM 1319 C C . GLU A 1 170 ? 1.366 -6.609 -21.314 1.00 85.06 170 GLU A C 1
ATOM 1321 O O . GLU A 1 170 ? 1.693 -5.456 -21.596 1.00 85.06 170 GLU A O 1
ATOM 1326 N N . ALA A 1 171 ? 0.195 -7.129 -21.690 1.00 84.62 171 ALA A N 1
ATOM 1327 C CA . ALA A 1 171 ? -0.773 -6.407 -22.511 1.00 84.62 171 ALA A CA 1
ATOM 1328 C C . ALA A 1 171 ? -1.175 -5.072 -21.858 1.00 84.62 171 ALA A C 1
ATOM 1330 O O . ALA A 1 171 ? -1.191 -4.034 -22.519 1.00 84.62 171 ALA A O 1
ATOM 1331 N N . LYS A 1 172 ? -1.398 -5.057 -20.534 1.00 91.69 172 LYS A N 1
ATOM 1332 C CA . LYS A 1 172 ? -1.691 -3.819 -19.794 1.00 91.69 172 LYS A CA 1
ATOM 1333 C C . LYS A 1 172 ? -0.492 -2.886 -19.626 1.00 91.69 172 LYS A C 1
ATOM 1335 O O . LYS A 1 172 ? -0.699 -1.699 -19.381 1.00 91.69 172 LYS A O 1
ATOM 1340 N N . ILE A 1 173 ? 0.739 -3.371 -19.765 1.00 90.69 173 ILE A N 1
ATOM 1341 C CA . ILE A 1 173 ? 1.937 -2.528 -19.842 1.00 90.69 173 ILE A CA 1
ATOM 1342 C C . ILE A 1 173 ? 2.071 -1.913 -21.244 1.00 90.69 173 ILE A C 1
ATOM 1344 O O . ILE A 1 173 ? 2.342 -0.718 -21.334 1.00 90.69 173 ILE A O 1
ATOM 1348 N N . ALA A 1 174 ? 1.789 -2.662 -22.314 1.00 87.56 174 ALA A N 1
ATOM 1349 C CA . ALA A 1 174 ? 1.769 -2.140 -23.683 1.00 87.56 174 ALA A CA 1
ATOM 1350 C C . ALA A 1 174 ? 0.650 -1.098 -23.897 1.00 87.56 174 ALA A C 1
ATOM 1352 O O . ALA A 1 174 ? 0.900 -0.017 -24.430 1.00 87.56 174 ALA A O 1
ATOM 1353 N N . GLU A 1 175 ? -0.564 -1.359 -23.393 1.00 94.75 175 GLU A N 1
ATOM 1354 C CA . GLU A 1 175 ? -1.636 -0.353 -23.321 1.00 94.75 175 GLU A CA 1
ATOM 1355 C C . GLU A 1 175 ? -1.198 0.892 -22.530 1.00 94.75 175 GLU A C 1
ATOM 1357 O O . GLU A 1 175 ? -1.502 2.020 -22.916 1.00 94.75 175 GLU A O 1
ATOM 1362 N N . ALA A 1 176 ? -0.478 0.707 -21.417 1.00 96.94 176 ALA A N 1
ATOM 1363 C CA . ALA A 1 176 ? 0.003 1.818 -20.604 1.00 96.94 176 ALA A CA 1
ATOM 1364 C C . ALA A 1 176 ? 1.054 2.666 -21.330 1.00 96.94 176 ALA A C 1
ATOM 1366 O O . ALA A 1 176 ? 0.985 3.886 -21.224 1.00 96.94 176 ALA A O 1
A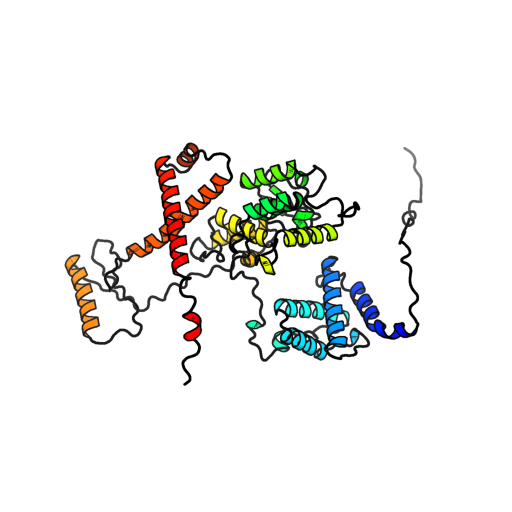TOM 1367 N N . ASP A 1 177 ? 1.979 2.059 -22.080 1.00 91.44 177 ASP A N 1
ATOM 1368 C CA . ASP A 1 177 ? 2.959 2.789 -22.895 1.00 91.44 177 ASP A CA 1
ATOM 1369 C C . ASP A 1 177 ? 2.275 3.652 -23.969 1.00 91.44 177 ASP A C 1
ATOM 1371 O O . ASP A 1 177 ? 2.672 4.798 -24.179 1.00 91.44 177 ASP A O 1
ATOM 1375 N N . ALA A 1 178 ? 1.217 3.130 -24.603 1.00 96.44 178 ALA A N 1
ATOM 1376 C CA . ALA A 1 178 ? 0.430 3.852 -25.605 1.00 96.44 178 ALA A CA 1
ATOM 1377 C C . ALA A 1 178 ? -0.426 4.996 -25.018 1.00 96.44 178 ALA A C 1
ATOM 1379 O O . ALA A 1 178 ? -0.738 5.954 -25.725 1.00 96.44 178 ALA A O 1
ATOM 1380 N N . LEU A 1 179 ? -0.808 4.914 -23.736 1.00 96.31 179 LEU A N 1
ATOM 1381 C CA . LEU A 1 179 ? -1.591 5.943 -23.037 1.00 96.31 179 LEU A CA 1
ATOM 1382 C C . LEU A 1 179 ? -0.720 7.031 -22.385 1.00 96.31 179 LEU A C 1
ATOM 1384 O O . LEU A 1 179 ? -1.052 8.214 -22.465 1.00 96.31 179 LEU A O 1
ATOM 1388 N N . ASP A 1 180 ? 0.353 6.635 -21.695 1.00 97.25 180 ASP A N 1
ATOM 1389 C CA . ASP A 1 180 ? 1.309 7.505 -21.003 1.00 97.25 180 ASP A CA 1
ATOM 1390 C C . ASP A 1 180 ? 2.586 6.705 -20.677 1.00 97.25 180 ASP A C 1
ATOM 1392 O O . ASP A 1 180 ? 2.599 5.890 -19.754 1.00 97.25 180 ASP A O 1
ATOM 1396 N N . GLU A 1 181 ? 3.690 6.967 -21.388 1.00 96.00 181 GLU A N 1
ATOM 1397 C CA . GLU A 1 181 ? 4.977 6.266 -21.198 1.00 96.00 181 GLU A CA 1
ATOM 1398 C C . GLU A 1 181 ? 5.390 6.180 -19.714 1.00 96.00 181 GLU A C 1
ATOM 1400 O O . GLU A 1 181 ? 5.871 5.150 -19.242 1.00 96.00 181 GLU A O 1
ATOM 1405 N N . LYS A 1 182 ? 5.159 7.236 -18.921 1.00 97.62 182 LYS A N 1
ATOM 1406 C CA . LYS A 1 182 ? 5.540 7.252 -17.501 1.00 97.62 182 LYS A CA 1
ATOM 1407 C C . LYS A 1 182 ? 4.723 6.266 -16.671 1.00 97.62 182 LYS A C 1
ATOM 1409 O O . LYS A 1 182 ? 5.272 5.698 -15.723 1.00 97.62 182 LYS A O 1
ATOM 1414 N N . LEU A 1 183 ? 3.454 6.034 -17.009 1.00 98.38 183 LEU A N 1
ATOM 1415 C CA . LEU A 1 183 ? 2.659 4.943 -16.453 1.00 98.38 183 LEU A CA 1
ATOM 1416 C C . LEU A 1 183 ? 3.306 3.597 -16.792 1.00 98.38 183 LEU A C 1
ATOM 1418 O O . LEU A 1 183 ? 3.610 2.850 -15.865 1.00 98.38 183 LEU A O 1
ATOM 1422 N N . GLY A 1 184 ? 3.578 3.317 -18.069 1.00 97.50 184 GLY A N 1
ATOM 1423 C CA . GLY A 1 184 ? 4.169 2.050 -18.518 1.00 97.50 184 GLY A CA 1
ATOM 1424 C C . GLY A 1 184 ? 5.530 1.740 -17.879 1.00 97.50 184 GLY A C 1
ATOM 1425 O O . GLY A 1 184 ? 5.744 0.639 -17.358 1.00 97.50 184 GLY A O 1
ATOM 1426 N N . LEU A 1 185 ? 6.421 2.735 -17.773 1.00 97.94 185 LEU A N 1
ATOM 1427 C CA . LEU A 1 185 ? 7.680 2.626 -17.018 1.00 97.94 185 LEU A CA 1
ATOM 1428 C C . LEU A 1 185 ? 7.442 2.344 -15.522 1.00 97.94 185 LEU A C 1
ATOM 1430 O O . LEU A 1 185 ? 8.148 1.535 -14.917 1.00 97.94 185 LEU A O 1
ATOM 1434 N N . MET A 1 186 ? 6.442 2.983 -14.902 1.00 98.56 186 MET A N 1
ATOM 1435 C CA . MET A 1 186 ? 6.096 2.730 -13.499 1.00 98.56 186 MET A CA 1
ATOM 1436 C C . MET A 1 186 ? 5.418 1.377 -13.268 1.00 98.56 186 MET A C 1
ATOM 1438 O O . MET A 1 186 ? 5.576 0.835 -12.177 1.00 98.56 186 MET A O 1
ATOM 1442 N N . LEU A 1 187 ? 4.687 0.820 -14.236 1.00 97.94 187 LEU A N 1
ATOM 1443 C CA . LEU A 1 187 ? 4.093 -0.516 -14.118 1.00 97.94 187 LEU A CA 1
ATOM 1444 C C . LEU A 1 187 ? 5.165 -1.607 -14.200 1.00 97.94 187 LEU A C 1
ATOM 1446 O O . LEU A 1 187 ? 5.201 -2.462 -13.315 1.00 97.94 187 LEU A O 1
ATOM 1450 N N . ARG A 1 188 ? 6.114 -1.508 -15.144 1.00 97.62 188 ARG A N 1
ATOM 1451 C CA . ARG A 1 188 ? 7.301 -2.386 -15.191 1.00 97.62 188 ARG A CA 1
ATOM 1452 C C . ARG A 1 188 ? 8.050 -2.390 -13.853 1.00 97.62 188 ARG A C 1
ATOM 1454 O O . ARG A 1 188 ? 8.235 -3.437 -13.239 1.00 97.62 188 ARG A O 1
ATOM 1461 N N . MET A 1 189 ? 8.372 -1.211 -13.314 1.00 98.06 189 MET A N 1
ATOM 1462 C CA . MET A 1 189 ? 9.033 -1.099 -12.003 1.00 98.06 189 MET A CA 1
ATOM 1463 C C . MET A 1 189 ? 8.145 -1.516 -10.811 1.00 98.06 189 MET A C 1
ATOM 1465 O O . MET A 1 189 ? 8.659 -1.752 -9.716 1.00 98.06 189 MET A O 1
ATOM 1469 N N . ALA A 1 190 ? 6.822 -1.606 -10.981 1.00 96.62 190 ALA A N 1
ATOM 1470 C CA . ALA A 1 190 ? 5.911 -2.088 -9.944 1.00 96.62 190 ALA A CA 1
ATOM 1471 C C . ALA A 1 190 ? 5.905 -3.617 -9.851 1.00 96.62 190 ALA A C 1
ATOM 1473 O O . ALA A 1 190 ? 5.898 -4.127 -8.732 1.00 96.62 190 ALA A O 1
ATOM 1474 N N . VAL A 1 191 ? 5.926 -4.318 -10.992 1.00 94.56 191 VAL A N 1
ATOM 1475 C CA . VAL A 1 191 ? 5.927 -5.789 -11.044 1.00 94.56 191 VAL A CA 1
ATOM 1476 C C . VAL A 1 191 ? 7.317 -6.386 -10.845 1.00 94.56 191 VAL A C 1
ATOM 1478 O O . VAL A 1 191 ? 7.450 -7.344 -10.098 1.00 94.56 191 VAL A O 1
ATOM 1481 N N . ILE A 1 192 ? 8.367 -5.780 -11.406 1.00 94.31 192 ILE A N 1
ATOM 1482 C CA . ILE A 1 192 ? 9.736 -6.326 -11.355 1.00 94.31 192 ILE A CA 1
ATOM 1483 C C . ILE A 1 192 ? 10.458 -6.057 -10.017 1.00 94.31 192 ILE A C 1
ATOM 1485 O O . ILE A 1 192 ? 11.359 -6.802 -9.641 1.00 94.31 192 ILE A O 1
ATOM 1489 N N . PHE A 1 193 ? 10.041 -5.029 -9.263 1.00 96.38 193 PHE A N 1
ATOM 1490 C CA . PHE A 1 193 ? 10.651 -4.641 -7.974 1.00 96.38 193 PHE A CA 1
ATOM 1491 C C . PHE A 1 193 ? 9.635 -4.439 -6.828 1.00 96.38 193 PHE A C 1
ATOM 1493 O O . PHE A 1 193 ? 9.966 -3.899 -5.764 1.00 96.38 193 PHE A O 1
ATOM 1500 N N . GLY A 1 194 ? 8.364 -4.798 -7.035 1.00 95.50 194 GLY A N 1
ATOM 1501 C CA . GLY A 1 194 ? 7.318 -4.751 -6.006 1.00 95.50 194 GLY A CA 1
ATOM 1502 C C . GLY A 1 194 ? 7.082 -3.375 -5.390 1.00 95.50 194 GLY A C 1
ATOM 1503 O O . GLY A 1 194 ? 6.707 -3.273 -4.212 1.00 95.50 194 GLY A O 1
ATOM 1504 N N . LEU A 1 195 ? 7.374 -2.292 -6.110 1.00 96.56 195 LEU A N 1
ATOM 1505 C CA . LEU A 1 195 ? 7.448 -0.960 -5.517 1.00 96.56 195 LEU A CA 1
ATOM 1506 C C . LEU A 1 195 ? 6.071 -0.423 -5.115 1.00 96.56 195 LEU A C 1
ATOM 1508 O O . LEU A 1 195 ? 5.050 -0.601 -5.778 1.00 96.56 195 LEU A O 1
ATOM 1512 N N . ARG A 1 196 ? 6.018 0.282 -3.982 1.00 95.25 196 ARG A N 1
ATOM 1513 C CA . ARG A 1 196 ? 4.782 0.952 -3.544 1.00 95.25 196 ARG A CA 1
ATOM 1514 C C . ARG A 1 196 ? 4.548 2.193 -4.409 1.00 95.25 196 ARG A C 1
ATOM 1516 O O . ARG A 1 196 ? 5.496 2.907 -4.693 1.00 95.25 196 ARG A O 1
ATOM 1523 N N . ARG A 1 197 ? 3.292 2.570 -4.692 1.00 95.50 197 ARG A N 1
ATOM 1524 C CA . ARG A 1 197 ? 2.944 3.787 -5.474 1.00 95.50 197 ARG A CA 1
ATOM 1525 C C . ARG A 1 197 ? 3.748 5.054 -5.127 1.00 95.50 197 ARG A C 1
ATOM 1527 O O . ARG A 1 197 ? 4.102 5.805 -6.026 1.00 95.50 197 ARG A O 1
ATOM 1534 N N . LYS A 1 198 ? 4.029 5.317 -3.841 1.00 95.44 198 LYS A N 1
ATOM 1535 C CA . LYS A 1 198 ? 4.853 6.478 -3.443 1.00 95.44 198 LYS A CA 1
ATOM 1536 C C . LYS A 1 198 ? 6.343 6.294 -3.783 1.00 95.44 198 LYS A C 1
ATOM 1538 O O . LYS A 1 198 ? 6.991 7.276 -4.116 1.00 95.44 198 LYS A O 1
ATOM 1543 N N . GLU A 1 199 ? 6.853 5.069 -3.683 1.00 97.31 199 GLU A N 1
ATOM 1544 C CA . GLU A 1 199 ? 8.217 4.706 -4.085 1.00 97.31 199 GLU A CA 1
ATOM 1545 C C . GLU A 1 199 ? 8.359 4.875 -5.607 1.00 97.31 199 GLU A C 1
ATOM 1547 O O . GLU A 1 199 ? 9.279 5.553 -6.036 1.00 97.31 199 GLU A O 1
ATOM 1552 N N . LEU A 1 200 ? 7.388 4.394 -6.401 1.00 97.06 200 LEU A N 1
ATOM 1553 C CA . LEU A 1 200 ? 7.342 4.550 -7.867 1.00 97.06 200 LEU A CA 1
ATOM 1554 C C . LEU A 1 200 ? 7.446 6.011 -8.327 1.00 97.06 200 LEU A C 1
ATOM 1556 O O . LEU A 1 200 ? 8.415 6.374 -8.986 1.00 97.06 200 LEU A O 1
ATOM 1560 N N . VAL A 1 201 ? 6.488 6.871 -7.953 1.00 97.19 201 VAL A N 1
ATOM 1561 C CA . VAL A 1 201 ? 6.444 8.255 -8.473 1.00 97.19 201 VAL A CA 1
ATOM 1562 C C . VAL A 1 201 ? 7.643 9.113 -8.043 1.00 97.19 201 VAL A C 1
ATOM 1564 O O . VAL A 1 201 ? 7.915 10.130 -8.675 1.00 97.19 201 VAL A O 1
ATOM 1567 N N . LEU A 1 202 ? 8.362 8.714 -6.985 1.00 96.94 202 LEU A N 1
ATOM 1568 C CA . LEU A 1 202 ? 9.575 9.378 -6.490 1.00 96.94 202 LEU A CA 1
ATOM 1569 C C . LEU A 1 202 ? 10.882 8.685 -6.908 1.00 96.94 202 LEU A C 1
ATOM 1571 O O . LEU A 1 202 ? 11.953 9.241 -6.649 1.00 96.94 202 LEU A O 1
ATOM 1575 N N . LEU A 1 203 ? 10.827 7.499 -7.522 1.00 97.81 203 LEU A N 1
ATOM 1576 C CA . LEU A 1 203 ? 12.016 6.739 -7.896 1.00 97.81 203 LEU A CA 1
ATOM 1577 C C . LEU A 1 203 ? 12.820 7.524 -8.930 1.00 97.81 203 LEU A C 1
ATOM 1579 O O . LEU A 1 203 ? 12.275 7.918 -9.959 1.00 97.81 203 LEU A O 1
ATOM 1583 N N . LYS A 1 204 ? 14.116 7.712 -8.669 1.00 97.75 204 LYS A N 1
ATOM 1584 C CA . LYS A 1 204 ? 15.094 8.238 -9.628 1.00 97.75 204 LYS A CA 1
ATOM 1585 C C . LYS A 1 204 ? 15.977 7.074 -10.092 1.00 97.75 204 LYS A C 1
ATOM 1587 O O . LYS A 1 204 ? 16.904 6.746 -9.349 1.00 97.75 204 LYS A O 1
ATOM 1592 N N . PRO A 1 205 ? 15.708 6.426 -11.244 1.00 97.75 205 PRO A N 1
ATOM 1593 C CA . PRO A 1 205 ? 16.337 5.152 -11.615 1.00 97.75 205 PRO A CA 1
ATOM 1594 C C . PRO A 1 205 ? 17.866 5.199 -11.547 1.00 97.75 205 PRO A C 1
ATOM 1596 O O . PRO A 1 205 ? 18.472 4.442 -10.801 1.00 97.75 205 PRO A O 1
ATOM 1599 N N . TRP A 1 206 ? 18.474 6.202 -12.184 1.00 98.19 206 TRP A N 1
ATOM 1600 C CA . TRP A 1 206 ? 19.923 6.447 -12.210 1.00 98.19 206 TRP A CA 1
ATOM 1601 C C . TRP A 1 206 ? 20.595 6.721 -10.855 1.00 98.19 206 TRP A C 1
ATOM 1603 O O . TRP A 1 206 ? 21.818 6.718 -10.786 1.00 98.19 206 TRP A O 1
ATOM 1613 N N . LYS A 1 207 ? 19.828 7.004 -9.794 1.00 97.81 207 LYS A N 1
ATOM 1614 C CA . LYS A 1 207 ? 20.349 7.128 -8.420 1.00 97.81 207 LYS A CA 1
ATOM 1615 C C . LYS A 1 207 ? 20.023 5.898 -7.562 1.00 97.81 207 LYS A C 1
ATOM 1617 O O . LYS A 1 207 ? 20.702 5.647 -6.570 1.00 97.81 207 LYS A O 1
ATOM 1622 N N . ALA A 1 208 ? 18.946 5.192 -7.892 1.00 97.69 208 ALA A N 1
ATOM 1623 C CA . ALA A 1 208 ? 18.525 3.986 -7.193 1.00 97.69 208 ALA A CA 1
ATOM 1624 C C . ALA A 1 208 ? 19.308 2.750 -7.655 1.00 97.69 208 ALA A C 1
ATOM 1626 O O . ALA A 1 208 ? 19.456 1.824 -6.875 1.00 97.69 208 ALA A O 1
ATOM 1627 N N . ASP A 1 209 ? 19.821 2.733 -8.880 1.00 98.31 209 ASP A N 1
ATOM 1628 C CA . ASP A 1 209 ? 20.670 1.662 -9.400 1.00 98.31 209 ASP A CA 1
ATOM 1629 C C . ASP A 1 209 ? 22.062 1.667 -8.744 1.00 98.31 209 ASP A C 1
ATOM 1631 O O . ASP A 1 209 ? 22.792 2.652 -8.860 1.00 98.31 209 ASP A O 1
ATOM 1635 N N . HIS A 1 210 ? 22.403 0.592 -8.028 1.00 97.94 210 HIS A N 1
ATOM 1636 C CA . HIS A 1 210 ? 23.719 0.367 -7.405 1.00 97.94 210 HIS A CA 1
ATOM 1637 C C . HIS A 1 210 ? 24.467 -0.811 -8.060 1.00 97.94 210 HIS A C 1
ATOM 1639 O O . HIS A 1 210 ? 25.490 -1.250 -7.550 1.00 97.94 210 HIS A O 1
ATOM 1645 N N . GLY A 1 211 ? 23.993 -1.293 -9.217 1.00 97.00 211 GLY A N 1
ATOM 1646 C CA . GLY A 1 211 ? 24.562 -2.434 -9.937 1.00 97.00 211 GLY A CA 1
ATOM 1647 C C . GLY A 1 211 ? 23.869 -3.743 -9.564 1.00 97.00 211 GLY A C 1
ATOM 1648 O O . GLY A 1 211 ? 23.065 -4.245 -10.352 1.00 97.00 211 GLY A O 1
ATOM 1649 N N . ASP A 1 212 ? 24.151 -4.246 -8.361 1.00 95.31 212 ASP A N 1
ATOM 1650 C CA . ASP A 1 212 ? 23.600 -5.486 -7.785 1.00 95.31 212 ASP A CA 1
ATOM 1651 C C . ASP A 1 212 ? 22.260 -5.289 -7.050 1.00 95.31 212 ASP A C 1
ATOM 1653 O O . ASP A 1 212 ? 21.581 -6.259 -6.712 1.00 95.31 212 ASP A O 1
ATOM 1657 N N . ALA A 1 213 ? 21.855 -4.039 -6.802 1.00 97.25 213 ALA A N 1
ATOM 1658 C CA . ALA A 1 213 ? 20.637 -3.716 -6.071 1.00 97.25 213 ALA A CA 1
ATOM 1659 C C . ALA A 1 213 ? 19.956 -2.412 -6.521 1.00 97.25 213 ALA A C 1
ATOM 1661 O O . ALA A 1 213 ? 20.593 -1.436 -6.923 1.00 97.25 213 ALA A O 1
ATOM 1662 N N . LEU A 1 214 ? 18.630 -2.365 -6.350 1.00 98.19 214 LEU A N 1
ATOM 1663 C CA . LEU A 1 214 ? 17.811 -1.158 -6.447 1.00 98.19 214 LEU A CA 1
ATOM 1664 C C . LEU A 1 214 ? 17.577 -0.542 -5.053 1.00 98.19 214 LEU A C 1
ATOM 1666 O O . LEU A 1 214 ? 16.787 -1.031 -4.241 1.00 98.19 214 LEU A O 1
ATOM 1670 N N . MET A 1 215 ? 18.237 0.580 -4.779 1.00 98.00 215 MET A N 1
ATOM 1671 C CA . MET A 1 215 ? 18.200 1.301 -3.507 1.00 98.00 215 MET A CA 1
ATOM 1672 C C . MET A 1 215 ? 16.983 2.223 -3.360 1.00 98.00 215 MET A C 1
ATOM 1674 O O . MET A 1 215 ? 16.866 3.282 -3.985 1.00 98.00 215 MET A O 1
ATOM 1678 N N . ILE A 1 216 ? 16.104 1.876 -2.419 1.00 97.50 216 ILE A N 1
ATOM 1679 C CA . ILE A 1 216 ? 14.960 2.698 -2.015 1.00 97.50 216 ILE A CA 1
ATOM 1680 C C . ILE A 1 216 ? 15.349 3.541 -0.797 1.00 97.50 216 ILE A C 1
ATOM 1682 O O . ILE A 1 216 ? 15.267 3.100 0.349 1.00 97.50 216 ILE A O 1
ATOM 1686 N N . TYR A 1 217 ? 15.765 4.782 -1.050 1.00 95.12 217 TYR A N 1
ATOM 1687 C CA . TYR A 1 217 ? 16.169 5.747 -0.022 1.00 95.12 217 TYR A CA 1
ATOM 1688 C C . TYR A 1 217 ? 15.023 6.180 0.907 1.00 95.12 217 TYR A C 1
ATOM 1690 O O . TYR A 1 217 ? 13.864 6.262 0.503 1.00 95.12 217 TYR A O 1
ATOM 1698 N N . ALA A 1 218 ? 15.361 6.588 2.135 1.00 91.94 218 ALA A N 1
ATOM 1699 C CA . ALA A 1 218 ? 14.409 7.076 3.141 1.00 91.94 218 ALA A CA 1
ATOM 1700 C C . ALA A 1 218 ? 13.543 8.265 2.663 1.00 91.94 218 ALA A C 1
ATOM 1702 O O . ALA A 1 218 ? 12.355 8.347 2.988 1.00 91.94 218 ALA A O 1
ATOM 1703 N N . ASN A 1 219 ? 14.113 9.166 1.853 1.00 87.00 219 ASN A N 1
ATOM 1704 C CA . ASN A 1 219 ? 13.400 10.289 1.230 1.00 87.00 219 ASN A CA 1
ATOM 1705 C C . ASN A 1 219 ? 12.670 9.911 -0.077 1.00 87.00 219 ASN A C 1
ATOM 1707 O O . ASN A 1 219 ? 11.734 10.612 -0.458 1.00 87.00 219 ASN A O 1
ATOM 1711 N N . GLY A 1 220 ? 12.986 8.761 -0.687 1.00 84.81 220 GLY A N 1
ATOM 1712 C CA . GLY A 1 220 ? 12.268 8.157 -1.823 1.00 84.81 220 GLY A CA 1
ATOM 1713 C C . GLY A 1 220 ? 10.857 7.652 -1.487 1.00 84.81 220 GLY A C 1
ATOM 1714 O O . GLY A 1 220 ? 10.219 6.971 -2.280 1.00 84.81 220 GLY A O 1
ATOM 1715 N N . GLY A 1 221 ? 10.341 7.974 -0.299 1.00 86.50 221 GLY A N 1
ATOM 1716 C CA . GLY A 1 221 ? 8.967 7.697 0.099 1.00 86.50 221 GLY A CA 1
ATOM 1717 C C . GLY A 1 221 ? 8.580 6.301 0.611 1.00 86.50 221 GLY A C 1
ATOM 1718 O O . GLY A 1 221 ? 7.365 6.065 0.643 1.00 86.50 221 GLY A O 1
ATOM 1719 N N . PRO A 1 222 ? 9.485 5.401 1.055 1.00 90.56 222 PRO A N 1
ATOM 1720 C CA . PRO A 1 222 ? 9.080 4.115 1.615 1.00 90.56 222 PRO A CA 1
ATOM 1721 C C . PRO A 1 222 ? 8.222 4.274 2.877 1.00 90.56 222 PRO A C 1
ATOM 1723 O O . PRO A 1 222 ? 8.242 5.299 3.574 1.00 90.56 222 PRO A O 1
ATOM 1726 N N . LYS A 1 223 ? 7.424 3.246 3.192 1.00 86.38 223 LYS A N 1
ATOM 1727 C CA . LYS A 1 223 ? 6.447 3.297 4.293 1.00 86.38 223 LYS A CA 1
ATOM 1728 C C . LYS A 1 223 ? 7.154 3.484 5.642 1.00 86.38 223 LYS A C 1
ATOM 1730 O O . LYS A 1 223 ? 7.741 2.556 6.182 1.00 86.38 223 LYS A O 1
ATOM 1735 N N . GLY A 1 224 ? 7.034 4.685 6.208 1.00 84.00 224 GLY A N 1
ATOM 1736 C CA . GLY A 1 224 ? 7.670 5.051 7.477 1.00 84.00 224 GLY A CA 1
ATOM 1737 C C . GLY A 1 224 ? 9.113 5.549 7.355 1.00 84.00 224 GLY A C 1
ATOM 1738 O O . GLY A 1 224 ? 9.744 5.738 8.386 1.00 84.00 224 GLY A O 1
ATOM 1739 N N . GLY A 1 225 ? 9.623 5.774 6.138 1.00 86.56 225 GLY A N 1
ATOM 1740 C CA . GLY A 1 225 ? 10.982 6.278 5.905 1.00 86.56 225 GLY A CA 1
ATOM 1741 C C . GLY A 1 225 ? 12.093 5.234 6.062 1.00 86.56 225 GLY A C 1
ATOM 1742 O O . GLY A 1 225 ? 13.259 5.602 6.013 1.00 86.56 225 GLY A O 1
ATOM 1743 N N . ARG A 1 226 ? 11.761 3.945 6.238 1.00 88.56 226 ARG A N 1
ATOM 1744 C CA . ARG A 1 226 ? 12.747 2.853 6.289 1.00 88.56 226 ARG A CA 1
ATOM 1745 C C . ARG A 1 226 ? 13.349 2.629 4.891 1.00 88.56 226 ARG A C 1
ATOM 1747 O O . ARG A 1 226 ? 12.580 2.257 4.002 1.00 88.56 226 ARG A O 1
ATOM 1754 N N . PRO A 1 227 ? 14.663 2.833 4.684 1.00 93.94 227 PRO A N 1
ATOM 1755 C CA . PRO A 1 227 ? 15.309 2.489 3.425 1.00 93.94 227 PRO A CA 1
ATOM 1756 C C . PRO A 1 227 ? 15.453 0.968 3.269 1.00 93.94 227 PRO A C 1
ATOM 1758 O O . PRO A 1 227 ? 15.329 0.229 4.250 1.00 93.94 227 PRO A O 1
ATOM 1761 N N . ARG A 1 228 ? 15.721 0.509 2.043 1.00 95.69 228 ARG A N 1
ATOM 1762 C CA . ARG A 1 228 ? 16.128 -0.874 1.736 1.00 95.69 228 ARG A CA 1
ATOM 1763 C C . ARG A 1 228 ? 16.929 -0.938 0.434 1.00 95.69 228 ARG A C 1
ATOM 1765 O O . ARG A 1 228 ? 16.695 -0.109 -0.447 1.00 95.69 228 ARG A O 1
ATOM 1772 N N . ALA A 1 229 ? 17.785 -1.945 0.316 1.00 96.19 229 ALA A N 1
ATOM 1773 C CA . ALA A 1 229 ? 18.154 -2.517 -0.974 1.00 96.19 229 ALA A CA 1
ATOM 1774 C C . ALA A 1 229 ? 17.028 -3.449 -1.457 1.00 96.19 229 ALA A C 1
ATOM 1776 O O . ALA A 1 229 ? 16.248 -3.955 -0.646 1.00 96.19 229 ALA A O 1
ATOM 1777 N N . ILE A 1 230 ? 16.943 -3.668 -2.764 1.00 96.94 230 ILE A N 1
ATOM 1778 C CA . ILE A 1 230 ? 16.212 -4.782 -3.373 1.00 96.94 230 ILE A CA 1
ATOM 1779 C C . ILE A 1 230 ? 17.218 -5.441 -4.320 1.00 96.94 230 ILE A C 1
ATOM 1781 O O . ILE A 1 230 ? 17.655 -4.744 -5.237 1.00 96.94 230 ILE A O 1
ATOM 1785 N N . PRO A 1 231 ? 17.640 -6.696 -4.096 1.00 94.69 231 PRO A N 1
ATOM 1786 C CA . PRO A 1 231 ? 18.599 -7.366 -4.969 1.00 94.69 231 PRO A CA 1
ATOM 1787 C C . PRO A 1 231 ? 18.131 -7.410 -6.430 1.00 94.69 231 PRO A C 1
ATOM 1789 O O . PRO A 1 231 ? 16.937 -7.533 -6.700 1.00 94.69 231 PRO A O 1
ATOM 1792 N N . ILE A 1 232 ? 19.081 -7.312 -7.356 1.00 92.62 232 ILE A N 1
ATOM 1793 C CA . ILE A 1 232 ? 18.913 -7.551 -8.790 1.00 92.62 232 ILE A CA 1
ATOM 1794 C C . ILE A 1 232 ? 19.517 -8.933 -9.046 1.00 92.62 232 ILE A C 1
ATOM 1796 O O . ILE A 1 232 ? 20.721 -9.073 -9.231 1.00 92.62 232 ILE A O 1
ATOM 1800 N N . THR A 1 233 ? 18.679 -9.967 -8.970 1.00 87.00 233 THR A N 1
ATOM 1801 C CA . THR A 1 233 ? 19.087 -11.381 -9.068 1.00 87.00 233 THR A CA 1
ATOM 1802 C C . THR A 1 233 ? 18.713 -12.026 -10.400 1.00 87.00 233 THR A C 1
ATOM 1804 O O . THR A 1 233 ? 18.952 -13.214 -10.581 1.00 87.00 233 THR A O 1
ATOM 1807 N N . THR A 1 234 ? 18.106 -11.277 -11.325 1.00 83.31 234 THR A N 1
ATOM 1808 C CA . THR A 1 234 ? 17.717 -11.768 -12.655 1.00 83.31 234 THR A CA 1
ATOM 1809 C C . THR A 1 234 ? 18.086 -10.782 -13.761 1.00 83.31 234 THR A C 1
ATOM 1811 O O . THR A 1 234 ? 18.086 -9.561 -13.570 1.00 83.31 234 THR A O 1
ATOM 1814 N N . GLU A 1 235 ? 18.338 -11.308 -14.960 1.00 84.56 235 GLU A N 1
ATOM 1815 C CA . GLU A 1 235 ? 18.574 -10.495 -16.159 1.00 84.56 235 GLU A CA 1
ATOM 1816 C C . GLU A 1 235 ? 17.363 -9.610 -16.485 1.00 84.56 235 GLU A C 1
ATOM 1818 O O . GLU A 1 235 ? 17.528 -8.439 -16.816 1.00 84.56 235 GLU A O 1
ATOM 1823 N N . LEU A 1 236 ? 16.139 -10.110 -16.274 1.00 82.00 236 LEU A N 1
ATOM 1824 C CA . LEU A 1 236 ? 14.903 -9.343 -16.455 1.00 82.00 236 LEU A CA 1
ATOM 1825 C C . LEU A 1 236 ? 14.823 -8.118 -15.521 1.00 82.00 236 LEU A C 1
ATOM 1827 O O . LEU A 1 236 ? 14.376 -7.048 -15.947 1.00 82.00 236 LEU A O 1
ATOM 1831 N N . GLN A 1 237 ? 15.293 -8.228 -14.270 1.00 88.62 237 GLN A N 1
ATOM 1832 C CA . GLN A 1 237 ? 15.408 -7.086 -13.350 1.00 88.62 237 GLN A CA 1
ATOM 1833 C C . GLN A 1 237 ? 16.419 -6.049 -13.856 1.00 88.62 237 GLN A C 1
ATOM 1835 O O . GLN A 1 237 ? 16.129 -4.847 -13.843 1.00 88.62 237 GLN A O 1
ATOM 1840 N N . ARG A 1 238 ? 17.574 -6.513 -14.347 1.00 95.19 238 ARG A N 1
ATOM 1841 C CA . ARG A 1 238 ? 18.642 -5.677 -14.911 1.00 95.19 238 ARG A CA 1
ATOM 1842 C C . ARG A 1 238 ? 18.162 -4.936 -16.167 1.00 95.19 238 ARG A C 1
ATOM 1844 O O . ARG A 1 238 ? 18.127 -3.706 -16.177 1.00 95.19 238 ARG A O 1
ATOM 1851 N N . ALA A 1 239 ? 17.677 -5.675 -17.164 1.00 86.19 239 ALA A N 1
ATOM 1852 C CA . ALA A 1 239 ? 17.161 -5.159 -18.430 1.00 86.19 239 ALA A CA 1
ATOM 1853 C C . ALA A 1 239 ? 15.986 -4.186 -18.237 1.00 86.19 239 ALA A C 1
ATOM 1855 O O . ALA A 1 239 ? 15.966 -3.117 -18.849 1.00 86.19 239 ALA A O 1
ATOM 1856 N N . THR A 1 240 ? 15.048 -4.486 -17.329 1.00 92.06 240 THR A N 1
ATOM 1857 C CA . THR A 1 240 ? 13.941 -3.569 -17.003 1.00 92.06 240 THR A CA 1
ATOM 1858 C C . THR A 1 240 ? 14.453 -2.243 -16.442 1.00 92.06 240 THR A C 1
ATOM 1860 O O . THR A 1 240 ? 14.004 -1.175 -16.866 1.00 92.06 240 THR A O 1
ATOM 1863 N N . LEU A 1 241 ? 15.399 -2.283 -15.497 1.00 96.56 241 LEU A N 1
ATOM 1864 C CA . LEU A 1 241 ? 15.962 -1.071 -14.904 1.00 96.56 241 LEU A CA 1
ATOM 1865 C C . LEU A 1 241 ? 16.719 -0.234 -15.946 1.00 96.56 241 LEU A C 1
ATOM 1867 O O . LEU A 1 241 ? 16.608 0.992 -15.933 1.00 96.56 241 LEU A O 1
ATOM 1871 N N . ASP A 1 242 ? 17.420 -0.870 -16.885 1.00 93.94 242 ASP A N 1
ATOM 1872 C CA . ASP A 1 242 ? 18.150 -0.178 -17.950 1.00 93.94 242 ASP A CA 1
ATOM 1873 C C . ASP A 1 242 ? 17.239 0.385 -19.054 1.00 93.94 242 ASP A C 1
ATOM 1875 O O . ASP A 1 242 ? 17.412 1.542 -19.445 1.00 93.94 242 ASP A O 1
ATOM 1879 N N . PHE A 1 243 ? 16.184 -0.334 -19.456 1.00 92.81 243 PHE A N 1
ATOM 1880 C CA . PHE A 1 243 ? 15.112 0.181 -20.322 1.00 92.81 243 PHE A CA 1
ATOM 1881 C C . PHE A 1 243 ? 14.461 1.443 -19.730 1.00 92.81 243 PHE A C 1
ATOM 1883 O O . PHE A 1 243 ? 14.222 2.431 -20.433 1.00 92.81 243 PHE A O 1
ATOM 1890 N N . VAL A 1 244 ? 14.209 1.423 -18.416 1.00 96.69 244 VAL A N 1
ATOM 1891 C CA . VAL A 1 244 ? 13.614 2.533 -17.658 1.00 96.69 244 VAL A CA 1
ATOM 1892 C C . VAL A 1 244 ? 14.602 3.691 -17.464 1.00 96.69 244 VAL A C 1
ATOM 1894 O O . VAL A 1 244 ? 14.202 4.856 -17.532 1.00 96.69 244 VAL A O 1
ATOM 1897 N N . LYS A 1 245 ? 15.897 3.408 -17.268 1.00 98.12 245 LYS A N 1
ATOM 1898 C CA . LYS A 1 245 ? 16.970 4.417 -17.239 1.00 98.12 245 LYS A CA 1
ATOM 1899 C C . LYS A 1 245 ? 17.119 5.117 -18.590 1.00 98.12 245 LYS A C 1
ATOM 1901 O O . LYS A 1 245 ? 17.194 6.343 -18.603 1.00 98.12 245 LYS A O 1
ATOM 1906 N N . ALA A 1 246 ? 17.104 4.386 -19.705 1.00 97.38 246 ALA A N 1
ATOM 1907 C CA . ALA A 1 246 ? 17.222 4.959 -21.049 1.00 97.38 246 ALA A CA 1
ATOM 1908 C C . ALA A 1 246 ? 16.128 6.005 -21.347 1.00 97.38 246 ALA A C 1
ATOM 1910 O O . ALA A 1 246 ? 16.411 7.035 -21.952 1.00 97.38 246 ALA A O 1
ATOM 1911 N N . ARG A 1 247 ? 14.906 5.782 -20.843 1.00 97.12 247 ARG A N 1
ATOM 1912 C CA . ARG A 1 247 ? 13.740 6.676 -21.004 1.00 97.12 247 ARG A CA 1
ATOM 1913 C C . ARG A 1 247 ? 13.547 7.692 -19.865 1.00 97.12 247 ARG A C 1
ATOM 1915 O O . ARG A 1 247 ? 12.603 8.476 -19.880 1.00 97.12 247 ARG A O 1
ATOM 1922 N N . THR A 1 248 ? 14.441 7.731 -18.871 1.00 96.19 248 THR A N 1
ATOM 1923 C CA . THR A 1 248 ? 14.355 8.680 -17.743 1.00 96.19 248 THR A CA 1
ATOM 1924 C C . THR A 1 248 ? 15.613 9.549 -17.654 1.00 96.19 248 THR A C 1
ATOM 1926 O O . THR A 1 248 ? 16.693 9.010 -17.417 1.00 96.19 248 THR A O 1
ATOM 1929 N N . PRO A 1 249 ? 15.528 10.892 -17.736 1.00 96.06 249 PRO A N 1
ATOM 1930 C CA . PRO A 1 249 ? 16.699 11.758 -17.583 1.00 96.06 249 PRO A CA 1
ATOM 1931 C C . PRO A 1 249 ? 17.422 11.546 -16.241 1.00 96.06 249 PRO A C 1
ATOM 1933 O O . PRO A 1 249 ? 16.779 11.442 -15.195 1.00 96.06 249 PRO A O 1
ATOM 1936 N N . LYS A 1 250 ? 18.766 11.543 -16.247 1.00 95.38 250 LYS A N 1
ATOM 1937 C CA . LYS A 1 250 ? 19.627 11.120 -15.113 1.00 95.38 250 LYS A CA 1
ATOM 1938 C C . LYS A 1 250 ? 19.282 11.734 -13.747 1.00 95.38 250 LYS A C 1
ATOM 1940 O O . LYS A 1 250 ? 19.443 11.094 -12.712 1.00 95.38 250 LYS A O 1
ATOM 1945 N N . THR A 1 251 ? 18.800 12.973 -13.724 1.00 93.31 251 THR A N 1
ATOM 1946 C CA . THR A 1 251 ? 18.466 13.722 -12.499 1.00 93.31 251 THR A CA 1
ATOM 1947 C C . THR A 1 251 ? 17.000 13.608 -12.063 1.00 93.31 251 THR A C 1
ATOM 1949 O O . THR A 1 251 ? 16.650 14.091 -10.981 1.00 93.31 251 THR A O 1
ATOM 1952 N N . HIS A 1 252 ? 16.131 13.006 -12.873 1.00 94.44 252 HIS A N 1
ATOM 1953 C CA . HIS A 1 252 ? 14.674 13.062 -12.738 1.00 94.44 252 HIS A CA 1
ATOM 1954 C C . HIS A 1 252 ? 14.077 11.809 -12.071 1.00 94.44 252 HIS A C 1
ATOM 1956 O O . HIS A 1 252 ? 14.767 10.817 -11.840 1.00 94.44 252 HIS A O 1
ATOM 1962 N N . HIS A 1 253 ? 12.792 11.882 -11.703 1.00 96.44 253 HIS A N 1
ATOM 1963 C CA . HIS A 1 253 ? 12.013 10.750 -11.183 1.00 96.44 253 HIS A CA 1
ATOM 1964 C C . HIS A 1 253 ? 11.077 10.144 -12.243 1.00 96.44 253 HIS A C 1
ATOM 1966 O O . HIS A 1 253 ? 10.881 10.738 -13.305 1.00 96.44 253 HIS A O 1
ATOM 1972 N N . LEU A 1 254 ? 10.451 8.999 -11.958 1.00 97.06 254 LEU A N 1
ATOM 1973 C CA . LEU A 1 254 ? 9.475 8.397 -12.877 1.00 97.06 254 LEU A CA 1
ATOM 1974 C C . LEU A 1 254 ? 8.176 9.203 -13.006 1.00 97.06 254 LEU A C 1
ATOM 1976 O O . LEU A 1 254 ? 7.651 9.312 -14.110 1.00 97.06 254 LEU A O 1
ATOM 1980 N N . GLY A 1 255 ? 7.701 9.843 -11.930 1.00 96.56 255 GLY A N 1
ATOM 1981 C CA . GLY A 1 255 ? 6.509 10.702 -11.974 1.00 96.56 255 GLY A CA 1
ATOM 1982 C C . GLY A 1 255 ? 6.605 11.871 -12.973 1.00 96.56 255 GLY A C 1
ATOM 1983 O O . GLY A 1 255 ? 7.689 12.208 -13.455 1.00 96.56 255 GLY A O 1
ATOM 1984 N N . TRP A 1 256 ? 5.470 12.504 -13.269 1.00 97.19 256 TRP A N 1
ATOM 1985 C CA . TRP A 1 256 ? 5.343 13.651 -14.177 1.00 97.19 256 TRP A CA 1
ATOM 1986 C C . TRP A 1 256 ? 5.998 14.914 -13.598 1.00 97.19 256 TRP A C 1
ATOM 1988 O O . TRP A 1 256 ? 5.893 15.191 -12.401 1.00 97.19 256 TRP A O 1
ATOM 1998 N N . TYR A 1 257 ? 6.678 15.689 -14.446 1.00 94.19 257 TYR A N 1
ATOM 1999 C CA . TYR A 1 257 ? 7.473 16.865 -14.046 1.00 94.19 257 TYR A CA 1
ATOM 2000 C C . TYR A 1 257 ? 6.647 18.151 -14.015 1.00 94.19 257 TYR A C 1
ATOM 2002 O O . TYR A 1 257 ? 6.748 18.945 -13.079 1.00 94.19 257 TYR A O 1
ATOM 2010 N N . VAL A 1 258 ? 5.768 18.300 -15.005 1.00 94.94 258 VAL A N 1
ATOM 2011 C CA . VAL A 1 258 ? 4.754 19.350 -15.076 1.00 94.94 258 VAL A CA 1
ATOM 2012 C C . VAL A 1 258 ? 3.357 18.755 -14.950 1.00 94.94 258 VAL A C 1
ATOM 2014 O O . VAL A 1 258 ? 3.101 17.597 -15.279 1.00 94.94 258 VAL A O 1
ATOM 2017 N N . THR A 1 259 ? 2.451 19.560 -14.417 1.00 94.44 259 THR A N 1
ATOM 2018 C CA . THR A 1 259 ? 1.013 19.310 -14.434 1.00 94.44 259 THR A CA 1
ATOM 2019 C C . THR A 1 259 ? 0.462 19.493 -15.849 1.00 94.44 259 THR A C 1
ATOM 2021 O O . THR A 1 259 ? 1.078 20.154 -16.683 1.00 94.44 259 THR A O 1
ATOM 2024 N N . ARG A 1 260 ? -0.769 19.026 -16.085 1.00 89.94 260 ARG A N 1
ATOM 2025 C CA . ARG A 1 260 ? -1.571 19.317 -17.294 1.00 89.94 260 ARG A CA 1
ATOM 2026 C C . ARG A 1 260 ? -1.745 20.816 -17.616 1.00 89.94 260 ARG A C 1
ATOM 2028 O O . ARG A 1 260 ? -2.230 21.145 -18.687 1.00 89.94 260 ARG A O 1
ATOM 2035 N N . LEU A 1 261 ? -1.362 21.714 -16.702 1.00 92.88 261 LEU A N 1
ATOM 2036 C CA . LEU A 1 261 ? -1.386 23.174 -16.859 1.00 92.88 261 LEU A CA 1
ATOM 2037 C C . LEU A 1 261 ? 0.033 23.787 -16.898 1.00 92.88 261 LEU A C 1
ATOM 2039 O O . LEU A 1 261 ? 0.211 24.943 -16.520 1.00 92.88 261 LEU A O 1
ATOM 2043 N N . GLY A 1 262 ? 1.065 23.005 -17.238 1.00 93.19 262 GLY A N 1
ATOM 2044 C CA . GLY A 1 262 ? 2.465 23.448 -17.366 1.00 93.19 262 GLY A CA 1
ATOM 2045 C C . GLY A 1 262 ? 3.198 23.765 -16.051 1.00 93.19 262 GLY A C 1
ATOM 2046 O O . GLY A 1 262 ? 4.418 23.891 -16.037 1.00 93.19 262 GLY A O 1
ATOM 2047 N N . LYS A 1 263 ? 2.488 23.865 -14.920 1.00 94.75 263 LYS A N 1
ATOM 2048 C CA . LYS A 1 263 ? 3.072 24.184 -13.601 1.00 94.75 263 LYS A CA 1
ATOM 2049 C C . LYS A 1 263 ? 3.855 22.992 -13.028 1.00 94.75 263 LYS A C 1
ATOM 2051 O O . LYS A 1 263 ? 3.397 21.869 -13.241 1.00 94.75 263 LYS A O 1
ATOM 2056 N N . PRO A 1 264 ? 4.941 23.190 -12.253 1.00 95.06 264 PRO A N 1
ATOM 2057 C CA . PRO A 1 264 ? 5.666 22.103 -11.582 1.00 95.06 264 PRO A CA 1
ATOM 2058 C C . PRO A 1 264 ? 4.753 21.201 -10.735 1.00 95.06 264 PRO A C 1
ATOM 2060 O O . PRO A 1 264 ? 3.817 21.687 -10.094 1.00 95.06 264 PRO A O 1
ATOM 2063 N N . THR A 1 265 ? 5.002 19.889 -10.719 1.00 95.00 265 THR A N 1
ATOM 2064 C CA . THR A 1 265 ? 4.158 18.950 -9.961 1.00 95.00 265 THR A CA 1
ATOM 2065 C C . THR A 1 265 ? 4.480 18.899 -8.468 1.00 95.00 265 THR A C 1
ATOM 2067 O O . THR A 1 265 ? 5.604 19.116 -8.020 1.00 95.00 265 THR A O 1
ATOM 2070 N N . SER A 1 266 ? 3.472 18.529 -7.675 1.00 94.56 266 SER A N 1
ATOM 2071 C CA . SER A 1 266 ? 3.655 18.075 -6.295 1.00 94.56 266 SER A CA 1
ATOM 2072 C C . SER A 1 266 ? 3.618 16.544 -6.214 1.00 94.56 266 SER A C 1
ATOM 2074 O O . SER A 1 266 ? 3.153 15.855 -7.130 1.00 94.56 266 SER A O 1
ATOM 2076 N N . LEU A 1 267 ? 4.045 15.984 -5.078 1.00 92.50 267 LEU A N 1
ATOM 2077 C CA . LEU A 1 267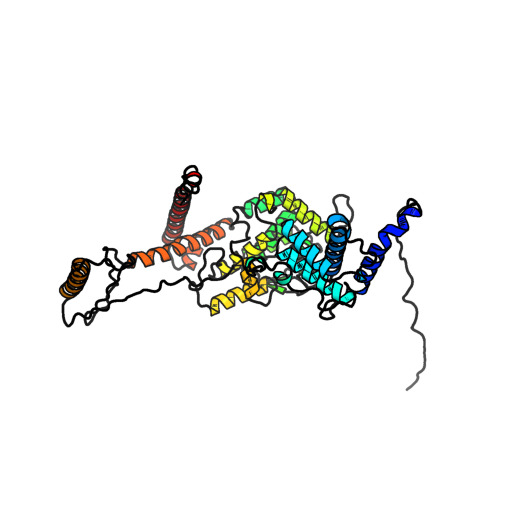 ? 3.838 14.562 -4.778 1.00 92.50 267 LEU A CA 1
ATOM 2078 C C . LEU A 1 267 ? 2.344 14.191 -4.772 1.00 92.50 267 LEU A C 1
ATOM 2080 O O . LEU A 1 267 ? 1.981 13.089 -5.175 1.00 92.50 267 LEU A O 1
ATOM 2084 N N . GLU A 1 268 ? 1.476 15.089 -4.303 1.00 92.75 268 GLU A N 1
ATOM 2085 C CA . GLU A 1 268 ? 0.034 14.841 -4.278 1.00 92.75 268 GLU A CA 1
ATOM 2086 C C . GLU A 1 268 ? -0.542 14.781 -5.696 1.00 92.75 268 GLU A C 1
ATOM 2088 O O . GLU A 1 268 ? -1.295 13.856 -5.999 1.00 92.75 268 GLU A O 1
ATOM 2093 N N . TYR A 1 269 ? -0.123 15.701 -6.575 1.00 96.25 269 TYR A N 1
ATOM 2094 C CA . TYR A 1 269 ? -0.471 15.661 -7.995 1.00 96.25 269 TYR A CA 1
ATOM 2095 C C . TYR A 1 269 ? -0.032 14.335 -8.620 1.00 96.25 269 TYR A C 1
ATOM 2097 O O . TYR A 1 269 ? -0.863 13.629 -9.171 1.00 96.25 269 TYR A O 1
ATOM 2105 N N . ASN A 1 270 ? 1.235 13.940 -8.454 1.00 97.00 270 ASN A N 1
ATOM 2106 C CA . ASN A 1 270 ? 1.752 12.675 -8.987 1.00 97.00 270 ASN A CA 1
ATOM 2107 C C . ASN A 1 270 ? 0.971 11.446 -8.494 1.00 97.00 270 ASN A C 1
ATOM 2109 O O . ASN A 1 270 ? 0.712 10.519 -9.257 1.00 97.00 270 ASN A O 1
ATOM 2113 N N . VAL A 1 271 ? 0.567 11.431 -7.220 1.00 95.88 271 VAL A N 1
ATOM 2114 C CA . VAL A 1 271 ? -0.233 10.335 -6.655 1.00 95.88 271 VAL A CA 1
ATOM 2115 C C . VAL A 1 271 ? -1.666 10.322 -7.197 1.00 95.88 271 VAL A C 1
ATOM 2117 O O . VAL A 1 271 ? -2.215 9.233 -7.360 1.00 95.88 271 VAL A O 1
ATOM 2120 N N . LYS A 1 272 ? -2.269 11.486 -7.470 1.00 96.38 272 LYS A N 1
ATOM 2121 C CA . LYS A 1 272 ? -3.587 11.596 -8.119 1.00 96.38 272 LYS A CA 1
ATOM 2122 C C . LYS A 1 272 ? -3.513 11.198 -9.595 1.00 96.38 272 LYS A C 1
ATOM 2124 O O . LYS A 1 272 ? -4.313 10.383 -10.032 1.00 96.38 272 LYS A O 1
ATOM 2129 N N . GLU A 1 273 ? -2.521 11.700 -10.321 1.00 97.25 273 GLU A N 1
ATOM 2130 C CA . GLU A 1 273 ? -2.341 11.473 -11.757 1.00 97.25 273 GLU A CA 1
ATOM 2131 C C . GLU A 1 273 ? -2.058 9.995 -12.069 1.00 97.25 273 GLU A C 1
ATOM 2133 O O . GLU A 1 273 ? -2.704 9.428 -12.942 1.00 97.25 273 GLU A O 1
ATOM 2138 N N . TYR A 1 274 ? -1.226 9.317 -11.268 1.00 97.81 274 TYR A N 1
ATOM 2139 C CA . TYR A 1 274 ? -1.038 7.860 -11.360 1.00 97.81 274 TYR A CA 1
ATOM 2140 C C . TYR A 1 274 ? -2.341 7.072 -11.141 1.00 97.81 274 TYR A C 1
ATOM 2142 O O . TYR A 1 274 ? -2.579 6.070 -11.808 1.00 97.81 274 TYR A O 1
ATOM 2150 N N . LEU A 1 275 ? -3.201 7.498 -10.207 1.00 97.25 275 LEU A N 1
ATOM 2151 C CA . LEU A 1 275 ? -4.487 6.829 -9.971 1.00 97.25 275 LEU A CA 1
ATOM 2152 C C . LEU A 1 275 ? -5.479 7.081 -11.116 1.00 97.25 275 LEU A C 1
ATOM 2154 O O . LEU A 1 275 ? -6.168 6.153 -11.521 1.00 97.25 275 LEU A O 1
ATOM 2158 N N . ARG A 1 276 ? -5.502 8.301 -11.661 1.00 97.62 276 ARG A N 1
ATOM 2159 C CA . ARG A 1 276 ? -6.332 8.700 -12.805 1.00 97.62 276 ARG A CA 1
ATOM 2160 C C . ARG A 1 276 ? -5.916 7.986 -14.101 1.00 97.62 276 ARG A C 1
ATOM 2162 O O . ARG A 1 276 ? -6.767 7.631 -14.907 1.00 97.62 276 ARG A O 1
ATOM 2169 N N . TRP A 1 277 ? -4.619 7.752 -14.297 1.00 98.00 277 TRP A N 1
ATOM 2170 C CA . TRP A 1 277 ? -4.112 6.950 -15.412 1.00 98.00 277 TRP A CA 1
ATOM 2171 C C . TRP A 1 277 ? -4.439 5.457 -15.260 1.00 98.00 277 TRP A C 1
ATOM 2173 O O . TRP A 1 277 ? -4.909 4.850 -16.215 1.00 98.00 277 TRP A O 1
ATOM 2183 N N . LEU A 1 278 ? -4.291 4.875 -14.061 1.00 97.88 278 LEU A N 1
ATOM 2184 C CA . LEU A 1 278 ? -4.761 3.504 -13.796 1.00 97.88 278 LEU A CA 1
ATOM 2185 C C . LEU A 1 278 ? -6.266 3.341 -14.043 1.00 97.88 278 LEU A C 1
ATOM 2187 O O . LEU A 1 278 ? -6.692 2.306 -14.540 1.00 97.88 278 LEU A O 1
ATOM 2191 N N . GLU A 1 279 ? -7.066 4.350 -13.696 1.00 97.44 279 GLU A N 1
ATOM 2192 C CA . GLU A 1 279 ? -8.507 4.364 -13.952 1.00 97.44 279 GLU A CA 1
ATOM 2193 C C . GLU A 1 279 ? -8.823 4.350 -15.456 1.00 97.44 279 GLU A C 1
ATOM 2195 O O . GLU A 1 279 ? -9.675 3.573 -15.880 1.00 97.44 279 GLU A O 1
ATOM 2200 N N . GLN A 1 280 ? -8.081 5.109 -16.271 1.00 97.31 280 GLN A N 1
ATOM 2201 C CA . GLN A 1 280 ? -8.210 5.084 -17.736 1.00 97.31 280 GLN A CA 1
ATOM 2202 C C . GLN A 1 280 ? -7.706 3.784 -18.383 1.00 97.31 280 GLN A C 1
ATOM 2204 O O . GLN A 1 280 ? -8.286 3.346 -19.368 1.00 97.31 280 GLN A O 1
ATOM 2209 N N . LEU A 1 281 ? -6.705 3.121 -17.795 1.00 97.19 281 LEU A N 1
ATOM 2210 C CA . LEU A 1 281 ? -6.239 1.778 -18.187 1.00 97.19 281 LEU A CA 1
ATOM 2211 C C . LEU A 1 281 ? -7.247 0.654 -17.816 1.00 97.19 281 LEU A C 1
ATOM 2213 O O . LEU A 1 281 ? -7.035 -0.523 -18.118 1.00 97.19 281 LEU A O 1
ATOM 2217 N N . GLY A 1 282 ? -8.338 0.994 -17.114 1.00 96.69 282 GLY A N 1
ATOM 2218 C CA . GLY A 1 282 ? -9.339 0.054 -16.595 1.00 96.69 282 GLY A CA 1
ATOM 2219 C C . GLY A 1 282 ? -8.956 -0.613 -15.266 1.00 96.69 282 GLY A C 1
ATOM 2220 O O . GLY A 1 282 ? -9.732 -1.388 -14.709 1.00 96.69 282 GLY A O 1
ATOM 2221 N N . ILE A 1 283 ? -7.791 -0.293 -14.696 1.00 96.69 283 ILE A N 1
ATOM 2222 C CA . ILE A 1 283 ? -7.245 -0.917 -13.483 1.00 96.69 283 ILE A CA 1
ATOM 2223 C C . ILE A 1 283 ? -7.858 -0.294 -12.218 1.00 96.69 283 ILE A C 1
ATOM 2225 O O . ILE A 1 283 ? -7.221 0.398 -11.415 1.00 96.69 283 ILE A O 1
ATOM 2229 N N . THR A 1 284 ? -9.139 -0.593 -12.013 1.00 94.19 284 THR A N 1
ATOM 2230 C CA . THR A 1 284 ? -9.878 -0.297 -10.781 1.00 94.19 284 THR A CA 1
ATOM 2231 C C . THR A 1 284 ? -10.532 -1.558 -10.230 1.00 94.19 284 THR A C 1
ATOM 2233 O O . THR A 1 284 ? -10.888 -2.464 -10.981 1.00 94.19 284 THR A O 1
ATOM 2236 N N . ARG A 1 285 ? -10.803 -1.586 -8.917 1.00 90.31 285 ARG A N 1
ATOM 2237 C CA . ARG A 1 285 ? -11.499 -2.718 -8.280 1.00 90.31 285 ARG A CA 1
ATOM 2238 C C . ARG A 1 285 ? -12.890 -2.976 -8.873 1.00 90.31 285 ARG A C 1
ATOM 2240 O O . ARG A 1 285 ? -13.364 -4.102 -8.802 1.00 90.31 285 ARG A O 1
ATOM 2247 N N . LYS A 1 286 ? -13.547 -1.947 -9.423 1.00 91.56 286 LYS A N 1
ATOM 2248 C CA . LYS A 1 286 ? -14.878 -2.068 -10.035 1.00 91.56 286 LYS A CA 1
ATOM 2249 C C . LYS A 1 286 ? -14.822 -2.740 -11.413 1.00 91.56 286 LYS A C 1
ATOM 2251 O O . LYS A 1 286 ? -15.776 -3.411 -11.773 1.00 91.56 286 LYS A O 1
ATOM 2256 N N . VAL A 1 287 ? -13.744 -2.524 -12.167 1.00 91.69 287 VAL A N 1
ATOM 2257 C CA . VAL A 1 287 ? -13.626 -2.942 -13.576 1.00 91.69 287 VAL A CA 1
ATOM 2258 C C . VAL A 1 287 ? -12.795 -4.219 -13.716 1.00 91.69 287 VAL A C 1
ATOM 2260 O O . VAL A 1 287 ? -13.239 -5.158 -14.356 1.00 91.69 287 VAL A O 1
ATOM 2263 N N . ALA A 1 288 ? -11.626 -4.277 -13.074 1.00 89.69 288 ALA A N 1
ATOM 2264 C CA . ALA A 1 288 ? -10.660 -5.370 -13.209 1.00 89.69 288 ALA A CA 1
ATOM 2265 C C . ALA A 1 288 ? -10.465 -6.184 -11.911 1.00 89.69 288 ALA A C 1
ATOM 2267 O O . ALA A 1 288 ? -9.516 -6.952 -11.800 1.00 89.69 288 ALA A O 1
ATOM 2268 N N . GLY A 1 289 ? -11.267 -5.945 -10.862 1.00 91.56 289 GLY A N 1
ATOM 2269 C CA . GLY A 1 289 ? -11.112 -6.546 -9.521 1.00 91.56 289 GLY A CA 1
ATOM 2270 C C . GLY A 1 289 ? -9.888 -6.056 -8.718 1.00 91.56 289 GLY A C 1
ATOM 2271 O O . GLY A 1 289 ? -9.959 -5.867 -7.497 1.00 91.56 289 GLY A O 1
ATOM 2272 N N . VAL A 1 290 ? -8.784 -5.768 -9.407 1.00 93.25 290 VAL A N 1
ATOM 2273 C CA . VAL A 1 290 ? -7.473 -5.390 -8.869 1.00 93.25 290 VAL A CA 1
ATOM 2274 C C . VAL A 1 290 ? -7.267 -3.872 -8.791 1.00 93.25 290 VAL A C 1
ATOM 2276 O O . VAL A 1 290 ? -8.171 -3.060 -8.967 1.00 93.25 290 VAL A O 1
ATOM 2279 N N . THR A 1 291 ? -6.048 -3.463 -8.443 1.00 95.50 291 THR A N 1
ATOM 2280 C CA . THR A 1 291 ? -5.569 -2.070 -8.485 1.00 95.50 291 THR A CA 1
ATOM 2281 C C . THR A 1 291 ? -4.073 -2.086 -8.808 1.00 95.50 291 THR A C 1
ATOM 2283 O O . THR A 1 291 ? -3.449 -3.141 -8.718 1.00 95.50 291 THR A O 1
ATOM 2286 N N . GLY A 1 292 ? -3.431 -0.935 -9.025 1.00 93.56 292 GLY A N 1
ATOM 2287 C CA . GLY A 1 292 ? -1.960 -0.852 -9.111 1.00 93.56 292 GLY A CA 1
ATOM 2288 C C . GLY A 1 292 ? -1.177 -1.288 -7.858 1.00 93.56 292 GLY A C 1
ATOM 2289 O O . GLY A 1 292 ? 0.046 -1.283 -7.875 1.00 93.56 292 GLY A O 1
ATOM 2290 N N . HIS A 1 293 ? -1.835 -1.669 -6.751 1.00 95.00 293 HIS A N 1
ATOM 2291 C CA . HIS A 1 293 ? -1.157 -2.383 -5.656 1.00 95.00 293 HIS A CA 1
ATOM 2292 C C . HIS A 1 293 ? -1.050 -3.900 -5.900 1.00 95.00 293 HIS A C 1
ATOM 2294 O O . HIS A 1 293 ? -0.310 -4.565 -5.182 1.00 95.00 293 HIS A O 1
ATOM 2300 N N . GLY A 1 294 ? -1.767 -4.431 -6.895 1.00 95.25 294 GLY A N 1
ATOM 2301 C CA . GLY A 1 294 ? -1.767 -5.845 -7.264 1.00 95.25 294 GLY A CA 1
ATOM 2302 C C . GLY A 1 294 ? -0.449 -6.308 -7.875 1.00 95.25 294 GLY A C 1
ATOM 2303 O O . GLY A 1 294 ? 0.049 -7.343 -7.464 1.00 95.25 294 GLY A O 1
ATOM 2304 N N . LEU A 1 295 ? 0.223 -5.477 -8.682 1.00 95.75 295 LEU A N 1
ATOM 2305 C CA . LEU A 1 295 ? 1.587 -5.761 -9.169 1.00 95.75 295 LEU A CA 1
ATOM 2306 C C . LEU A 1 295 ? 2.625 -5.951 -8.047 1.00 95.75 295 LEU A C 1
ATOM 2308 O O . LEU A 1 295 ? 3.679 -6.536 -8.256 1.00 95.75 295 LEU A O 1
ATOM 2312 N N . ARG A 1 296 ? 2.328 -5.492 -6.825 1.00 95.62 296 ARG A N 1
ATOM 2313 C CA . ARG A 1 296 ? 3.158 -5.764 -5.646 1.00 95.62 296 ARG A CA 1
ATOM 2314 C C . ARG A 1 296 ? 2.790 -7.080 -4.939 1.00 95.62 296 ARG A C 1
ATOM 2316 O O . ARG A 1 296 ? 3.608 -7.582 -4.177 1.00 95.62 296 ARG A O 1
ATOM 2323 N N . ALA A 1 297 ? 1.592 -7.620 -5.156 1.00 94.50 297 ALA A N 1
ATOM 2324 C CA . ALA A 1 297 ? 1.292 -9.016 -4.839 1.00 94.50 297 ALA A CA 1
ATOM 2325 C C . ALA A 1 297 ? 1.940 -9.938 -5.883 1.00 94.50 297 ALA A C 1
ATOM 2327 O O . ALA A 1 297 ? 2.680 -10.822 -5.483 1.00 94.50 297 ALA A O 1
ATOM 2328 N N . GLU A 1 298 ? 1.787 -9.618 -7.175 1.00 94.62 298 GLU A N 1
ATOM 2329 C CA . GLU A 1 298 ? 2.473 -10.259 -8.313 1.00 94.62 298 GLU A CA 1
ATOM 2330 C C . GLU A 1 298 ? 3.977 -10.413 -8.046 1.00 94.62 298 GLU A C 1
ATOM 2332 O O . GLU A 1 298 ? 4.472 -11.525 -7.941 1.00 94.62 298 GLU A O 1
ATOM 2337 N N . TYR A 1 299 ? 4.685 -9.305 -7.778 1.00 96.00 299 TYR A N 1
ATOM 2338 C CA . TYR A 1 299 ? 6.103 -9.333 -7.405 1.00 96.00 299 TYR A CA 1
ATOM 2339 C C . TYR A 1 299 ? 6.412 -10.316 -6.270 1.00 96.00 299 TYR A C 1
ATOM 2341 O O . TYR A 1 299 ? 7.410 -11.025 -6.319 1.00 96.00 299 TYR A O 1
ATOM 2349 N N . ALA A 1 300 ? 5.580 -10.341 -5.224 1.00 95.25 300 ALA A N 1
ATOM 2350 C CA . ALA A 1 300 ? 5.825 -11.225 -4.095 1.00 95.25 300 ALA A CA 1
ATOM 2351 C C . ALA A 1 300 ? 5.666 -12.689 -4.495 1.00 95.25 300 ALA A C 1
ATOM 2353 O O . ALA A 1 300 ? 6.473 -13.512 -4.070 1.00 95.25 300 ALA A O 1
ATOM 2354 N N . GLU A 1 301 ? 4.594 -13.008 -5.221 1.00 93.00 301 GLU A N 1
ATOM 2355 C CA . GLU A 1 301 ? 4.250 -14.366 -5.638 1.00 93.00 301 GLU A CA 1
ATOM 2356 C C . GLU A 1 301 ? 5.306 -14.887 -6.623 1.00 93.00 301 GLU A C 1
ATOM 2358 O O . GLU A 1 301 ? 5.863 -15.957 -6.392 1.00 93.00 301 GLU A O 1
ATOM 2363 N N . ASN A 1 302 ? 5.731 -14.066 -7.587 1.00 90.25 302 ASN A N 1
ATOM 2364 C CA . ASN A 1 302 ? 6.817 -14.382 -8.516 1.00 90.25 302 ASN A CA 1
ATOM 2365 C C . ASN A 1 302 ? 8.159 -14.586 -7.786 1.00 90.25 302 ASN A C 1
ATOM 2367 O O . ASN A 1 302 ? 8.867 -15.549 -8.053 1.00 90.25 302 ASN A O 1
ATOM 2371 N N . GLU A 1 303 ? 8.509 -13.739 -6.811 1.00 90.12 303 GLU A N 1
ATOM 2372 C CA . GLU A 1 303 ? 9.731 -13.911 -6.005 1.00 90.12 303 GLU A CA 1
ATOM 2373 C C . GLU A 1 303 ? 9.671 -15.116 -5.041 1.00 90.12 303 GLU A C 1
ATOM 2375 O O . GLU A 1 303 ? 10.717 -15.574 -4.578 1.00 90.12 303 GLU A O 1
ATOM 2380 N N . ALA A 1 304 ? 8.485 -15.648 -4.731 1.00 89.94 304 ALA A N 1
ATOM 2381 C CA . ALA A 1 304 ? 8.353 -16.919 -4.018 1.00 89.94 304 ALA A CA 1
ATOM 2382 C C . ALA A 1 304 ? 8.567 -18.104 -4.974 1.00 89.94 304 ALA A C 1
ATOM 2384 O O . ALA A 1 304 ? 9.387 -18.976 -4.686 1.00 89.94 304 ALA A O 1
ATOM 2385 N N . LEU A 1 305 ? 7.910 -18.078 -6.140 1.00 89.31 305 LEU A N 1
ATOM 2386 C CA . LEU A 1 305 ? 8.022 -19.100 -7.187 1.00 89.31 305 LEU A CA 1
ATOM 2387 C C . LEU A 1 305 ? 9.466 -19.246 -7.696 1.00 89.31 305 LEU A C 1
ATOM 2389 O O . LEU A 1 305 ? 9.984 -20.357 -7.750 1.00 89.31 305 LEU A O 1
ATOM 2393 N N . LEU A 1 306 ? 10.169 -18.129 -7.928 1.00 84.69 306 LEU A N 1
ATOM 2394 C CA . LEU A 1 306 ? 11.605 -18.086 -8.268 1.00 84.69 306 LEU A CA 1
ATOM 2395 C C . LEU A 1 306 ? 12.536 -18.658 -7.175 1.00 84.69 306 LEU A C 1
ATOM 2397 O O . LEU A 1 306 ? 13.750 -18.698 -7.360 1.00 84.69 306 LEU A O 1
ATOM 2401 N N . ARG A 1 307 ? 11.996 -19.062 -6.019 1.00 86.88 307 ARG A N 1
ATOM 2402 C CA . ARG A 1 307 ? 12.715 -19.708 -4.908 1.00 86.88 307 ARG A CA 1
ATOM 2403 C C . ARG A 1 307 ? 12.053 -21.024 -4.476 1.00 86.88 307 ARG A C 1
ATOM 2405 O O . ARG A 1 307 ? 12.215 -21.442 -3.333 1.00 86.88 307 ARG A O 1
ATOM 2412 N N . GLY A 1 308 ? 11.288 -21.651 -5.375 1.00 86.75 308 GLY A N 1
ATOM 2413 C CA . GLY A 1 308 ? 10.627 -22.944 -5.161 1.00 86.75 308 GLY A CA 1
ATOM 2414 C C . GLY A 1 308 ? 9.382 -22.908 -4.268 1.00 86.75 308 GLY A C 1
ATOM 2415 O O . GLY A 1 308 ? 8.774 -23.948 -4.044 1.00 86.75 308 GLY A O 1
ATOM 2416 N N . LEU A 1 309 ? 8.973 -21.736 -3.767 1.00 87.62 309 LEU A N 1
ATOM 2417 C CA . LEU A 1 309 ? 7.831 -21.603 -2.866 1.00 87.62 309 LEU A CA 1
ATOM 2418 C C . LEU A 1 309 ? 6.568 -21.205 -3.637 1.00 87.62 309 LEU A C 1
ATOM 2420 O O . LEU A 1 309 ? 6.351 -20.027 -3.926 1.00 87.62 309 LEU A O 1
ATOM 2424 N N . ILE A 1 310 ? 5.681 -22.165 -3.886 1.00 91.38 310 ILE A N 1
ATOM 2425 C CA . ILE A 1 310 ? 4.328 -21.904 -4.384 1.00 91.38 310 ILE A CA 1
ATOM 2426 C C . ILE A 1 310 ? 3.533 -21.207 -3.264 1.00 91.38 310 ILE A C 1
ATOM 2428 O O . ILE A 1 310 ? 3.371 -21.787 -2.188 1.00 91.38 310 ILE A O 1
ATOM 2432 N N . PRO A 1 311 ? 3.005 -19.982 -3.451 1.00 90.81 311 PRO A N 1
ATOM 2433 C CA . PRO A 1 311 ? 2.182 -19.313 -2.443 1.00 90.81 311 PRO A CA 1
ATOM 2434 C C . PRO A 1 311 ? 0.880 -20.074 -2.146 1.00 90.81 311 PRO A C 1
ATOM 2436 O O . PRO A 1 311 ? 0.269 -20.649 -3.044 1.00 90.81 311 PRO A O 1
ATOM 2439 N N . ALA A 1 312 ? 0.374 -20.012 -0.909 1.00 90.19 312 ALA A N 1
ATOM 2440 C CA . ALA A 1 312 ? -0.904 -20.651 -0.556 1.00 90.19 312 ALA A CA 1
ATOM 2441 C C . ALA A 1 312 ? -2.120 -20.001 -1.243 1.00 90.19 312 ALA A C 1
ATOM 2443 O O . ALA A 1 312 ? -3.174 -20.623 -1.356 1.00 90.19 312 ALA A O 1
ATOM 2444 N N . THR A 1 313 ? -1.980 -18.765 -1.727 1.00 88.88 313 THR A N 1
ATOM 2445 C CA . THR A 1 313 ? -2.932 -18.105 -2.631 1.00 88.88 313 THR A CA 1
ATOM 2446 C C . THR A 1 313 ? -2.988 -18.720 -4.027 1.00 88.88 313 THR A C 1
ATOM 2448 O O . THR A 1 313 ? -4.006 -18.533 -4.685 1.00 88.88 313 THR A O 1
ATOM 2451 N N . LEU A 1 314 ? -1.948 -19.457 -4.439 1.00 88.38 314 LEU A N 1
ATOM 2452 C CA . LEU A 1 314 ? -1.845 -20.196 -5.706 1.00 88.38 314 LEU A CA 1
ATOM 2453 C C . LEU A 1 314 ? -1.964 -21.724 -5.494 1.00 88.38 314 LEU A C 1
ATOM 2455 O O . LEU A 1 314 ? -1.549 -22.511 -6.336 1.00 88.38 314 LEU A O 1
ATOM 2459 N N . GLY A 1 315 ? -2.484 -22.159 -4.338 1.00 86.56 315 GLY A N 1
ATOM 2460 C CA . GLY A 1 315 ? -2.675 -23.575 -3.992 1.00 86.56 315 GLY A CA 1
ATOM 2461 C C . GLY A 1 315 ? -1.536 -24.243 -3.209 1.00 86.56 315 GLY A C 1
ATOM 2462 O O . GLY A 1 315 ? -1.707 -25.376 -2.764 1.00 86.56 315 GLY A O 1
ATOM 2463 N N . GLY A 1 316 ? -0.410 -23.561 -2.968 1.00 87.00 316 GLY A N 1
ATOM 2464 C CA . GLY A 1 316 ? 0.743 -24.134 -2.260 1.00 87.00 316 GLY A CA 1
ATOM 2465 C C . GLY A 1 316 ? 0.438 -24.611 -0.829 1.00 87.00 316 GLY A C 1
ATOM 2466 O O . GLY A 1 316 ? -0.142 -23.880 -0.017 1.00 87.00 316 GLY A O 1
ATOM 2467 N N . SER A 1 317 ? 0.856 -25.839 -0.499 1.00 85.81 317 SER A N 1
ATOM 2468 C CA . SER A 1 317 ? 0.640 -26.473 0.813 1.00 85.81 317 SER A CA 1
ATOM 2469 C C . SER A 1 317 ? 1.712 -26.086 1.847 1.00 85.81 317 SER A C 1
ATOM 2471 O O . SER A 1 317 ? 2.652 -25.349 1.548 1.00 85.81 317 SER A O 1
ATOM 2473 N N . ALA A 1 318 ? 1.591 -26.571 3.089 1.00 85.12 318 ALA A N 1
ATOM 2474 C CA . ALA A 1 318 ? 2.639 -26.418 4.113 1.00 85.12 318 ALA A CA 1
ATOM 2475 C C . ALA A 1 318 ? 3.696 -27.540 4.085 1.00 85.12 318 ALA A C 1
ATOM 2477 O O . ALA A 1 318 ? 4.517 -27.624 4.997 1.00 85.12 318 ALA A O 1
ATOM 2478 N N . ASP A 1 319 ? 3.617 -28.423 3.092 1.00 84.06 319 ASP A N 1
ATOM 2479 C CA . ASP A 1 319 ? 4.372 -29.673 2.983 1.00 84.06 319 ASP A CA 1
ATOM 2480 C C . ASP A 1 319 ? 5.186 -29.772 1.674 1.00 84.06 319 ASP A C 1
ATOM 2482 O O . ASP A 1 319 ? 5.962 -30.706 1.515 1.00 84.06 319 ASP A O 1
ATOM 2486 N N . GLN A 1 320 ? 5.096 -28.756 0.804 1.00 86.19 320 GLN A N 1
ATOM 2487 C CA . GLN A 1 320 ? 5.908 -28.580 -0.414 1.00 86.19 320 GLN A CA 1
ATOM 2488 C C . GLN A 1 320 ? 7.423 -28.391 -0.168 1.00 86.19 320 GLN A C 1
ATOM 2490 O O . GLN A 1 320 ? 8.230 -28.619 -1.058 1.00 86.19 320 GLN A O 1
ATOM 2495 N N . MET A 1 321 ? 7.810 -27.924 1.022 1.00 84.56 321 MET A N 1
ATOM 2496 C CA . MET A 1 321 ? 9.185 -27.587 1.418 1.00 84.56 321 MET A CA 1
ATOM 2497 C C . MET A 1 321 ? 9.327 -27.774 2.936 1.00 84.56 321 MET A C 1
ATOM 2499 O O . MET A 1 321 ? 8.320 -27.800 3.655 1.00 84.56 321 MET A O 1
ATOM 2503 N N . LEU A 1 322 ? 10.558 -27.828 3.461 1.00 86.00 322 LEU A N 1
ATOM 2504 C CA . LEU A 1 322 ? 10.759 -27.752 4.910 1.00 86.00 322 LEU A CA 1
ATOM 2505 C C . LEU A 1 322 ? 10.296 -26.385 5.432 1.00 86.00 322 LEU A C 1
ATOM 2507 O O . LEU A 1 322 ? 10.480 -25.343 4.802 1.00 86.00 322 LEU A O 1
ATOM 2511 N N . LYS A 1 323 ? 9.699 -26.379 6.626 1.00 86.81 323 LYS A N 1
ATOM 2512 C CA . LYS A 1 323 ? 9.139 -25.175 7.264 1.00 86.81 323 LYS A CA 1
ATOM 2513 C C . LYS A 1 323 ? 10.190 -24.074 7.457 1.00 86.81 323 LYS A C 1
ATOM 2515 O O . LYS A 1 323 ? 9.863 -22.887 7.436 1.00 86.81 323 LYS A O 1
ATOM 2520 N N . GLU A 1 324 ? 11.431 -24.480 7.664 1.00 87.19 324 GLU A N 1
ATOM 2521 C CA . GLU A 1 324 ? 12.596 -23.630 7.850 1.00 87.19 324 GLU A CA 1
ATOM 2522 C C . GLU A 1 324 ? 12.972 -22.929 6.530 1.00 87.19 324 GLU A C 1
ATOM 2524 O O . GLU A 1 324 ? 13.143 -21.710 6.527 1.00 87.19 324 GLU A O 1
ATOM 2529 N N . ASP A 1 325 ? 12.943 -23.637 5.397 1.00 87.81 325 ASP A N 1
ATOM 2530 C CA . ASP A 1 325 ? 13.191 -23.066 4.064 1.00 87.81 325 ASP A CA 1
ATOM 2531 C C . ASP A 1 325 ? 12.060 -22.119 3.635 1.00 87.81 325 ASP A C 1
ATOM 2533 O O . ASP A 1 325 ? 12.313 -21.007 3.166 1.00 87.81 325 ASP A O 1
ATOM 2537 N N . ILE A 1 326 ? 10.799 -22.489 3.909 1.00 87.88 326 ILE A N 1
ATOM 2538 C CA . ILE A 1 326 ? 9.639 -21.594 3.740 1.00 87.88 326 ILE A CA 1
ATOM 2539 C C . ILE A 1 326 ? 9.856 -20.290 4.527 1.00 87.88 326 ILE A C 1
ATOM 2541 O O . ILE A 1 326 ? 9.555 -19.202 4.030 1.00 87.88 326 ILE A O 1
ATOM 2545 N N . ALA A 1 327 ? 10.396 -20.371 5.749 1.00 88.56 327 ALA A N 1
ATOM 2546 C CA . ALA A 1 327 ? 10.690 -19.196 6.564 1.00 88.56 327 ALA A CA 1
ATOM 2547 C C . ALA A 1 327 ? 11.845 -18.348 5.994 1.00 88.56 327 ALA A C 1
ATOM 2549 O O . ALA A 1 327 ? 11.773 -17.120 6.086 1.00 88.56 327 ALA A O 1
ATOM 2550 N N . VAL A 1 328 ? 12.857 -18.959 5.364 1.00 90.62 328 VAL A N 1
ATOM 2551 C CA . VAL A 1 328 ? 13.938 -18.253 4.647 1.00 90.62 328 VAL A CA 1
ATOM 2552 C C . VAL A 1 328 ? 13.393 -17.505 3.426 1.00 90.62 328 VAL A C 1
ATOM 2554 O O . VAL A 1 328 ? 13.640 -16.305 3.290 1.00 90.62 328 VAL A O 1
ATOM 2557 N N . VAL A 1 329 ? 12.577 -18.145 2.581 1.00 89.56 329 VAL A N 1
ATOM 2558 C CA . VAL A 1 329 ? 11.964 -17.474 1.418 1.00 89.56 329 VAL A CA 1
ATOM 2559 C C . VAL A 1 329 ? 11.021 -16.349 1.868 1.00 89.56 329 VAL A C 1
ATOM 2561 O O . VAL A 1 329 ? 11.090 -15.229 1.352 1.00 89.56 329 VAL A O 1
ATOM 2564 N N . GLN A 1 330 ? 10.204 -16.580 2.905 1.00 91.69 330 GLN A N 1
ATOM 2565 C CA . GLN A 1 330 ? 9.387 -15.523 3.516 1.00 91.69 330 GLN A CA 1
ATOM 2566 C C . GLN A 1 330 ? 10.224 -14.374 4.099 1.00 91.69 330 GLN A C 1
ATOM 2568 O O . GLN A 1 330 ? 9.761 -13.229 4.085 1.00 91.69 330 GLN A O 1
ATOM 2573 N N . ALA A 1 331 ? 11.427 -14.640 4.618 1.00 91.00 331 ALA A N 1
ATOM 2574 C CA . ALA A 1 331 ? 12.333 -13.602 5.101 1.00 91.00 331 ALA A CA 1
ATOM 2575 C C . ALA A 1 331 ? 12.834 -12.751 3.933 1.00 91.00 331 ALA A C 1
ATOM 2577 O O . ALA A 1 331 ? 12.616 -11.538 3.937 1.00 91.00 331 ALA A O 1
ATOM 2578 N N . GLN A 1 332 ? 13.397 -13.384 2.899 1.00 91.25 332 GLN A N 1
ATOM 2579 C CA . GLN A 1 332 ? 13.954 -12.683 1.744 1.00 91.25 332 GLN A CA 1
ATOM 2580 C C . GLN A 1 332 ? 12.911 -11.786 1.070 1.00 91.25 332 GLN A C 1
ATOM 2582 O O . GLN A 1 332 ? 13.148 -10.589 0.890 1.00 91.25 332 GLN A O 1
ATOM 2587 N N . VAL A 1 333 ? 11.715 -12.308 0.770 1.00 92.94 333 VAL A N 1
ATOM 2588 C CA . VAL A 1 333 ? 10.694 -11.485 0.107 1.00 92.94 333 VAL A CA 1
ATOM 2589 C C . VAL A 1 333 ? 10.093 -10.451 1.065 1.00 92.94 333 VAL A C 1
ATOM 2591 O O . VAL A 1 333 ? 9.820 -9.329 0.638 1.00 92.94 333 VAL A O 1
ATOM 2594 N N . SER A 1 334 ? 9.981 -10.730 2.375 1.00 92.81 334 SER A N 1
ATOM 2595 C CA . SER A 1 334 ? 9.664 -9.698 3.382 1.00 92.81 334 SER A CA 1
ATOM 2596 C C . SER A 1 334 ? 10.648 -8.523 3.303 1.00 92.81 334 SER A C 1
ATOM 2598 O O . SER A 1 334 ? 10.216 -7.365 3.312 1.00 92.81 334 SER A O 1
ATOM 2600 N N . GLU A 1 335 ? 11.949 -8.789 3.209 1.00 91.75 335 GLU A N 1
ATOM 2601 C CA . GLU A 1 335 ? 12.990 -7.758 3.212 1.00 91.75 335 GLU A CA 1
ATOM 2602 C C . GLU A 1 335 ? 13.088 -7.000 1.884 1.00 91.75 335 GLU A C 1
ATOM 2604 O O . GLU A 1 335 ? 13.029 -5.764 1.913 1.00 91.75 335 GLU A O 1
ATOM 2609 N N . ASN A 1 336 ? 13.045 -7.692 0.737 1.00 92.06 336 ASN A N 1
ATOM 2610 C CA . ASN A 1 336 ? 12.883 -7.090 -0.600 1.00 92.06 336 ASN A CA 1
ATOM 2611 C C . ASN A 1 336 ? 11.656 -6.158 -0.637 1.00 92.06 336 ASN A C 1
ATOM 2613 O O . ASN A 1 336 ? 11.661 -5.059 -1.203 1.00 92.06 336 ASN A O 1
ATOM 2617 N N . MET A 1 337 ? 10.588 -6.546 0.062 1.00 91.06 337 MET A N 1
ATOM 2618 C CA . MET A 1 337 ? 9.382 -5.748 0.227 1.00 91.06 337 MET A CA 1
ATOM 2619 C C . MET A 1 337 ? 9.496 -4.591 1.234 1.00 91.06 337 MET A C 1
ATOM 2621 O O . MET A 1 337 ? 8.595 -3.741 1.259 1.00 91.06 337 MET A O 1
ATOM 2625 N N . GLY A 1 338 ? 10.533 -4.506 2.065 1.00 88.69 338 GLY A N 1
ATOM 2626 C CA . GLY A 1 338 ? 10.698 -3.494 3.117 1.00 88.69 338 GLY A CA 1
ATOM 2627 C C . GLY A 1 338 ? 9.904 -3.771 4.396 1.00 88.69 338 GLY A C 1
ATOM 2628 O O . GLY A 1 338 ? 9.369 -2.845 5.015 1.00 88.69 338 GLY A O 1
ATOM 2629 N N . HIS A 1 339 ? 9.783 -5.041 4.765 1.00 87.75 339 HIS A N 1
ATOM 2630 C CA . HIS A 1 339 ? 9.208 -5.544 6.008 1.00 87.75 339 HIS A CA 1
ATOM 2631 C C . HIS A 1 339 ? 10.271 -6.333 6.792 1.00 87.75 339 HIS A C 1
ATOM 2633 O O . HIS A 1 339 ? 11.290 -6.728 6.248 1.00 87.75 339 HIS A O 1
ATOM 2639 N N . SER A 1 340 ? 10.056 -6.531 8.093 1.00 81.75 340 SER A N 1
ATOM 2640 C CA . SER A 1 340 ? 10.934 -7.351 8.952 1.00 81.75 340 SER A CA 1
ATOM 2641 C C . SER A 1 340 ? 10.090 -8.205 9.895 1.00 81.75 340 SER A C 1
ATOM 2643 O O . SER A 1 340 ? 10.210 -8.126 11.119 1.00 81.75 340 SER A O 1
ATOM 2645 N N . ARG A 1 341 ? 9.101 -8.882 9.305 1.00 82.69 341 ARG A N 1
ATOM 2646 C CA . ARG A 1 341 ? 8.133 -9.768 9.961 1.00 82.69 341 ARG A CA 1
ATOM 2647 C C . ARG A 1 341 ? 7.595 -10.721 8.898 1.00 82.69 341 ARG A C 1
ATOM 2649 O O . ARG A 1 341 ? 6.810 -10.274 8.062 1.00 82.69 341 ARG A O 1
ATOM 2656 N N . LEU A 1 342 ? 7.956 -12.002 8.985 1.00 83.44 342 LEU A N 1
ATOM 2657 C CA . LEU A 1 342 ? 7.530 -13.055 8.049 1.00 83.44 342 LEU A CA 1
ATOM 2658 C C . LEU A 1 342 ? 6.016 -13.007 7.791 1.00 83.44 342 LEU A C 1
ATOM 2660 O O . LEU A 1 342 ? 5.586 -12.907 6.648 1.00 83.44 342 LEU A O 1
ATOM 2664 N N . ALA A 1 343 ? 5.223 -12.887 8.862 1.00 83.31 343 ALA A N 1
ATOM 2665 C CA . ALA A 1 343 ? 3.758 -12.815 8.841 1.00 83.31 343 ALA A CA 1
ATOM 2666 C C . ALA A 1 343 ? 3.132 -11.634 8.055 1.00 83.31 343 ALA A C 1
ATOM 2668 O O . ALA A 1 343 ? 1.908 -11.524 7.985 1.00 83.31 343 ALA A O 1
ATOM 2669 N N . VAL A 1 344 ? 3.925 -10.715 7.486 1.00 83.44 344 VAL A N 1
ATOM 2670 C CA . VAL A 1 344 ? 3.424 -9.728 6.510 1.00 83.44 344 VAL A CA 1
ATOM 2671 C C . VAL A 1 344 ? 3.312 -10.340 5.112 1.00 83.44 344 VAL A C 1
ATOM 2673 O O . VAL A 1 344 ? 2.406 -9.961 4.369 1.00 83.44 344 VAL A O 1
ATOM 2676 N N . THR A 1 345 ? 4.161 -11.312 4.767 1.00 86.12 345 THR A N 1
ATOM 2677 C CA . THR A 1 345 ? 4.058 -12.058 3.504 1.00 86.12 345 THR A CA 1
ATOM 2678 C C . THR A 1 345 ? 2.711 -12.762 3.377 1.00 86.12 345 THR A C 1
ATOM 2680 O O . THR A 1 345 ? 2.137 -12.753 2.298 1.00 86.12 345 THR A O 1
ATOM 2683 N N . ASN A 1 346 ? 2.104 -13.197 4.489 1.00 87.75 346 ASN A N 1
ATOM 2684 C CA . ASN A 1 346 ? 0.755 -13.767 4.516 1.00 87.75 346 ASN A CA 1
ATOM 2685 C C . ASN A 1 346 ? -0.344 -12.840 3.955 1.00 87.75 346 ASN A C 1
ATOM 2687 O O . ASN A 1 346 ? -1.414 -13.309 3.574 1.00 87.75 346 ASN A O 1
ATOM 2691 N N . SER A 1 347 ? -0.109 -11.523 3.895 1.00 86.12 347 SER A N 1
ATOM 2692 C CA . SER A 1 347 ? -1.034 -10.567 3.256 1.00 86.12 347 SER A CA 1
ATOM 2693 C C . SER A 1 347 ? -0.949 -10.545 1.722 1.00 86.12 347 SER A C 1
ATOM 2695 O O . SER A 1 347 ? -1.798 -9.929 1.067 1.00 86.12 347 SER A O 1
ATOM 2697 N N . TYR A 1 348 ? 0.030 -11.267 1.178 1.00 87.31 348 TYR A N 1
ATOM 2698 C CA . TYR A 1 348 ? 0.234 -11.571 -0.231 1.00 87.31 348 TYR A CA 1
ATOM 2699 C C . TYR A 1 348 ? -0.011 -13.076 -0.472 1.00 87.31 348 TYR A C 1
ATOM 2701 O O . TYR A 1 348 ? -0.997 -13.400 -1.114 1.00 87.31 348 TYR A O 1
ATOM 2709 N N . TYR A 1 349 ? 0.752 -13.969 0.175 1.00 79.31 349 TYR A N 1
ATOM 2710 C CA . TYR A 1 349 ? 0.734 -15.438 -0.016 1.00 79.31 349 TYR A CA 1
ATOM 2711 C C . TYR A 1 349 ? -0.403 -16.207 0.650 1.00 79.31 349 TYR A C 1
ATOM 2713 O O . TYR A 1 349 ? -0.498 -17.422 0.504 1.00 79.31 349 TYR A O 1
ATOM 2721 N N . GLY A 1 350 ? -1.196 -15.553 1.493 1.00 86.19 350 GLY A N 1
ATOM 2722 C CA . GLY A 1 350 ? -2.153 -16.246 2.345 1.00 86.19 350 GLY A CA 1
ATOM 2723 C C . GLY A 1 350 ? -1.490 -16.978 3.506 1.00 86.19 350 GLY A C 1
ATOM 2724 O O . GLY A 1 350 ? -0.578 -16.463 4.146 1.00 86.19 350 GLY A O 1
ATOM 2725 N N . SER A 1 351 ? -1.996 -18.148 3.872 1.00 85.25 351 SER A N 1
ATOM 2726 C CA . SER A 1 351 ? -1.414 -18.942 4.952 1.00 85.25 351 SER A CA 1
ATOM 2727 C C . SER A 1 351 ? -1.351 -20.387 4.520 1.00 85.25 351 SER A C 1
ATOM 2729 O O . SER A 1 351 ? -2.397 -20.975 4.252 1.00 85.25 351 SER A O 1
ATOM 2731 N N . PHE A 1 352 ? -0.144 -20.950 4.523 1.00 83.19 352 PHE A N 1
ATOM 2732 C CA . PHE A 1 352 ? 0.083 -22.368 4.290 1.00 83.19 352 PHE A CA 1
ATOM 2733 C C . PHE A 1 352 ? -0.756 -23.184 5.270 1.00 83.19 352 PHE A C 1
ATOM 2735 O O . PHE A 1 352 ? -0.490 -23.230 6.474 1.00 83.19 352 PHE A O 1
ATOM 2742 N N . LYS A 1 353 ? -1.826 -23.781 4.748 1.00 71.56 353 LYS A N 1
ATOM 2743 C CA . LYS A 1 353 ? -2.569 -24.822 5.441 1.00 71.56 353 LYS A CA 1
ATOM 2744 C C . LYS A 1 353 ? -1.770 -26.097 5.219 1.00 71.56 353 LYS A C 1
ATOM 2746 O O . LYS A 1 353 ? -1.471 -26.439 4.078 1.00 71.56 353 LYS A O 1
ATOM 2751 N N . ARG A 1 354 ? -1.438 -26.808 6.295 1.00 58.25 354 ARG A N 1
ATOM 2752 C CA . ARG A 1 354 ? -1.047 -28.213 6.163 1.00 58.25 354 ARG A CA 1
ATOM 2753 C C . ARG A 1 354 ? -2.216 -28.932 5.504 1.00 58.25 354 ARG A C 1
ATOM 2755 O O . ARG A 1 354 ? -3.349 -28.724 5.955 1.00 58.25 354 ARG A O 1
ATOM 2762 N N . LEU A 1 355 ? -1.962 -29.743 4.476 1.00 49.94 355 LEU A N 1
ATOM 2763 C CA . LEU A 1 355 ? -3.010 -30.621 3.963 1.00 49.94 355 LEU A CA 1
ATOM 2764 C C . LEU A 1 355 ? -3.588 -31.405 5.144 1.00 49.94 355 LEU A C 1
ATOM 2766 O O . LEU A 1 355 ? -2.852 -31.878 6.020 1.00 49.94 355 LEU A O 1
ATOM 2770 N N . ARG A 1 356 ? -4.920 -31.472 5.220 1.00 41.59 356 ARG A N 1
ATOM 2771 C CA . ARG A 1 356 ? -5.621 -32.164 6.302 1.00 41.59 356 ARG A CA 1
ATOM 2772 C C . ARG A 1 356 ? -5.495 -33.660 6.044 1.00 41.59 356 ARG A C 1
ATOM 2774 O O . ARG A 1 356 ? -6.468 -34.271 5.630 1.00 41.59 356 ARG A O 1
ATOM 2781 N N . ARG A 1 357 ? -4.288 -34.212 6.259 1.00 41.94 357 ARG A N 1
ATOM 2782 C CA . ARG A 1 357 ? -3.995 -35.646 6.166 1.00 41.94 357 ARG A CA 1
ATOM 2783 C C . ARG A 1 357 ? -5.117 -36.360 6.895 1.00 41.94 357 ARG A C 1
ATOM 2785 O O . ARG A 1 357 ? -5.283 -36.162 8.103 1.00 41.94 357 ARG A O 1
ATOM 2792 N N . GLU A 1 358 ? -5.911 -37.092 6.130 1.00 37.72 358 GLU A N 1
ATOM 2793 C CA . GLU A 1 358 ? -7.089 -37.753 6.653 1.00 37.72 358 GLU A CA 1
ATOM 2794 C C . GLU A 1 358 ? -6.643 -38.678 7.776 1.00 37.72 358 GLU A C 1
ATOM 2796 O O . GLU A 1 358 ? -5.571 -39.296 7.726 1.00 37.72 358 GLU A O 1
ATOM 2801 N N . LYS A 1 359 ? -7.427 -38.704 8.854 1.00 34.97 359 LYS A N 1
ATOM 2802 C CA . LYS A 1 359 ? -7.199 -39.696 9.891 1.00 34.97 359 LYS A CA 1
ATOM 2803 C C . LYS A 1 359 ? -7.599 -41.027 9.279 1.00 34.97 359 LYS A C 1
ATOM 2805 O O . LYS A 1 359 ? -8.777 -41.345 9.296 1.00 34.97 359 LYS A O 1
ATOM 2810 N N . LEU A 1 360 ? -6.612 -41.762 8.768 1.00 39.28 360 LEU A N 1
ATOM 2811 C CA . LEU A 1 360 ? -6.712 -43.184 8.459 1.00 39.28 360 LEU A CA 1
ATOM 2812 C C . LEU A 1 360 ? -7.217 -43.901 9.715 1.00 39.28 360 LEU A C 1
ATOM 2814 O O . LEU A 1 360 ? -6.452 -44.216 10.629 1.00 39.28 360 LEU A O 1
ATOM 2818 N N . THR A 1 361 ? -8.531 -44.060 9.797 1.00 36.78 361 THR A N 1
ATOM 2819 C CA . THR A 1 361 ? -9.217 -44.807 10.840 1.00 36.78 361 THR A CA 1
ATOM 2820 C C . THR A 1 361 ? -9.148 -46.280 10.476 1.00 36.78 361 THR A C 1
ATOM 2822 O O . THR A 1 361 ? -9.540 -46.659 9.380 1.00 36.78 361 THR A O 1
ATOM 2825 N N . SER A 1 362 ? -8.646 -47.096 11.405 1.00 36.84 362 SER A N 1
ATOM 2826 C CA . SER A 1 362 ? -8.558 -48.560 11.286 1.00 36.84 362 SER A CA 1
ATOM 2827 C C . SER A 1 362 ? -7.586 -49.088 10.216 1.00 36.84 362 SER A C 1
ATOM 2829 O O . SER A 1 362 ? -7.985 -49.619 9.186 1.00 36.84 362 SER A O 1
ATOM 2831 N N . SER A 1 363 ? -6.280 -49.054 10.505 1.00 37.91 363 SER A N 1
ATOM 2832 C CA . SER A 1 363 ? -5.291 -49.873 9.787 1.00 37.91 363 SER A CA 1
ATOM 2833 C C . SER A 1 363 ? -5.269 -51.310 10.335 1.00 37.91 363 SER A C 1
ATOM 2835 O O . SER A 1 363 ? -4.673 -51.559 11.388 1.00 37.91 363 SER A O 1
ATOM 2837 N N . ALA A 1 364 ? -5.877 -52.264 9.629 1.00 39.62 364 ALA A N 1
ATOM 2838 C CA . ALA A 1 364 ? -5.742 -53.688 9.941 1.00 39.62 364 ALA A CA 1
ATOM 2839 C C . ALA A 1 364 ? -4.380 -54.220 9.452 1.00 39.62 364 ALA A C 1
ATOM 2841 O O . ALA A 1 364 ? -4.023 -54.070 8.284 1.00 39.62 364 ALA A O 1
ATOM 2842 N N . THR A 1 365 ? -3.602 -54.831 10.351 1.00 39.78 365 THR A N 1
ATOM 2843 C CA . THR A 1 365 ? -2.295 -55.434 10.025 1.00 39.78 365 THR A CA 1
ATOM 2844 C C . THR A 1 365 ? -2.406 -56.951 10.060 1.00 39.78 365 THR A C 1
ATOM 2846 O O . THR A 1 365 ? -2.573 -57.524 11.137 1.00 39.78 365 THR A O 1
ATOM 2849 N N . ILE A 1 366 ? -2.270 -57.604 8.906 1.00 45.56 366 ILE A N 1
ATOM 2850 C CA . ILE A 1 366 ? -2.299 -59.066 8.807 1.00 45.56 366 ILE A CA 1
ATOM 2851 C C . ILE A 1 366 ? -0.859 -59.575 8.718 1.00 45.56 366 ILE A C 1
ATOM 2853 O O . ILE A 1 366 ? -0.075 -59.158 7.867 1.00 45.56 366 ILE A O 1
ATOM 2857 N N . ARG A 1 367 ? -0.489 -60.488 9.619 1.00 42.66 367 ARG A N 1
ATOM 2858 C CA . ARG A 1 367 ? 0.809 -61.176 9.589 1.00 42.66 367 ARG A CA 1
ATOM 2859 C C . ARG A 1 367 ? 0.626 -62.615 9.123 1.00 42.66 367 ARG A C 1
ATOM 2861 O O . ARG A 1 367 ? 0.535 -63.519 9.952 1.00 42.66 367 ARG A O 1
ATOM 2868 N N . ALA A 1 368 ? 0.620 -62.807 7.807 1.00 46.31 368 ALA A N 1
ATOM 2869 C CA . ALA A 1 368 ? 0.871 -64.117 7.219 1.00 46.31 368 ALA A CA 1
ATOM 2870 C C . ALA A 1 368 ? 2.243 -64.623 7.706 1.00 46.31 368 ALA A C 1
ATOM 2872 O O . ALA A 1 368 ? 3.228 -63.878 7.710 1.00 46.31 368 ALA A O 1
ATOM 2873 N N . LYS A 1 369 ? 2.315 -65.873 8.172 1.00 42.22 369 LYS A N 1
ATOM 2874 C CA . LYS A 1 369 ? 3.581 -66.512 8.552 1.00 42.22 369 LYS A CA 1
ATOM 2875 C C . LYS A 1 369 ? 4.026 -67.445 7.441 1.00 42.22 369 LYS A C 1
ATOM 2877 O O . LYS A 1 369 ? 3.262 -68.317 7.043 1.00 42.22 369 LYS A O 1
ATOM 2882 N N . ASP A 1 370 ? 5.279 -67.278 7.021 1.00 50.88 370 ASP A N 1
ATOM 2883 C CA . ASP A 1 370 ? 6.060 -68.289 6.297 1.00 50.88 370 ASP A CA 1
ATOM 2884 C C . ASP A 1 370 ? 5.348 -68.904 5.068 1.00 50.88 370 ASP A C 1
ATOM 2886 O O . ASP A 1 370 ? 5.529 -70.075 4.753 1.00 50.88 370 ASP A O 1
ATOM 2890 N N . THR A 1 371 ? 4.549 -68.086 4.375 1.00 54.56 371 THR A N 1
ATOM 2891 C CA . THR A 1 371 ? 3.759 -68.418 3.175 1.00 54.56 371 THR A CA 1
ATOM 2892 C C . THR A 1 371 ? 4.275 -67.646 1.957 1.00 54.56 371 THR A C 1
ATOM 2894 O O . THR A 1 371 ? 4.922 -66.602 2.101 1.00 54.56 371 THR A O 1
ATOM 2897 N N . SER A 1 372 ? 4.027 -68.161 0.751 1.00 55.75 372 SER A N 1
ATOM 2898 C CA . SER A 1 372 ? 4.410 -67.510 -0.506 1.00 55.75 372 SER A CA 1
ATOM 2899 C C . SER A 1 372 ? 3.566 -66.264 -0.795 1.00 55.75 372 SER A C 1
ATOM 2901 O O . SER A 1 372 ? 2.572 -65.981 -0.125 1.00 55.75 372 SER A O 1
ATOM 2903 N N . ARG A 1 373 ? 3.953 -65.501 -1.826 1.00 51.53 373 ARG A N 1
ATOM 2904 C CA . ARG A 1 373 ? 3.234 -64.282 -2.218 1.00 51.53 373 ARG A CA 1
ATOM 2905 C C . ARG A 1 373 ? 1.776 -64.552 -2.602 1.00 51.53 373 ARG A C 1
ATOM 2907 O O . ARG A 1 373 ? 0.912 -63.828 -2.123 1.00 51.53 373 ARG A O 1
ATOM 2914 N N . ALA A 1 374 ? 1.516 -65.594 -3.392 1.00 56.91 374 ALA A N 1
ATOM 2915 C CA . ALA A 1 374 ? 0.159 -65.946 -3.807 1.00 56.91 374 ALA A CA 1
ATOM 2916 C C . ALA A 1 374 ? -0.716 -66.326 -2.600 1.00 56.91 374 ALA A C 1
ATOM 2918 O O . ALA A 1 374 ? -1.806 -65.792 -2.451 1.00 56.91 374 ALA A O 1
ATOM 2919 N N . GLU A 1 375 ? -0.201 -67.154 -1.686 1.00 56.31 375 GLU A N 1
ATOM 2920 C CA . GLU A 1 375 ? -0.917 -67.565 -0.465 1.00 56.31 375 GLU A CA 1
ATOM 2921 C C . GLU A 1 375 ? -1.150 -66.389 0.504 1.00 56.31 375 GLU A C 1
ATOM 2923 O O . GLU A 1 375 ? -2.142 -66.363 1.231 1.00 56.31 375 GLU A O 1
ATOM 2928 N N . ALA A 1 376 ? -0.253 -65.397 0.531 1.00 56.41 376 ALA A N 1
ATOM 2929 C CA . ALA A 1 376 ? -0.420 -64.184 1.330 1.00 56.41 376 ALA A CA 1
ATOM 2930 C C . ALA A 1 376 ? -1.437 -63.204 0.711 1.00 56.41 376 ALA A C 1
ATOM 2932 O O . ALA A 1 376 ? -2.197 -62.573 1.445 1.00 56.41 376 ALA A O 1
ATOM 2933 N N . GLU A 1 377 ? -1.476 -63.087 -0.620 1.00 54.69 377 GLU A N 1
ATOM 2934 C CA . GLU A 1 377 ? -2.495 -62.320 -1.350 1.00 54.69 377 GLU A CA 1
ATOM 2935 C C . GLU A 1 377 ? -3.876 -63.003 -1.223 1.00 54.69 377 GLU A C 1
ATOM 2937 O O . GLU A 1 377 ? -4.864 -62.339 -0.912 1.00 54.69 377 GLU A O 1
ATOM 2942 N N . GLU A 1 378 ? -3.936 -64.335 -1.306 1.00 61.53 378 GLU A N 1
ATOM 2943 C CA . GLU A 1 378 ? -5.132 -65.152 -1.050 1.00 61.53 378 GLU A CA 1
ATOM 2944 C C . GLU A 1 378 ? -5.633 -65.041 0.404 1.00 61.53 378 GLU A C 1
ATOM 2946 O O . GLU A 1 378 ? -6.838 -64.933 0.632 1.00 61.53 378 GLU A O 1
ATOM 2951 N N . GLN A 1 379 ? -4.745 -65.006 1.405 1.00 58.12 379 GLN A N 1
ATOM 2952 C CA . GLN A 1 379 ? -5.131 -64.758 2.804 1.00 58.12 379 GLN A CA 1
ATOM 2953 C C . GLN A 1 379 ? -5.709 -63.351 3.022 1.00 58.12 379 GLN A C 1
ATOM 2955 O O . GLN A 1 379 ? -6.585 -63.180 3.870 1.00 58.12 379 GLN A O 1
ATOM 2960 N N . VAL A 1 380 ? -5.247 -62.343 2.272 1.00 55.09 380 VAL A N 1
ATOM 2961 C CA . VAL A 1 380 ? -5.819 -60.986 2.313 1.00 55.09 380 VAL A CA 1
ATOM 2962 C C . VAL A 1 380 ? -7.197 -60.947 1.650 1.00 55.09 380 VAL A C 1
ATOM 2964 O O . VAL A 1 380 ? -8.108 -60.354 2.225 1.00 55.09 380 VAL A O 1
ATOM 2967 N N . HIS A 1 381 ? -7.371 -61.610 0.503 1.00 58.16 381 HIS A N 1
ATOM 2968 C CA . HIS A 1 381 ? -8.672 -61.723 -0.164 1.00 58.16 381 HIS A CA 1
ATOM 2969 C C . HIS A 1 381 ? -9.697 -62.462 0.703 1.00 58.16 381 HIS A C 1
ATOM 2971 O O . HIS A 1 381 ? -10.714 -61.874 1.055 1.00 58.16 381 HIS A O 1
ATOM 2977 N N . ASN A 1 382 ? -9.381 -63.671 1.181 1.00 59.62 382 ASN A N 1
ATOM 2978 C CA . ASN A 1 382 ? -10.275 -64.426 2.065 1.00 59.62 382 ASN A CA 1
ATOM 2979 C C . ASN A 1 382 ? -10.629 -63.658 3.355 1.00 59.62 382 ASN A C 1
ATOM 2981 O O . ASN A 1 382 ? -11.736 -63.800 3.870 1.00 59.62 382 ASN A O 1
ATOM 2985 N N . PHE A 1 383 ? -9.722 -62.825 3.886 1.00 54.91 383 PHE A N 1
ATOM 2986 C CA . PHE A 1 383 ? -10.041 -61.953 5.020 1.00 54.91 383 PHE A CA 1
ATOM 2987 C C . PHE A 1 383 ? -11.054 -60.861 4.643 1.00 54.91 383 PHE A C 1
ATOM 2989 O O . PHE A 1 383 ? -12.011 -60.657 5.390 1.00 54.91 383 PHE A O 1
ATOM 2996 N N . ALA A 1 384 ? -10.876 -60.188 3.501 1.00 51.22 384 ALA A N 1
ATOM 2997 C CA . ALA A 1 384 ? -11.820 -59.186 3.003 1.00 51.22 384 ALA A CA 1
ATOM 2998 C C . ALA A 1 384 ? -13.203 -59.803 2.723 1.00 51.22 384 ALA A C 1
ATOM 3000 O O . ALA A 1 384 ? -14.197 -59.353 3.292 1.00 51.22 384 ALA A O 1
ATOM 3001 N N . ASP A 1 385 ? -13.248 -60.909 1.978 1.00 52.78 385 ASP A N 1
ATOM 3002 C CA . ASP A 1 385 ? -14.483 -61.627 1.645 1.00 52.78 385 ASP A CA 1
ATOM 3003 C C . ASP A 1 385 ? -15.217 -62.113 2.916 1.00 52.78 385 ASP A C 1
ATOM 3005 O O . ASP A 1 385 ? -16.446 -62.070 2.998 1.00 52.78 385 ASP A O 1
ATOM 3009 N N . SER A 1 386 ? -14.475 -62.514 3.961 1.00 50.66 386 SER A N 1
ATOM 3010 C CA . SER A 1 386 ? -15.051 -62.885 5.265 1.00 50.66 386 SER A CA 1
ATOM 3011 C C . SER A 1 386 ? -15.604 -61.702 6.072 1.00 50.66 386 SER A C 1
ATOM 3013 O O . SER A 1 386 ? -16.480 -61.897 6.918 1.00 50.66 386 SER A O 1
ATOM 3015 N N . ALA A 1 387 ? -15.119 -60.480 5.824 1.00 44.22 387 ALA A N 1
ATOM 3016 C CA . ALA A 1 387 ? -15.641 -59.269 6.449 1.00 44.22 387 ALA A CA 1
ATOM 3017 C C . ALA A 1 387 ? -16.952 -58.822 5.782 1.00 44.22 387 ALA A C 1
ATOM 3019 O O . ALA A 1 387 ? -17.911 -58.503 6.488 1.00 44.22 387 ALA A O 1
ATOM 3020 N N . ASP A 1 388 ? -17.022 -58.882 4.450 1.00 43.72 388 ASP A N 1
ATOM 3021 C CA . ASP A 1 388 ? -18.230 -58.560 3.679 1.00 43.72 388 ASP A CA 1
ATOM 3022 C C . ASP A 1 388 ? -19.328 -59.622 3.859 1.00 43.72 388 ASP A C 1
ATOM 3024 O O . ASP A 1 388 ? -20.508 -59.295 4.027 1.00 43.72 388 ASP A O 1
ATOM 3028 N N . GLY A 1 389 ? -18.944 -60.901 3.953 1.00 33.66 389 GLY A N 1
ATOM 3029 C CA . GLY A 1 389 ? -19.849 -62.016 4.250 1.00 33.66 389 GLY A CA 1
ATOM 3030 C C . GLY A 1 389 ? -20.563 -61.929 5.608 1.00 33.66 389 GLY A C 1
ATOM 3031 O O . GLY A 1 389 ? -21.511 -62.678 5.842 1.00 33.66 389 GLY A O 1
ATOM 3032 N N . ASN A 1 390 ? -20.156 -61.011 6.494 1.00 33.00 390 ASN A N 1
ATOM 3033 C CA . ASN A 1 390 ? -20.752 -60.819 7.819 1.00 33.00 390 ASN A CA 1
ATOM 3034 C C . ASN A 1 390 ? -21.820 -59.700 7.868 1.00 33.00 390 ASN A C 1
ATOM 3036 O O . ASN A 1 390 ? -22.244 -59.283 8.945 1.00 33.00 390 ASN A O 1
ATOM 3040 N N . GLY A 1 391 ? -22.273 -59.203 6.709 1.00 34.16 391 GLY A N 1
ATOM 3041 C CA . GLY A 1 391 ? -23.524 -58.441 6.562 1.00 34.16 391 GLY A CA 1
ATOM 3042 C C . GLY A 1 391 ? -23.547 -57.016 7.133 1.00 34.16 391 GLY A C 1
ATOM 3043 O O . GLY A 1 391 ? -24.575 -56.343 7.038 1.00 34.16 391 GLY A O 1
ATOM 3044 N N . SER A 1 392 ? -22.444 -56.530 7.707 1.00 32.59 392 SER A N 1
ATOM 3045 C CA . SER A 1 392 ? -22.323 -55.172 8.240 1.00 32.59 392 SER A CA 1
ATOM 3046 C C . SER A 1 392 ? -21.371 -54.325 7.397 1.00 32.59 392 SER A C 1
ATOM 3048 O O . SER A 1 392 ? -20.154 -54.388 7.575 1.00 32.59 392 SER A O 1
ATOM 3050 N N . ALA A 1 393 ? -21.922 -53.470 6.533 1.00 36.84 393 ALA A N 1
ATOM 3051 C CA . ALA A 1 393 ? -21.148 -52.391 5.927 1.00 36.84 393 ALA A CA 1
ATOM 3052 C C . ALA A 1 393 ? -20.557 -51.501 7.039 1.00 36.84 393 ALA A C 1
ATOM 3054 O O . ALA A 1 393 ? -21.288 -50.995 7.897 1.00 36.84 393 ALA A O 1
ATOM 3055 N N . TRP A 1 394 ? -19.234 -51.321 7.045 1.00 43.91 394 TRP A N 1
ATOM 3056 C CA . TRP A 1 394 ? -18.561 -50.493 8.048 1.00 43.91 394 TRP A CA 1
ATOM 3057 C C . TRP A 1 394 ? -18.993 -49.027 7.887 1.00 43.91 394 TRP A C 1
ATOM 3059 O O . TRP A 1 394 ? -19.069 -48.513 6.773 1.00 43.91 394 TRP A O 1
ATOM 3069 N N . SER A 1 395 ? -19.292 -48.363 9.011 1.00 38.16 395 SER A N 1
ATOM 3070 C CA . SER A 1 395 ? -20.314 -47.299 9.142 1.00 38.16 395 SER A CA 1
ATOM 3071 C C . SER A 1 395 ? -20.199 -46.037 8.273 1.00 38.16 395 SER A C 1
ATOM 3073 O O . SER A 1 395 ? -21.080 -45.183 8.347 1.00 38.16 395 SER A O 1
ATOM 3075 N N . ASN A 1 396 ? -19.126 -45.888 7.499 1.00 38.16 396 ASN A N 1
ATOM 3076 C CA . ASN A 1 396 ? -18.800 -44.679 6.747 1.00 38.16 396 ASN A CA 1
ATOM 3077 C C . ASN A 1 396 ? -18.664 -44.905 5.230 1.00 38.16 396 ASN A C 1
ATOM 3079 O O . ASN A 1 396 ? -18.732 -43.934 4.483 1.00 38.16 396 ASN A O 1
ATOM 3083 N N . GLY A 1 397 ? -18.423 -46.143 4.772 1.00 41.41 397 GLY A N 1
ATOM 3084 C CA . GLY A 1 397 ? -18.008 -46.409 3.385 1.00 41.41 397 GLY A CA 1
ATOM 3085 C C . GLY A 1 397 ? -16.575 -45.958 3.041 1.00 41.41 397 GLY A C 1
ATOM 3086 O O . GLY A 1 397 ? -16.266 -45.768 1.869 1.00 41.41 397 GLY A O 1
ATOM 3087 N N . ASP A 1 398 ? -15.707 -45.764 4.041 1.00 36.78 398 ASP A N 1
ATOM 3088 C CA . ASP A 1 398 ? -14.291 -45.419 3.836 1.00 36.78 398 ASP A CA 1
ATOM 3089 C C . ASP A 1 398 ? -13.495 -46.637 3.297 1.00 36.78 398 ASP A C 1
ATOM 3091 O O . ASP A 1 398 ? -13.601 -47.724 3.876 1.00 36.78 398 ASP A O 1
ATOM 3095 N N . PRO A 1 399 ? -12.649 -46.494 2.254 1.00 37.41 399 PRO A N 1
ATOM 3096 C CA . PRO A 1 399 ? -11.921 -47.618 1.658 1.00 37.41 399 PRO A CA 1
ATOM 3097 C C . PRO A 1 399 ? -10.793 -48.135 2.565 1.00 37.41 399 PRO A C 1
ATOM 3099 O O . PRO A 1 399 ? -9.844 -47.417 2.905 1.00 37.41 399 PRO A O 1
ATOM 3102 N N . VAL A 1 400 ? -10.858 -49.419 2.923 1.00 39.66 400 VAL A N 1
ATOM 3103 C CA . VAL A 1 400 ? -9.872 -50.075 3.794 1.00 39.66 400 VAL A CA 1
ATOM 3104 C C . VAL A 1 400 ? -8.624 -50.482 3.001 1.00 39.66 400 VAL A C 1
ATOM 3106 O O . VAL A 1 400 ? -8.697 -51.119 1.950 1.00 39.66 400 VAL A O 1
ATOM 3109 N N . ARG A 1 401 ? -7.442 -50.154 3.541 1.00 41.81 401 ARG A N 1
ATOM 3110 C CA . ARG A 1 401 ? -6.145 -50.649 3.050 1.00 41.81 401 ARG A CA 1
ATOM 3111 C C . ARG A 1 401 ? -5.608 -51.716 3.994 1.00 41.81 401 ARG A C 1
ATOM 3113 O O . ARG A 1 401 ? -5.310 -51.420 5.152 1.00 41.81 401 ARG A O 1
ATOM 3120 N N . VAL A 1 402 ? -5.458 -52.938 3.489 1.00 40.59 402 VAL A N 1
ATOM 3121 C CA . VAL A 1 402 ? -4.901 -54.068 4.243 1.00 40.59 402 VAL A CA 1
ATOM 3122 C C . VAL A 1 402 ? -3.398 -54.151 3.989 1.00 40.59 402 VAL A C 1
ATOM 3124 O O . VAL A 1 402 ? -2.950 -54.149 2.845 1.00 40.59 402 VAL A O 1
ATOM 3127 N N . ALA A 1 403 ? -2.610 -54.232 5.062 1.00 38.50 403 ALA A N 1
ATOM 3128 C CA . ALA A 1 403 ? -1.167 -54.429 4.978 1.00 38.50 403 ALA A CA 1
ATOM 3129 C C . ALA A 1 403 ? -0.801 -55.861 5.395 1.00 38.50 403 ALA A C 1
ATOM 3131 O O . ALA A 1 403 ? -0.931 -56.221 6.569 1.00 38.50 403 ALA A O 1
ATOM 3132 N N . ALA A 1 404 ? -0.319 -56.649 4.431 1.00 40.00 404 ALA A N 1
ATOM 3133 C CA . ALA A 1 404 ? 0.351 -57.924 4.669 1.00 40.00 404 ALA A CA 1
ATOM 3134 C C . ALA A 1 404 ? 1.872 -57.729 4.800 1.00 40.00 404 ALA A C 1
ATOM 3136 O O . ALA A 1 404 ? 2.437 -56.759 4.295 1.00 40.00 404 ALA A O 1
ATOM 3137 N N . SER A 1 405 ? 2.552 -58.666 5.462 1.00 37.47 405 SER A N 1
ATOM 3138 C CA . SER A 1 405 ? 4.015 -58.686 5.569 1.00 37.47 405 SER A CA 1
ATOM 3139 C C . SER A 1 405 ? 4.536 -60.108 5.378 1.00 37.47 405 SER A C 1
ATOM 3141 O O . SER A 1 405 ? 4.330 -60.966 6.232 1.00 37.47 405 SER A O 1
ATOM 3143 N N . ILE A 1 406 ? 5.208 -60.340 4.250 1.00 39.91 406 ILE A N 1
ATOM 3144 C CA . ILE A 1 406 ? 5.922 -61.582 3.930 1.00 39.91 406 ILE A CA 1
ATOM 3145 C C . ILE A 1 406 ? 7.382 -61.423 4.387 1.00 39.91 406 ILE A C 1
ATOM 3147 O O . ILE A 1 406 ? 7.943 -60.325 4.334 1.00 39.91 406 ILE A O 1
ATOM 3151 N N . LYS A 1 407 ? 8.032 -62.508 4.826 1.00 36.03 407 LYS A N 1
ATOM 3152 C CA . LYS A 1 407 ? 9.484 -62.496 5.074 1.00 36.03 407 LYS A CA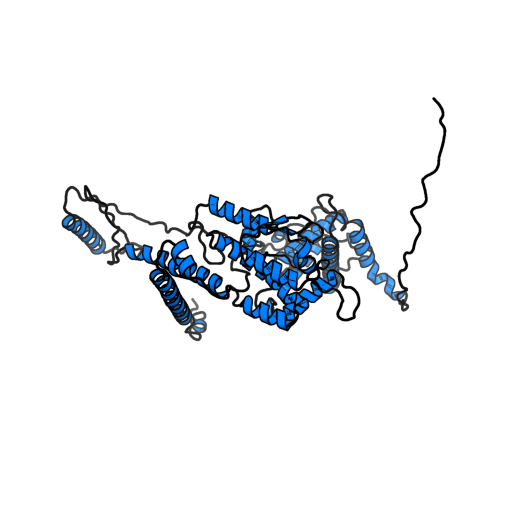 1
ATOM 3153 C C . LYS A 1 407 ? 10.251 -62.223 3.774 1.00 36.03 407 LYS A C 1
ATOM 3155 O O . LYS A 1 407 ? 10.022 -62.880 2.767 1.00 36.03 407 LYS A O 1
ATOM 3160 N N . ASN A 1 408 ? 11.251 -61.346 3.863 1.00 39.84 408 ASN A N 1
ATOM 3161 C CA . ASN A 1 408 ? 12.302 -61.136 2.859 1.00 39.84 408 ASN A CA 1
ATOM 3162 C C . ASN A 1 408 ? 11.884 -60.436 1.543 1.00 39.84 408 ASN A C 1
ATOM 3164 O O . ASN A 1 408 ? 12.502 -60.674 0.509 1.00 39.84 408 ASN A O 1
ATOM 3168 N N . GLY A 1 409 ? 10.916 -59.512 1.574 1.00 41.56 409 GLY A N 1
ATOM 3169 C CA . GLY A 1 409 ? 10.677 -58.587 0.456 1.00 41.56 409 GLY A CA 1
ATOM 3170 C C . GLY A 1 409 ? 9.889 -57.327 0.851 1.00 41.56 409 GLY A C 1
ATOM 3171 O O . GLY A 1 409 ? 9.093 -57.387 1.791 1.00 41.56 409 GLY A O 1
ATOM 3172 N N . PRO A 1 410 ? 10.092 -56.178 0.173 1.00 33.28 410 PRO A N 1
ATOM 3173 C CA . PRO A 1 410 ? 9.224 -55.012 0.323 1.00 33.28 410 PRO A CA 1
ATOM 3174 C C . PRO A 1 410 ? 7.852 -55.277 -0.319 1.00 33.28 410 PRO A C 1
ATOM 3176 O O . PRO A 1 410 ? 7.762 -55.916 -1.366 1.00 33.28 410 PRO A O 1
ATOM 3179 N N . LEU A 1 411 ? 6.786 -54.766 0.299 1.00 42.91 411 LEU A N 1
ATOM 3180 C CA . LEU A 1 411 ? 5.398 -54.948 -0.141 1.00 42.91 411 LEU A CA 1
ATOM 3181 C C . LEU A 1 411 ? 4.728 -53.601 -0.425 1.00 42.91 411 LEU A C 1
ATOM 3183 O O . LEU A 1 411 ? 4.889 -52.644 0.333 1.00 42.91 411 LEU A O 1
ATOM 3187 N N . GLY A 1 412 ? 3.973 -53.550 -1.523 1.00 43.53 412 GLY A N 1
ATOM 3188 C CA . GLY A 1 412 ? 3.141 -52.406 -1.889 1.00 43.53 412 GLY A CA 1
ATOM 3189 C C . GLY A 1 412 ? 1.828 -52.364 -1.104 1.00 43.53 412 GLY A C 1
ATOM 3190 O O . GLY A 1 412 ? 1.383 -53.365 -0.545 1.00 43.53 412 GLY A O 1
ATOM 3191 N N . LEU A 1 413 ? 1.192 -51.192 -1.079 1.00 38.03 413 LEU A N 1
ATOM 3192 C CA . LEU A 1 413 ? -0.151 -51.028 -0.524 1.00 38.03 413 LEU A CA 1
ATOM 3193 C C . LEU A 1 413 ? -1.196 -51.499 -1.540 1.00 38.03 413 LEU A C 1
ATOM 3195 O O . LEU A 1 413 ? -1.285 -50.942 -2.634 1.00 38.03 413 LEU A O 1
ATOM 3199 N N . LEU A 1 414 ? -2.025 -52.462 -1.141 1.00 39.91 414 LEU A N 1
ATOM 3200 C CA . LEU A 1 414 ? -3.261 -52.798 -1.840 1.00 39.91 414 LEU A CA 1
ATOM 3201 C C . LEU A 1 414 ? -4.422 -52.008 -1.225 1.00 39.91 414 LEU A C 1
ATOM 3203 O O . LEU A 1 414 ? -4.540 -51.890 -0.000 1.00 39.91 414 LEU A O 1
ATOM 3207 N N . ALA A 1 415 ? -5.272 -51.458 -2.086 1.00 36.91 415 ALA A N 1
ATOM 3208 C CA . ALA A 1 415 ? -6.613 -51.041 -1.714 1.00 36.91 415 ALA A CA 1
ATOM 3209 C C . ALA A 1 415 ? -7.581 -52.181 -2.049 1.00 36.91 415 ALA A C 1
ATOM 3211 O O . ALA A 1 415 ? -7.435 -52.831 -3.087 1.00 36.91 415 ALA A O 1
ATOM 3212 N N . ILE A 1 416 ? -8.577 -52.393 -1.189 1.00 38.00 416 ILE A N 1
ATOM 3213 C CA . ILE A 1 416 ? -9.816 -53.051 -1.617 1.00 38.00 416 ILE A CA 1
ATOM 3214 C C . ILE A 1 416 ? -10.460 -52.144 -2.697 1.00 38.00 416 ILE A C 1
ATOM 3216 O O . ILE A 1 416 ? -10.120 -50.963 -2.789 1.00 38.00 416 ILE A O 1
ATOM 3220 N N . ASP A 1 417 ? -11.281 -52.712 -3.582 1.00 37.84 417 ASP A N 1
ATOM 3221 C CA . ASP A 1 417 ? -11.778 -52.097 -4.833 1.00 37.84 417 ASP A CA 1
ATOM 3222 C C . ASP A 1 417 ? -10.744 -51.968 -5.980 1.00 37.84 417 ASP A C 1
ATOM 3224 O O . ASP A 1 417 ? -10.943 -51.239 -6.950 1.00 37.84 417 ASP A O 1
ATOM 3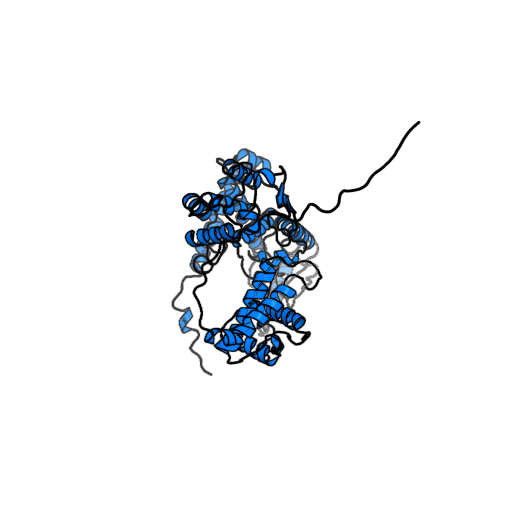228 N N . GLY A 1 418 ? -9.647 -52.733 -5.928 1.00 36.72 418 GLY A N 1
ATOM 3229 C CA . GLY A 1 418 ? -8.873 -53.121 -7.121 1.00 36.72 418 GLY A CA 1
ATOM 3230 C C . GLY A 1 418 ? -7.928 -52.075 -7.731 1.00 36.72 418 GLY A C 1
ATOM 3231 O O . GLY A 1 418 ? -7.265 -52.366 -8.728 1.00 36.72 418 GLY A O 1
ATOM 3232 N N . VAL A 1 419 ? -7.806 -50.880 -7.147 1.00 35.47 419 VAL A N 1
ATOM 3233 C CA . VAL A 1 419 ? -6.888 -49.835 -7.637 1.00 35.47 419 VAL A CA 1
ATOM 3234 C C . VAL A 1 419 ? -5.496 -49.974 -7.006 1.00 35.47 419 VAL A C 1
ATOM 3236 O O . VAL A 1 419 ? -5.318 -49.824 -5.795 1.00 35.47 419 VAL A O 1
ATOM 3239 N N . GLN A 1 420 ? -4.475 -50.199 -7.841 1.00 37.19 420 GLN A N 1
ATOM 3240 C CA . GLN A 1 420 ? -3.062 -50.107 -7.447 1.00 37.19 420 GLN A CA 1
ATOM 3241 C C . GLN A 1 420 ? -2.740 -48.685 -6.954 1.00 37.19 420 GLN A C 1
ATOM 3243 O O . GLN A 1 420 ? -2.929 -47.705 -7.673 1.00 37.19 420 GLN A O 1
ATOM 3248 N N . VAL A 1 421 ? -2.213 -48.568 -5.731 1.00 39.69 421 VAL A N 1
ATOM 3249 C CA . VAL A 1 421 ? -2.016 -47.277 -5.036 1.00 39.69 421 VAL A CA 1
ATOM 3250 C C . VAL A 1 421 ? -1.007 -46.345 -5.736 1.00 39.69 421 VAL A C 1
ATOM 3252 O O . VAL A 1 421 ? -1.032 -45.133 -5.510 1.00 39.69 421 VAL A O 1
ATOM 3255 N N . ASP A 1 422 ? -0.166 -46.882 -6.619 1.00 39.12 422 ASP A N 1
ATOM 3256 C CA . ASP A 1 422 ? 0.937 -46.189 -7.301 1.00 39.12 422 ASP A CA 1
ATOM 3257 C C . ASP A 1 422 ? 0.487 -44.985 -8.160 1.00 39.12 422 ASP A C 1
ATOM 3259 O O . ASP A 1 422 ? 1.151 -43.948 -8.201 1.00 39.12 422 ASP A O 1
ATOM 3263 N N . GLN A 1 423 ? -0.719 -45.039 -8.743 1.00 34.34 423 GLN A N 1
ATOM 3264 C CA . GLN A 1 423 ? -1.276 -43.930 -9.541 1.00 34.34 423 GLN A CA 1
ATOM 3265 C C . GLN A 1 423 ? -1.457 -42.626 -8.739 1.00 34.34 423 GLN A C 1
ATOM 3267 O O . GLN A 1 423 ? -1.490 -41.536 -9.313 1.00 34.34 423 GLN A O 1
ATOM 3272 N N . SER A 1 424 ? -1.517 -42.701 -7.403 1.00 32.72 424 SER A N 1
ATOM 3273 C CA . SER A 1 424 ? -1.587 -41.504 -6.551 1.00 32.72 424 SER A CA 1
ATOM 3274 C C . SER A 1 424 ? -0.283 -40.693 -6.509 1.00 32.72 424 SER A C 1
ATOM 3276 O O . SER A 1 424 ? -0.332 -39.504 -6.197 1.00 32.72 424 SER A O 1
ATOM 3278 N N . ALA A 1 425 ? 0.862 -41.280 -6.884 1.00 32.88 425 ALA A N 1
ATOM 3279 C CA . ALA A 1 425 ? 2.129 -40.557 -7.015 1.00 32.88 425 ALA A CA 1
ATOM 3280 C C . ALA A 1 425 ? 2.209 -39.770 -8.340 1.00 32.88 425 ALA A C 1
ATOM 3282 O O . ALA A 1 425 ? 2.724 -38.653 -8.374 1.00 32.88 425 ALA A O 1
ATOM 3283 N N . GLN A 1 426 ? 1.630 -40.308 -9.419 1.00 30.83 426 GLN A N 1
ATOM 3284 C CA . GLN A 1 426 ? 1.652 -39.698 -10.757 1.00 30.83 426 GLN A CA 1
ATOM 3285 C C . GLN A 1 426 ? 0.851 -38.384 -10.835 1.00 30.83 426 GLN A C 1
ATOM 3287 O O . GLN A 1 426 ? 1.154 -37.501 -11.632 1.00 30.83 426 GLN A O 1
ATOM 3292 N N . LEU A 1 427 ? -0.135 -38.186 -9.955 1.00 30.39 427 LEU A N 1
ATOM 3293 C CA . LEU A 1 427 ? -0.825 -36.896 -9.834 1.00 30.39 427 LEU A CA 1
ATOM 3294 C C . LEU A 1 427 ? 0.057 -35.781 -9.242 1.00 30.39 427 LEU A C 1
ATOM 3296 O O . LEU A 1 427 ? -0.260 -34.609 -9.446 1.00 30.39 427 LEU A O 1
ATOM 3300 N N . ALA A 1 428 ? 1.158 -36.121 -8.560 1.00 29.94 428 ALA A N 1
ATOM 3301 C CA . ALA A 1 428 ? 2.134 -35.150 -8.068 1.00 29.94 428 ALA A CA 1
ATOM 3302 C C . ALA A 1 428 ? 3.184 -34.786 -9.133 1.00 29.94 428 ALA A C 1
ATOM 3304 O O . ALA A 1 428 ? 3.474 -33.608 -9.298 1.00 29.94 428 ALA A O 1
ATOM 3305 N N . SER A 1 429 ? 3.690 -35.737 -9.932 1.00 35.12 429 SER A N 1
ATOM 3306 C CA . SER A 1 429 ? 4.600 -35.407 -11.051 1.00 35.12 429 SER A CA 1
ATOM 3307 C C . SER A 1 429 ? 3.958 -34.442 -12.060 1.00 35.12 429 SER A C 1
ATOM 3309 O O . SER A 1 429 ? 4.620 -33.556 -12.597 1.00 35.12 429 SER A O 1
ATOM 3311 N N . ASN A 1 430 ? 2.637 -34.538 -12.240 1.00 35.41 430 ASN A N 1
ATOM 3312 C CA . ASN A 1 430 ? 1.863 -33.723 -13.180 1.00 35.41 430 ASN A CA 1
ATOM 3313 C C . ASN A 1 430 ? 1.653 -32.246 -12.745 1.00 35.41 430 ASN A C 1
ATOM 3315 O O . ASN A 1 430 ? 0.956 -31.490 -13.445 1.00 35.41 430 ASN A O 1
ATOM 3319 N N . SER A 1 431 ? 2.217 -31.797 -11.611 1.00 44.44 431 SER A N 1
ATOM 3320 C CA . SER A 1 431 ? 2.438 -30.361 -11.366 1.00 44.44 431 SER A CA 1
ATOM 3321 C C . SER A 1 431 ? 3.709 -29.876 -12.049 1.00 44.44 431 SER A C 1
ATOM 3323 O O . SER A 1 431 ? 3.671 -28.878 -12.770 1.00 44.44 431 SER A O 1
ATOM 3325 N N . ASP A 1 432 ? 4.808 -30.594 -11.863 1.00 42.22 432 ASP A N 1
ATOM 3326 C CA . ASP A 1 432 ? 6.150 -30.098 -12.159 1.00 42.22 432 ASP A CA 1
ATOM 3327 C C . ASP A 1 432 ? 6.439 -30.165 -13.662 1.00 42.22 432 ASP A C 1
ATOM 3329 O O . ASP A 1 432 ? 6.987 -29.211 -14.218 1.00 42.22 432 ASP A O 1
ATOM 3333 N N . GLU A 1 433 ? 5.911 -31.191 -14.344 1.00 44.50 433 GLU A N 1
ATOM 3334 C CA . GLU A 1 433 ? 5.896 -31.290 -15.812 1.00 44.50 433 GLU A CA 1
ATOM 3335 C C . GLU A 1 433 ? 5.148 -30.139 -16.507 1.00 44.50 433 GLU A C 1
ATOM 3337 O O . GLU A 1 433 ? 5.329 -29.931 -17.701 1.00 44.50 433 GLU A O 1
ATOM 3342 N N . VAL A 1 434 ? 4.323 -29.365 -15.788 1.00 45.41 434 VAL A N 1
ATOM 3343 C CA . VAL A 1 434 ? 3.621 -28.194 -16.347 1.00 45.41 434 VAL A CA 1
ATOM 3344 C C . VAL A 1 434 ? 4.214 -26.881 -15.841 1.00 45.41 434 VAL A C 1
ATOM 3346 O O . VAL A 1 434 ? 4.350 -25.939 -16.615 1.00 45.41 434 VAL A O 1
ATOM 3349 N N . GLN A 1 435 ? 4.571 -26.788 -14.557 1.00 50.56 435 GLN A N 1
ATOM 3350 C CA . GLN A 1 435 ? 5.047 -25.538 -13.952 1.00 50.56 435 GLN A CA 1
ATOM 3351 C C . GLN A 1 435 ? 6.465 -25.169 -14.404 1.00 50.56 435 GLN A C 1
ATOM 3353 O O . GLN A 1 435 ? 6.709 -24.015 -14.757 1.00 50.56 435 GLN A O 1
ATOM 3358 N N . PHE A 1 436 ? 7.397 -26.127 -14.429 1.00 47.97 436 PHE A N 1
ATOM 3359 C CA . PHE A 1 436 ? 8.796 -25.833 -14.749 1.00 47.97 436 PHE A CA 1
ATOM 3360 C C . PHE A 1 436 ? 9.011 -25.492 -16.239 1.00 47.97 436 PHE A C 1
ATOM 3362 O O . PHE A 1 436 ? 9.619 -24.455 -16.517 1.00 47.97 436 PHE A O 1
ATOM 3369 N N . PRO A 1 437 ? 8.447 -26.235 -17.217 1.00 43.38 437 PRO A N 1
ATOM 3370 C CA . PRO A 1 437 ? 8.595 -25.872 -18.626 1.00 43.38 437 PRO A CA 1
ATOM 3371 C C . PRO A 1 437 ? 7.784 -24.623 -18.988 1.00 43.38 437 PRO A C 1
ATOM 3373 O O . PRO A 1 437 ? 8.204 -23.861 -19.854 1.00 43.38 437 PRO A O 1
ATOM 3376 N N . ARG A 1 438 ? 6.673 -24.337 -18.287 1.00 47.44 438 ARG A N 1
ATOM 3377 C CA . ARG A 1 438 ? 5.968 -23.053 -18.421 1.00 47.44 438 ARG A CA 1
ATOM 3378 C C . ARG A 1 438 ? 6.831 -21.881 -17.952 1.00 47.44 438 ARG A C 1
ATOM 3380 O O . ARG A 1 438 ? 6.896 -20.883 -18.660 1.00 47.44 438 ARG A O 1
ATOM 3387 N N . LEU A 1 439 ? 7.513 -21.997 -16.809 1.00 46.31 439 LEU A N 1
ATOM 3388 C CA . LEU A 1 439 ? 8.444 -20.968 -16.337 1.00 46.31 439 LEU A CA 1
ATOM 3389 C C . LEU A 1 439 ? 9.575 -20.737 -17.353 1.00 46.31 439 LEU A C 1
ATOM 3391 O O . LEU A 1 439 ? 9.889 -19.590 -17.664 1.00 46.31 439 LEU A O 1
ATOM 3395 N N . LEU A 1 440 ? 10.138 -21.808 -17.923 1.00 47.31 440 LEU A N 1
ATOM 3396 C CA . LEU A 1 440 ? 11.133 -21.703 -18.995 1.00 47.31 440 LEU A CA 1
ATOM 3397 C C . LEU A 1 440 ? 10.564 -21.067 -20.274 1.00 47.31 440 LEU A C 1
ATOM 3399 O O . LEU A 1 440 ? 11.250 -20.257 -20.887 1.00 47.31 440 LEU A O 1
ATOM 3403 N N . ALA A 1 441 ? 9.322 -21.371 -20.658 1.00 44.94 441 ALA A N 1
ATOM 3404 C CA . ALA A 1 441 ? 8.671 -20.782 -21.830 1.00 44.94 441 ALA A CA 1
ATOM 3405 C C . ALA A 1 441 ? 8.329 -19.292 -21.632 1.00 44.94 441 ALA A C 1
ATOM 3407 O O . ALA A 1 441 ? 8.498 -18.497 -22.554 1.00 44.94 441 ALA A O 1
ATOM 3408 N N . GLU A 1 442 ? 7.904 -18.890 -20.430 1.00 45.09 442 GLU A N 1
ATOM 3409 C CA . GLU A 1 442 ? 7.679 -17.482 -20.076 1.00 45.09 442 GLU A CA 1
ATOM 3410 C C . GLU A 1 442 ? 9.002 -16.697 -20.010 1.00 45.09 442 GLU A C 1
ATOM 3412 O O . GLU A 1 442 ? 9.053 -15.553 -20.454 1.00 45.09 442 GLU A O 1
ATOM 3417 N N . ILE A 1 443 ? 10.099 -17.314 -19.549 1.00 44.50 443 ILE A N 1
ATOM 3418 C CA . ILE A 1 443 ? 11.450 -16.732 -19.637 1.00 44.50 443 ILE A CA 1
ATOM 3419 C C . ILE A 1 443 ? 11.887 -16.605 -21.105 1.00 44.50 443 ILE A C 1
ATOM 3421 O O . ILE A 1 443 ? 12.305 -15.524 -21.522 1.00 44.50 443 ILE A O 1
ATOM 3425 N N . ALA A 1 444 ? 11.738 -17.666 -21.902 1.00 42.81 444 ALA A N 1
ATOM 3426 C CA . ALA A 1 444 ? 12.099 -17.696 -23.319 1.00 42.81 444 ALA A CA 1
ATOM 3427 C C . ALA A 1 444 ? 11.352 -16.637 -24.141 1.00 42.81 444 ALA A C 1
ATOM 3429 O O . ALA A 1 444 ? 11.964 -15.964 -24.962 1.00 42.81 444 ALA A O 1
ATOM 3430 N N . ALA A 1 445 ? 10.061 -16.423 -23.869 1.00 40.94 445 ALA A N 1
ATOM 3431 C CA . ALA A 1 445 ? 9.257 -15.383 -24.511 1.00 40.94 445 ALA A CA 1
ATOM 3432 C C . ALA A 1 445 ? 9.733 -13.946 -24.203 1.00 40.94 445 ALA A C 1
ATOM 3434 O O . ALA A 1 445 ? 9.343 -13.015 -24.905 1.00 40.94 445 ALA A O 1
ATOM 3435 N N . THR A 1 446 ? 10.587 -13.750 -23.188 1.00 38.69 446 THR A N 1
ATOM 3436 C CA . THR A 1 446 ? 11.220 -12.451 -22.884 1.00 38.69 446 THR A CA 1
ATOM 3437 C C . THR A 1 446 ? 12.621 -12.271 -23.487 1.00 38.69 446 THR A C 1
ATOM 3439 O O . THR A 1 446 ? 13.243 -11.231 -23.266 1.00 38.69 446 THR A O 1
ATOM 3442 N N . GLN A 1 447 ? 13.117 -13.239 -24.266 1.00 42.12 447 GLN A N 1
ATOM 3443 C CA . GLN A 1 447 ? 14.369 -13.148 -25.026 1.00 42.12 447 GLN A CA 1
ATOM 3444 C C . GLN A 1 447 ? 14.075 -13.179 -26.538 1.00 42.12 447 GLN A C 1
ATOM 3446 O O . GLN A 1 447 ? 13.185 -13.893 -26.987 1.00 42.12 447 GLN A O 1
ATOM 3451 N N . GLU A 1 448 ? 14.821 -12.414 -27.348 1.00 41.50 448 GLU A N 1
ATOM 3452 C CA . GLU A 1 448 ? 14.594 -12.352 -28.810 1.00 41.50 448 GLU A CA 1
ATOM 3453 C C . GLU A 1 448 ? 14.878 -13.689 -29.525 1.00 41.50 448 GLU A C 1
ATOM 3455 O O . GLU A 1 448 ? 14.375 -13.928 -30.623 1.00 41.50 448 GLU A O 1
ATOM 3460 N N . SER A 1 449 ? 15.653 -14.579 -28.899 1.00 45.47 449 SER A N 1
ATOM 3461 C CA . SER A 1 449 ? 15.743 -15.997 -29.248 1.00 45.47 449 SER A CA 1
ATOM 3462 C C . SER A 1 449 ? 16.179 -16.828 -28.036 1.00 45.47 449 SER A C 1
ATOM 3464 O O . SER A 1 449 ? 16.964 -16.368 -27.207 1.00 45.47 449 SER A O 1
ATOM 3466 N N . LEU A 1 450 ? 15.676 -18.064 -27.938 1.00 58.41 450 LEU A N 1
ATOM 3467 C CA . LEU A 1 450 ? 16.099 -19.037 -26.930 1.00 58.41 450 LEU A CA 1
ATOM 3468 C C . LEU A 1 450 ? 17.216 -19.919 -27.499 1.00 58.41 450 LEU A C 1
ATOM 3470 O O . LEU A 1 450 ? 17.002 -20.656 -28.462 1.00 58.41 450 LEU A O 1
ATOM 3474 N N . ASP A 1 451 ? 18.392 -19.899 -26.873 1.00 69.56 451 ASP A N 1
ATOM 3475 C CA . ASP A 1 451 ? 19.471 -20.832 -27.209 1.00 69.56 451 ASP A CA 1
ATOM 3476 C C . ASP A 1 451 ? 19.211 -22.205 -26.569 1.00 69.56 451 ASP A C 1
ATOM 3478 O O . ASP A 1 451 ? 19.677 -22.511 -25.468 1.00 69.56 451 ASP A O 1
ATOM 3482 N N . LEU A 1 452 ? 18.447 -23.037 -27.284 1.00 61.84 452 LEU A N 1
ATOM 3483 C CA . LEU A 1 452 ? 18.127 -24.411 -26.886 1.00 61.84 452 LEU A CA 1
ATOM 3484 C C . LEU A 1 452 ? 19.378 -25.262 -26.613 1.00 61.84 452 LEU A C 1
ATOM 3486 O O . LEU A 1 452 ? 19.324 -26.139 -25.756 1.00 61.84 452 LEU A O 1
ATOM 3490 N N . SER A 1 453 ? 20.509 -24.986 -27.273 1.00 63.91 453 SER A N 1
ATOM 3491 C CA . SER A 1 453 ? 21.765 -25.720 -27.052 1.00 63.91 453 SER A CA 1
ATOM 3492 C C . SER A 1 453 ? 22.335 -25.427 -25.665 1.00 63.91 453 SER A C 1
ATOM 3494 O O . SER A 1 453 ? 22.739 -26.346 -24.954 1.00 63.91 453 SER A O 1
ATOM 3496 N N . LYS A 1 454 ? 22.326 -24.151 -25.252 1.00 62.72 454 LYS A N 1
ATOM 3497 C CA . LYS A 1 454 ? 22.732 -23.752 -23.895 1.00 62.72 454 LYS A CA 1
ATOM 3498 C C . LYS A 1 454 ? 21.744 -24.227 -22.833 1.00 62.72 454 LYS A C 1
ATOM 3500 O O . LYS A 1 454 ? 22.184 -24.613 -21.756 1.00 62.72 454 LYS A O 1
ATOM 3505 N N . LEU A 1 455 ? 20.439 -24.214 -23.117 1.00 55.97 455 LEU A N 1
ATOM 3506 C CA . LEU A 1 455 ? 19.424 -24.709 -22.181 1.00 55.97 455 LEU A CA 1
ATOM 3507 C C . LEU A 1 455 ? 19.581 -26.218 -21.940 1.00 55.97 455 LEU A C 1
ATOM 3509 O O . LEU A 1 455 ? 19.642 -26.644 -20.791 1.00 55.97 455 LEU A O 1
ATOM 3513 N N . ALA A 1 456 ? 19.734 -27.001 -23.011 1.00 66.94 456 ALA A N 1
ATOM 3514 C CA . ALA A 1 456 ? 20.016 -28.432 -22.951 1.00 66.94 456 ALA A CA 1
ATOM 3515 C C . ALA A 1 456 ? 21.304 -28.724 -22.155 1.00 66.94 456 ALA A C 1
ATOM 3517 O O . ALA A 1 456 ? 21.274 -29.482 -21.186 1.00 66.94 456 ALA A O 1
ATOM 3518 N N . GLN A 1 457 ? 22.401 -28.017 -22.461 1.00 58.47 457 GLN A N 1
ATOM 3519 C CA . GLN A 1 457 ? 23.668 -28.133 -21.729 1.00 58.47 457 GLN A CA 1
ATOM 3520 C C . GLN A 1 457 ? 23.553 -27.751 -20.241 1.00 58.47 457 GLN A C 1
ATOM 3522 O O . GLN A 1 457 ? 24.201 -28.369 -19.401 1.00 58.47 457 GLN A O 1
ATOM 3527 N N . ALA A 1 458 ? 22.746 -26.744 -19.894 1.00 50.09 458 ALA A N 1
ATOM 3528 C CA . ALA A 1 458 ? 22.538 -26.317 -18.508 1.00 50.09 458 ALA A CA 1
ATOM 3529 C C . ALA A 1 458 ? 21.634 -27.267 -17.699 1.00 50.09 458 ALA A C 1
ATOM 3531 O O . ALA A 1 458 ? 21.619 -27.187 -16.471 1.00 50.09 458 ALA A O 1
ATOM 3532 N N . MET A 1 459 ? 20.884 -28.143 -18.375 1.00 53.22 459 MET A N 1
ATOM 3533 C CA . MET A 1 459 ? 19.983 -29.131 -17.774 1.00 53.22 459 MET A CA 1
ATOM 3534 C C . MET A 1 459 ? 20.532 -30.569 -17.809 1.00 53.22 459 MET A C 1
ATOM 3536 O O . MET A 1 459 ? 19.878 -31.458 -17.273 1.00 53.22 459 MET A O 1
ATOM 3540 N N . ASP A 1 460 ? 21.706 -30.787 -18.415 1.00 69.50 460 ASP A N 1
ATOM 3541 C CA . ASP A 1 460 ? 22.290 -32.109 -18.713 1.00 69.50 460 ASP A CA 1
ATOM 3542 C C . ASP A 1 460 ? 21.347 -33.012 -19.543 1.00 69.50 460 ASP A C 1
ATOM 3544 O O . ASP A 1 460 ? 21.197 -34.206 -19.296 1.00 69.50 460 ASP A O 1
ATOM 3548 N N . LEU A 1 461 ? 20.679 -32.404 -20.533 1.00 71.25 461 LEU A N 1
ATOM 3549 C CA . LEU A 1 461 ? 19.749 -33.051 -21.468 1.00 71.25 461 LEU A CA 1
ATOM 3550 C C . LEU A 1 461 ? 20.189 -32.850 -22.925 1.00 71.25 461 LEU A C 1
ATOM 3552 O O . LEU A 1 461 ? 20.985 -31.964 -23.242 1.00 71.25 461 LEU A O 1
ATOM 3556 N N . THR A 1 462 ? 19.603 -33.618 -23.843 1.00 79.62 462 THR A N 1
ATOM 3557 C CA . THR A 1 462 ? 19.634 -33.312 -25.281 1.00 79.62 462 THR A CA 1
ATOM 3558 C C . THR A 1 462 ? 18.598 -32.247 -25.666 1.00 79.62 462 THR A C 1
ATOM 3560 O O . THR A 1 462 ? 17.615 -32.003 -24.964 1.00 79.62 462 THR A O 1
ATOM 3563 N N . ILE A 1 463 ? 18.790 -31.617 -26.831 1.00 66.38 463 ILE A N 1
ATOM 3564 C CA . ILE A 1 463 ? 17.844 -30.629 -27.381 1.00 66.38 463 ILE A CA 1
ATOM 3565 C C . ILE A 1 463 ? 16.467 -31.266 -27.646 1.00 66.38 463 ILE A C 1
ATOM 3567 O O . ILE A 1 463 ? 15.442 -30.628 -27.412 1.00 66.38 463 ILE A O 1
ATOM 3571 N N . ASP A 1 464 ? 16.423 -32.532 -28.067 1.00 73.69 464 ASP A N 1
ATOM 3572 C CA . ASP A 1 464 ? 15.170 -33.242 -28.347 1.00 73.69 464 ASP A CA 1
ATOM 3573 C C . ASP A 1 464 ? 14.401 -33.608 -27.066 1.00 73.69 464 ASP A C 1
ATOM 3575 O O . ASP A 1 464 ? 13.173 -33.515 -27.036 1.00 73.69 464 ASP A O 1
ATOM 3579 N N . GLU A 1 465 ? 15.100 -33.929 -25.973 1.00 60.25 465 GLU A N 1
ATOM 3580 C CA . GLU A 1 465 ? 14.482 -34.102 -24.650 1.00 60.25 465 GLU A CA 1
ATOM 3581 C C . GLU A 1 465 ? 13.920 -32.782 -24.107 1.00 60.25 465 GLU A C 1
ATOM 3583 O O . GLU A 1 465 ? 12.813 -32.769 -23.566 1.00 60.25 465 GLU A O 1
ATOM 3588 N N . VAL A 1 466 ? 14.620 -31.660 -24.312 1.00 60.62 466 VAL A N 1
ATOM 3589 C CA . VAL A 1 466 ? 14.118 -30.316 -23.974 1.00 60.62 466 VAL A CA 1
ATOM 3590 C C . VAL A 1 466 ? 12.875 -29.958 -24.802 1.00 60.62 466 VAL A C 1
ATOM 3592 O O . VAL A 1 466 ? 11.887 -29.480 -24.245 1.00 60.62 466 VAL A O 1
ATOM 3595 N N . ASN A 1 467 ? 12.863 -30.244 -26.107 1.00 66.88 467 ASN A N 1
ATOM 3596 C CA . ASN A 1 467 ? 11.684 -30.037 -26.958 1.00 66.88 467 ASN A CA 1
ATOM 3597 C C . ASN A 1 467 ? 10.494 -30.915 -26.516 1.00 66.88 467 ASN A C 1
ATOM 3599 O O . ASN A 1 467 ? 9.368 -30.428 -26.399 1.00 66.88 467 ASN A O 1
ATOM 3603 N N . SER A 1 468 ? 10.748 -32.189 -26.197 1.00 67.31 468 SER A N 1
ATOM 3604 C CA . SER A 1 468 ? 9.754 -33.125 -25.650 1.00 67.31 468 SER A CA 1
ATOM 3605 C C . SER A 1 468 ? 9.189 -32.658 -24.300 1.00 67.31 468 SER A C 1
ATOM 3607 O O . SER A 1 468 ? 7.991 -32.781 -24.042 1.00 67.31 468 SER A O 1
ATOM 3609 N N . LEU A 1 469 ? 10.022 -32.059 -23.443 1.00 60.28 469 LEU A N 1
ATOM 3610 C CA . LEU A 1 469 ? 9.598 -31.452 -22.180 1.00 60.28 469 LEU A CA 1
ATOM 3611 C C . LEU A 1 469 ? 8.616 -30.284 -22.408 1.00 60.28 469 LEU A C 1
ATOM 3613 O O . LEU A 1 469 ? 7.597 -30.199 -21.722 1.00 60.28 469 LEU A O 1
ATOM 3617 N N . PHE A 1 470 ? 8.893 -29.408 -23.382 1.00 60.59 470 PHE A N 1
ATOM 3618 C CA . PHE A 1 470 ? 8.025 -28.271 -23.706 1.00 60.59 470 PHE A CA 1
ATOM 3619 C C . PHE A 1 470 ? 6.673 -28.692 -24.301 1.00 60.59 470 PHE A C 1
ATOM 3621 O O . PHE A 1 470 ? 5.640 -28.173 -23.870 1.00 60.59 470 PHE A O 1
ATOM 3628 N N . GLU A 1 471 ? 6.640 -29.630 -25.253 1.00 61.78 471 GLU A N 1
ATOM 3629 C CA . GLU A 1 471 ? 5.367 -30.045 -25.865 1.00 61.78 471 GLU A CA 1
ATOM 3630 C C . GLU A 1 471 ? 4.493 -30.858 -24.892 1.00 61.78 471 GLU A C 1
ATOM 3632 O O . GLU A 1 471 ? 3.297 -30.586 -24.794 1.00 61.78 471 GLU A O 1
ATOM 3637 N N . ARG A 1 472 ? 5.057 -31.740 -24.049 1.00 56.53 472 ARG A N 1
ATOM 3638 C CA . ARG A 1 472 ? 4.264 -32.432 -23.006 1.00 56.53 472 ARG A CA 1
ATOM 3639 C C . ARG A 1 472 ? 3.643 -31.455 -21.999 1.00 56.53 472 ARG A C 1
ATOM 3641 O O . ARG A 1 472 ? 2.482 -31.610 -21.615 1.00 56.53 472 ARG A O 1
ATOM 3648 N N . ALA A 1 473 ? 4.371 -30.401 -21.621 1.00 53.53 473 ALA A N 1
ATOM 3649 C CA . ALA A 1 473 ? 3.841 -29.333 -20.771 1.00 53.53 473 ALA A CA 1
ATOM 3650 C C . ALA A 1 473 ? 2.687 -28.565 -21.441 1.00 53.53 473 ALA A C 1
ATOM 3652 O O . ALA A 1 473 ? 1.703 -28.210 -20.783 1.00 53.53 473 ALA A O 1
ATOM 3653 N N . ARG A 1 474 ? 2.791 -28.329 -22.755 1.00 53.94 474 ARG A N 1
ATOM 3654 C CA . ARG A 1 474 ? 1.765 -27.672 -23.573 1.00 53.94 474 ARG A CA 1
ATOM 3655 C C . ARG A 1 474 ? 0.501 -28.521 -23.692 1.00 53.94 474 ARG A C 1
ATOM 3657 O O . ARG A 1 474 ? -0.591 -28.004 -23.464 1.00 53.94 474 ARG A O 1
ATOM 3664 N N . GLU A 1 475 ? 0.631 -29.812 -23.986 1.00 57.59 475 GLU A N 1
ATOM 3665 C CA . GLU A 1 475 ? -0.495 -30.752 -24.053 1.00 57.59 475 GLU A CA 1
ATOM 3666 C C . GLU A 1 475 ? -1.234 -30.831 -22.709 1.00 57.59 475 GLU A C 1
ATOM 3668 O O . GLU A 1 475 ? -2.455 -30.658 -22.649 1.00 57.59 475 GLU A O 1
ATOM 3673 N N . ALA A 1 476 ? -0.495 -30.984 -21.605 1.00 50.00 476 ALA A N 1
ATOM 3674 C CA . ALA A 1 476 ? -1.058 -31.003 -20.255 1.00 50.00 476 ALA A CA 1
ATOM 3675 C C . ALA A 1 476 ? -1.708 -29.662 -19.840 1.00 50.00 476 ALA A C 1
ATOM 3677 O O . ALA A 1 476 ? -2.629 -29.642 -19.014 1.00 50.00 476 ALA A O 1
ATOM 3678 N N . TRP A 1 477 ? -1.273 -28.535 -20.414 1.00 52.62 477 TRP A N 1
ATOM 3679 C CA . TRP A 1 477 ? -1.890 -27.220 -20.220 1.00 52.62 477 TRP A CA 1
ATOM 3680 C C . TRP A 1 477 ? -3.195 -27.052 -21.012 1.00 52.62 477 TRP A C 1
ATOM 3682 O O . TRP A 1 477 ? -4.201 -26.617 -20.442 1.00 52.62 477 TRP A O 1
ATOM 3692 N N . GLU A 1 478 ? -3.236 -27.455 -22.287 1.00 54.91 478 GLU A N 1
ATOM 3693 C CA . GLU A 1 478 ? -4.481 -27.448 -23.070 1.00 54.91 478 GLU A CA 1
ATOM 3694 C C . GLU A 1 478 ? -5.516 -28.434 -22.502 1.00 54.91 478 GLU A C 1
ATOM 3696 O O . GLU A 1 478 ? -6.701 -28.102 -22.421 1.00 54.91 478 GLU A O 1
ATOM 3701 N N . ALA A 1 479 ? -5.083 -29.592 -21.991 1.00 52.16 479 ALA A N 1
ATOM 3702 C CA . ALA A 1 479 ? -5.949 -30.514 -21.257 1.00 52.16 479 ALA A CA 1
ATOM 3703 C C . ALA A 1 479 ? -6.564 -29.863 -19.999 1.00 52.16 479 ALA A C 1
ATOM 3705 O O . ALA A 1 479 ? -7.762 -30.017 -19.748 1.00 52.16 479 ALA A O 1
ATOM 3706 N N . LYS A 1 480 ? -5.792 -29.071 -19.235 1.00 52.97 480 LYS A N 1
ATOM 3707 C CA . LYS A 1 480 ? -6.303 -28.326 -18.065 1.00 52.97 480 LYS A CA 1
ATOM 3708 C C . LYS A 1 480 ? -7.320 -27.243 -18.453 1.00 52.97 480 LYS A C 1
ATOM 3710 O O . LYS A 1 480 ? -8.340 -27.122 -17.774 1.00 52.97 480 LYS A O 1
ATOM 3715 N N . LYS A 1 481 ? -7.120 -26.516 -19.561 1.00 50.16 481 LYS A N 1
ATOM 3716 C CA . LYS A 1 481 ? -8.126 -25.575 -20.106 1.00 50.16 481 LYS A CA 1
ATOM 3717 C C . LYS A 1 481 ? -9.434 -26.281 -20.478 1.00 50.16 481 LYS A C 1
ATOM 3719 O O . LYS A 1 481 ? -10.511 -25.820 -20.104 1.00 50.16 481 LYS A O 1
ATOM 3724 N N . GLN A 1 482 ? -9.346 -27.408 -21.186 1.00 49.16 482 GLN A N 1
ATOM 3725 C CA . GLN A 1 482 ? -10.518 -28.193 -21.594 1.00 49.16 482 GLN A CA 1
ATOM 3726 C C . GLN A 1 482 ? -11.241 -28.825 -20.393 1.00 49.16 482 GLN A C 1
ATOM 3728 O O . GLN A 1 482 ? -12.468 -28.913 -20.394 1.00 49.16 482 GLN A O 1
ATOM 3733 N N . GLY A 1 483 ? -10.502 -29.208 -19.346 1.00 39.94 483 GLY A N 1
ATOM 3734 C CA . GLY A 1 483 ? -11.062 -29.642 -18.066 1.00 39.94 483 GLY A CA 1
ATOM 3735 C C . GLY A 1 483 ? -11.856 -28.537 -17.365 1.00 39.94 483 GLY A C 1
ATOM 3736 O O . GLY A 1 483 ? -13.009 -28.760 -17.002 1.00 39.94 483 GLY A O 1
ATOM 3737 N N . ALA A 1 484 ? -11.289 -27.330 -17.249 1.00 36.88 484 ALA A N 1
ATOM 3738 C CA . ALA A 1 484 ? -11.966 -26.182 -16.638 1.00 36.88 484 ALA A CA 1
ATOM 3739 C C . ALA A 1 484 ? -13.281 -25.818 -17.358 1.00 36.88 484 ALA A C 1
ATOM 3741 O O . ALA A 1 484 ? -14.299 -25.574 -16.710 1.00 36.88 484 ALA A O 1
ATOM 3742 N N . ALA A 1 485 ? -13.295 -25.882 -18.695 1.00 33.16 485 ALA A N 1
ATOM 3743 C CA . ALA A 1 485 ? -14.495 -25.644 -19.499 1.00 33.16 485 ALA A CA 1
ATOM 3744 C C . ALA A 1 485 ? -15.630 -26.663 -19.249 1.00 33.16 485 ALA A C 1
ATOM 3746 O O . ALA A 1 485 ? -16.795 -26.343 -19.474 1.00 33.16 485 ALA A O 1
ATOM 3747 N N . ARG A 1 486 ? -15.328 -27.874 -18.753 1.00 32.06 486 ARG A N 1
ATOM 3748 C CA . ARG A 1 486 ? -16.347 -28.875 -18.377 1.00 32.06 486 ARG A CA 1
ATOM 3749 C C . ARG A 1 486 ? -16.931 -28.664 -16.975 1.00 32.06 486 ARG A C 1
ATOM 3751 O O . ARG A 1 486 ? -17.948 -29.271 -16.663 1.00 32.06 486 ARG A O 1
ATOM 3758 N N . THR A 1 487 ? -16.333 -27.803 -16.148 1.00 33.50 487 THR A N 1
ATOM 3759 C CA . THR A 1 487 ? -16.847 -27.460 -14.806 1.00 33.50 487 THR A CA 1
ATOM 3760 C C . THR A 1 487 ? -17.747 -26.219 -14.756 1.00 33.50 487 THR A C 1
ATOM 3762 O O . THR A 1 487 ? -18.329 -25.957 -13.708 1.00 33.50 487 THR A O 1
ATOM 3765 N N . GLU A 1 488 ? -17.920 -25.485 -15.862 1.00 37.25 488 GLU A N 1
ATOM 3766 C CA . GLU A 1 488 ? -18.790 -24.289 -15.938 1.00 37.25 488 GLU A CA 1
ATOM 3767 C C . GLU A 1 488 ? -20.007 -24.475 -16.877 1.00 37.25 488 GLU A C 1
ATOM 3769 O O . GLU A 1 488 ? -20.565 -23.506 -17.389 1.00 37.25 488 GLU A O 1
ATOM 3774 N N . ALA A 1 489 ? -20.439 -25.723 -17.107 1.00 31.95 489 ALA A N 1
ATOM 3775 C CA . ALA A 1 489 ? -21.408 -26.090 -18.148 1.00 31.95 489 ALA A CA 1
ATOM 3776 C C . ALA A 1 489 ? -22.735 -26.715 -17.641 1.00 31.95 489 ALA A C 1
ATOM 3778 O O . ALA A 1 489 ? -23.154 -27.750 -18.148 1.00 31.95 489 ALA A O 1
ATOM 3779 N N . ASP A 1 490 ? -23.415 -26.067 -16.686 1.00 33.22 490 ASP A N 1
ATOM 3780 C CA . ASP A 1 490 ? -24.895 -26.080 -16.575 1.00 33.22 490 ASP A CA 1
ATOM 3781 C C . ASP A 1 490 ? -25.383 -24.838 -15.787 1.00 33.22 490 ASP A C 1
ATOM 3783 O O . ASP A 1 490 ? -25.424 -24.856 -14.551 1.00 33.22 490 ASP A O 1
ATOM 3787 N N . PRO A 1 491 ? -25.718 -23.726 -16.471 1.00 36.62 491 PRO A N 1
ATOM 3788 C CA . PRO A 1 491 ? -26.194 -22.507 -15.813 1.00 36.62 491 PRO A CA 1
ATOM 3789 C C . PRO A 1 491 ? -27.637 -22.561 -15.284 1.00 36.62 491 PRO A C 1
ATOM 3791 O O . PRO A 1 491 ? -28.003 -21.695 -14.488 1.00 36.62 491 PRO A O 1
ATOM 3794 N N . GLU A 1 492 ? -28.474 -23.509 -15.720 1.00 33.06 492 GLU A N 1
ATOM 3795 C CA . GLU A 1 492 ? -29.922 -23.476 -15.444 1.00 33.06 492 GLU A CA 1
ATOM 3796 C C . GLU A 1 492 ? -30.299 -24.274 -14.183 1.00 33.06 492 GLU A C 1
ATOM 3798 O O . GLU A 1 492 ? -31.196 -23.889 -13.429 1.00 33.06 492 GLU A O 1
ATOM 3803 N N . ASN A 1 493 ? -29.558 -25.339 -13.874 1.00 37.78 493 ASN A N 1
ATOM 3804 C CA . ASN A 1 493 ? -29.890 -26.279 -12.795 1.00 37.78 493 ASN A CA 1
ATOM 3805 C C . ASN A 1 493 ? -29.582 -25.750 -11.374 1.00 37.78 493 ASN A C 1
ATOM 3807 O O . ASN A 1 493 ? -30.190 -26.175 -10.389 1.00 37.78 493 ASN A O 1
ATOM 3811 N N . TRP A 1 494 ? -28.673 -24.773 -11.237 1.00 32.28 494 TRP A N 1
ATOM 3812 C CA . TRP A 1 494 ? -28.244 -24.256 -9.922 1.00 32.28 494 TRP A CA 1
ATOM 3813 C C . TRP A 1 494 ? -29.318 -23.428 -9.191 1.00 32.28 494 TRP A C 1
ATOM 3815 O O . TRP A 1 494 ? -29.227 -23.228 -7.977 1.00 32.28 494 TRP A O 1
ATOM 3825 N N . ALA A 1 495 ? -30.342 -22.950 -9.907 1.00 29.81 495 ALA A N 1
ATOM 3826 C CA . ALA A 1 495 ? -31.407 -22.117 -9.346 1.00 29.81 495 ALA A CA 1
ATOM 3827 C C . ALA A 1 495 ? -32.547 -22.928 -8.695 1.00 29.81 495 ALA A C 1
ATOM 3829 O O . ALA A 1 495 ? -33.073 -22.522 -7.658 1.00 29.81 495 ALA A O 1
ATOM 3830 N N . GLU A 1 496 ? -32.926 -24.076 -9.268 1.00 32.16 496 GLU A N 1
ATOM 3831 C CA . GLU A 1 496 ? -34.097 -24.844 -8.815 1.00 32.16 496 GLU A CA 1
ATOM 3832 C C . GLU A 1 496 ? -33.857 -25.619 -7.510 1.00 32.16 496 GLU A C 1
ATOM 3834 O O . GLU A 1 496 ? -34.741 -25.698 -6.651 1.00 32.16 496 GLU A O 1
ATOM 3839 N N . GLN A 1 497 ? -32.658 -26.183 -7.330 1.00 34.22 497 GLN A N 1
ATOM 3840 C CA . GLN A 1 497 ? -32.390 -27.155 -6.259 1.00 34.22 497 GLN A CA 1
ATOM 3841 C C . GLN A 1 497 ? -32.377 -26.554 -4.842 1.00 34.22 497 GLN A C 1
ATOM 3843 O O . GLN A 1 497 ? -32.388 -27.294 -3.860 1.00 34.22 497 GLN A O 1
ATOM 3848 N N . LYS A 1 498 ? -32.380 -25.220 -4.700 1.00 34.69 498 LYS A N 1
ATOM 3849 C CA . LYS A 1 498 ? -32.302 -24.545 -3.392 1.00 34.69 498 LYS A CA 1
ATOM 3850 C C . LYS A 1 498 ? -33.626 -24.057 -2.803 1.00 34.69 498 LYS A C 1
ATOM 3852 O O . LYS A 1 498 ? -33.600 -23.488 -1.714 1.00 34.69 498 LYS A O 1
ATOM 3857 N N . TRP A 1 499 ? -34.761 -24.291 -3.471 1.00 32.88 499 TRP A N 1
ATOM 3858 C CA . TRP A 1 499 ? -36.073 -23.810 -3.001 1.00 32.88 499 TRP A CA 1
ATOM 3859 C C . TRP A 1 499 ? -37.177 -24.877 -2.876 1.00 32.88 499 TRP A C 1
ATOM 3861 O O . TRP A 1 499 ? -38.329 -24.529 -2.621 1.00 32.88 499 TRP A O 1
ATOM 3871 N N . LYS A 1 500 ? -36.848 -26.173 -2.992 1.00 30.83 500 LYS A N 1
ATOM 3872 C CA . LYS A 1 500 ? -37.814 -27.287 -2.894 1.00 30.83 500 LYS A CA 1
ATOM 3873 C C . LYS A 1 500 ? -37.460 -28.310 -1.798 1.00 30.83 500 LYS A C 1
ATOM 3875 O O . LYS A 1 500 ? -37.184 -29.461 -2.112 1.00 30.83 500 LYS A O 1
ATOM 3880 N N . ASN A 1 501 ? -37.533 -27.911 -0.521 1.00 27.23 501 ASN A N 1
ATOM 3881 C CA . ASN A 1 501 ? -38.234 -28.734 0.484 1.00 27.23 501 ASN A CA 1
ATOM 3882 C C . ASN A 1 501 ? -38.571 -27.947 1.775 1.00 27.23 501 ASN A C 1
ATOM 3884 O O . ASN A 1 501 ? -37.647 -27.474 2.439 1.00 27.23 501 ASN A O 1
ATOM 3888 N N . PRO A 1 502 ? -39.856 -27.812 2.154 1.00 34.22 502 PRO A N 1
ATOM 3889 C CA . PRO A 1 502 ? -40.278 -27.334 3.469 1.00 34.22 502 PRO A CA 1
ATOM 3890 C C . PRO A 1 502 ? -40.779 -28.489 4.358 1.00 34.22 502 PRO A C 1
ATOM 3892 O O . PRO A 1 502 ? -41.834 -29.065 4.088 1.00 34.22 502 PRO A O 1
ATOM 3895 N N . ALA A 1 503 ? -40.048 -28.785 5.436 1.00 33.38 503 ALA A N 1
ATOM 3896 C CA . ALA A 1 503 ? -40.462 -29.644 6.551 1.00 33.38 503 ALA A CA 1
ATOM 3897 C C . ALA A 1 503 ? -39.724 -29.209 7.829 1.00 33.38 503 ALA A C 1
ATOM 3899 O O . ALA A 1 503 ? -38.489 -29.023 7.733 1.00 33.38 503 ALA A O 1
#

Organism: NCBI:txid445709